Protein AF-A0A6A5HCN0-F1 (afdb_monomer)

Nearest PDB structures (foldseek):
  5i6j-assembly1_A-2  TM=1.916E-01  e=8.327E-01  Homo sapiens

pLDDT: mean 70.93, std 14.86, range [25.86, 92.62]

Radius of gyration: 56.44 Å; Cα contacts (8 Å, |Δi|>4): 484; chains: 1; bounding box: 157×66×129 Å

Secondary structure (DSSP, 8-state):
-HHHHHHHHHHS----HHHHHHHHHHHHHHHHHHHHHHHHHHHHHHHHHTTSS-HHHHHHHHH-TT---GGGGGGTT---S--HHHHHHHHHHHHHHHT-S-SSHHHHHHHHHHHHHHHHHTHHHHS---HHHHHHHHHHHHHHHHHS---HHHHHHHHHHHHHHHHHHHHHHHHHGGG-S---HHHHHHHHHHHHHHHHHHHHHHHHHHHHHHHHTS---S-HHHHHHHHHHHHHHTHHHHHHGGGGHHHHHHHHHHHHHHHHHHT-HHHHHHHHHHHHHHHHHHHHHTPPPP---S---HHHHHHHHHHHHHHHHHHHHHHHHHHHHHHHHHHHHHHHHHHHHTTHHHHHHHHHHHT------HHHHHHHHHHHHHHHHHHHHHHHHHHHHHHHHHHHHHHHHH----HHHHHHHHHHHHHHHHHHHHHHHHHHHHHHHHHHTT-HHHHHHHHHHHHHHHHHHHTTS-TTHHHHHHHHHHHHHGGGG--HHHHHHHHHHHHHHHHHHHHHHHHHHT--PPP-HHHHT----HHHHHHHHHHHHHHHHHHHHHHIIIII-----TTTTGGGHHHHHHHHHHHHHHHHHHHSS--TTHHHHHHHHS-HHHHHHHHHHHHHHHHT--STTHHHHHHHHHHHHHHHHH-TTHHHHHHHHHHHHHHHHHHHHHHHHHHHHHS-----TTS--S------PPPP--TT----PPP-

Solvent-accessible surface area (backbone atoms only — not comparable to full-atom values): 40438 Å² total; per-residue (Å²): 115,74,70,60,56,52,48,54,54,60,67,70,62,59,69,55,73,69,58,51,36,56,49,50,52,52,52,49,52,53,52,52,52,53,49,52,54,51,49,54,52,43,39,53,48,13,35,39,70,70,66,77,42,56,48,51,59,61,50,26,73,64,35,39,77,86,63,72,69,67,69,26,60,72,37,69,77,58,75,59,90,73,48,68,63,59,50,47,52,51,50,50,49,50,51,52,60,70,62,45,80,73,59,72,73,55,36,57,55,44,53,53,50,52,48,46,50,48,62,58,40,55,44,63,80,74,50,79,82,78,44,65,67,61,48,52,53,55,52,49,49,46,50,54,57,62,71,47,69,87,39,79,69,56,50,58,52,52,56,52,39,56,53,40,55,49,44,51,52,47,49,53,50,56,56,60,58,70,74,59,90,87,67,54,70,71,54,51,52,53,48,52,54,47,53,50,53,52,51,51,52,41,61,71,46,44,72,73,32,53,65,48,42,68,67,74,62,66,67,78,82,70,55,67,57,61,51,49,49,51,51,47,52,54,51,58,73,40,38,67,55,49,63,50,52,69,68,46,44,64,58,30,54,51,49,48,56,43,47,53,54,50,48,52,58,70,68,32,62,70,59,56,51,52,55,49,52,50,53,54,50,59,60,54,44,60,58,60,69,69,55,44,83,56,72,79,88,77,66,97,42,77,65,53,51,51,54,33,49,48,40,53,48,52,54,49,46,54,55,50,46,54,56,36,48,71,63,30,50,65,49,53,55,52,51,54,51,49,51,57,45,41,78,75,43,72,60,45,42,59,50,53,41,48,46,55,66,76,56,52,75,76,81,78,58,76,76,56,48,65,56,46,52,59,53,40,57,42,49,50,52,22,51,51,31,41,53,53,31,54,49,48,50,52,50,52,46,51,50,54,52,49,58,52,73,75,39,94,67,51,75,68,55,47,55,49,48,53,65,53,44,54,67,61,57,41,56,58,55,48,51,28,49,50,47,23,53,50,32,50,47,56,45,48,74,66,45,54,65,67,70,46,49,60,55,50,54,53,50,50,55,50,48,54,48,41,66,66,60,59,89,63,56,63,58,56,50,51,52,46,54,59,52,57,66,52,55,80,75,55,60,59,68,57,37,53,52,39,50,49,54,43,51,49,50,40,29,51,50,31,53,50,45,52,57,45,51,71,47,71,77,78,94,46,78,64,46,52,59,50,87,62,54,73,68,50,51,49,38,36,51,52,20,51,51,52,52,50,50,48,50,50,55,40,44,40,71,71,62,70,56,67,82,79,56,69,71,76,45,49,95,46,38,76,45,48,59,53,47,52,56,43,50,52,54,47,42,56,56,68,51,46,88,68,50,78,64,42,37,62,51,53,53,70,55,63,38,76,71,47,45,54,36,51,52,53,50,55,47,39,46,74,74,73,49,86,60,92,55,45,65,61,55,49,51,48,53,52,49,55,49,41,50,58,73,78,36,69,57,46,37,60,34,45,50,50,18,50,53,47,50,48,55,48,53,54,50,51,51,54,52,54,51,60,58,54,77,71,50,77,77,86,75,64,76,89,80,48,100,64,86,79,86,68,84,82,78,75,80,83,80,66,98,82,73,83,81,79,81,81,83,134

Sequence (712 aa):
MRLFFVLIIVLNLKPTLADHETFQLKKSHVEITGIYQRAIEYLLKSQMLRGEVLTIDAAKSVWNPDFDHQIFEKYKNVELVNRKEELTDFFNLLDETRKVRIRNETMEEFKKTMNRLKEVVELNSQIDFSFKGKMDEFFGKCKTLEEENLTKKSWQKLNIYYFYEALEVLLEGLQRLENIRNITERERVRKKNMSRIVTNTFNLYKGQIQDYRDLYLSSLSFNPIEWLSNIISLLSSKTQDMKKLGEVIGPLDALNSDVIILKKWHSNKPLSQSMQNIKEMEEDFNMIEKFKKYKNNGLPSPLFDRISSFSSHLNTVKWKFTHFSNQWKPFEKSISHLLDLYNKTVNLPTSISKCLQNDGISVDFSKQKGELERLNETLEKYKSAKNQHDMAISTTIKFFQFDYLYLLISESKLNELMKRIVPEGDLCLHTHLLREAGFLKSFCKLNPRKHTDDIIEELKKFKTFLNCFKDDSFSVINELLDACEKIDKWKAKIFLVGISDSVIMFQDAYQMMEEIENWKPEPNSVIEKFPLNKEDLERISDGIKAKGLALKIANFWRNDWEERDELDFKPIWFAWENFEKVVSKLVESLLREDTKNIDEKVEAHFTNENIILIDSIKQFVKTDYEGNQWKEILNFFDDLEKLKNEFPDFSSKLEKMNEEISKFTEWEKIKNAEDNDQKKPFVDCSQSHLNCNNQVTLPAAGPDAPVKKFEL

Mean predicted aligned error: 19.87 Å

Organism: Caenorhabditis remanei (NCBI:txid31234)

Structure (mmCIF, N/CA/C/O backbone):
data_AF-A0A6A5HCN0-F1
#
_entry.id   AF-A0A6A5HCN0-F1
#
loop_
_atom_site.group_PDB
_atom_site.id
_atom_site.type_symbol
_atom_site.label_atom_id
_atom_site.label_alt_id
_atom_site.label_comp_id
_atom_site.label_asym_id
_atom_site.label_entity_id
_atom_site.label_seq_id
_atom_site.pdbx_PDB_ins_code
_atom_site.Cartn_x
_atom_site.Cartn_y
_atom_site.Cartn_z
_atom_site.occupancy
_atom_site.B_iso_or_equiv
_atom_site.auth_seq_id
_atom_site.auth_comp_id
_atom_site.auth_asym_id
_atom_site.auth_atom_id
_atom_site.pdbx_PDB_model_num
ATOM 1 N N . MET A 1 1 ? -46.030 -48.614 56.834 1.00 40.38 1 MET A N 1
ATOM 2 C CA . MET A 1 1 ? -45.034 -48.147 55.838 1.00 40.38 1 MET A CA 1
ATOM 3 C C . MET A 1 1 ? -44.947 -46.624 55.683 1.00 40.38 1 MET A C 1
ATOM 5 O O . MET A 1 1 ? -43.835 -46.140 55.545 1.00 40.38 1 MET A O 1
ATOM 9 N N . ARG A 1 2 ? -46.039 -45.840 55.764 1.00 33.06 2 ARG A N 1
ATOM 10 C CA . ARG A 1 2 ? -45.967 -44.364 55.632 1.00 33.06 2 ARG A CA 1
ATOM 11 C C . ARG A 1 2 ? -45.335 -43.615 56.824 1.00 33.06 2 ARG A C 1
ATOM 13 O O . ARG A 1 2 ? -44.721 -42.585 56.603 1.00 33.06 2 ARG A O 1
ATOM 20 N N . LEU A 1 3 ? -45.384 -44.153 58.048 1.00 32.09 3 LEU A N 1
ATOM 21 C CA . LEU A 1 3 ? -44.701 -43.544 59.208 1.00 32.09 3 LEU A CA 1
ATOM 22 C C . LEU A 1 3 ? -43.170 -43.739 59.212 1.00 32.09 3 LEU A C 1
ATOM 24 O O . LEU A 1 3 ? -42.458 -42.915 59.770 1.00 32.09 3 LEU A O 1
ATOM 28 N N . PHE A 1 4 ? -42.657 -44.786 58.556 1.00 35.66 4 PHE A N 1
ATOM 29 C CA . PHE A 1 4 ? -41.216 -45.075 58.511 1.00 35.66 4 PHE A CA 1
ATOM 30 C C . PHE A 1 4 ? -40.481 -44.180 57.497 1.00 35.66 4 PHE A C 1
ATOM 32 O O . PHE A 1 4 ? -39.377 -43.724 57.765 1.00 35.66 4 PHE A O 1
ATOM 39 N N . PHE A 1 5 ? -41.129 -43.845 56.374 1.00 38.16 5 PHE A N 1
ATOM 40 C CA . PHE A 1 5 ? -40.590 -42.894 55.393 1.00 38.16 5 PHE A CA 1
ATOM 41 C C . PHE A 1 5 ? -40.600 -41.443 55.898 1.00 38.16 5 PHE A C 1
ATOM 43 O O . PHE A 1 5 ? -39.667 -40.700 55.615 1.00 38.16 5 PHE A O 1
ATOM 50 N N . VAL A 1 6 ? -41.597 -41.047 56.700 1.00 35.56 6 VAL A N 1
ATOM 51 C CA . VAL A 1 6 ? -41.621 -39.710 57.322 1.00 35.56 6 VAL A CA 1
ATOM 52 C C . VAL A 1 6 ? -40.553 -39.590 58.414 1.00 35.56 6 VAL A C 1
ATOM 54 O O . VAL A 1 6 ? -39.900 -38.556 58.489 1.00 35.56 6 VAL A O 1
ATOM 57 N N . LEU A 1 7 ? -40.282 -40.647 59.193 1.00 33.31 7 LEU A N 1
ATOM 58 C CA . LEU A 1 7 ? -39.172 -40.632 60.155 1.00 33.31 7 LEU A CA 1
ATOM 59 C C . LEU A 1 7 ? -37.795 -40.579 59.475 1.00 33.31 7 LEU A C 1
ATOM 61 O O . LEU A 1 7 ? -36.925 -39.888 59.981 1.00 33.31 7 LEU A O 1
ATOM 65 N N . ILE A 1 8 ? -37.595 -41.240 58.328 1.00 38.53 8 ILE A N 1
ATOM 66 C CA . ILE A 1 8 ? -36.324 -41.181 57.577 1.00 38.53 8 ILE A CA 1
ATOM 67 C C . ILE A 1 8 ? -36.120 -39.804 56.924 1.00 38.53 8 ILE A C 1
ATOM 69 O O . ILE A 1 8 ? -34.994 -39.321 56.881 1.00 38.53 8 ILE A O 1
ATOM 73 N N . ILE A 1 9 ? -37.182 -39.128 56.476 1.00 39.56 9 ILE A N 1
ATOM 74 C CA . ILE A 1 9 ? -37.080 -37.760 55.936 1.00 39.56 9 ILE A CA 1
ATOM 75 C C . ILE A 1 9 ? -36.867 -36.733 57.064 1.00 39.56 9 ILE A C 1
ATOM 77 O O . ILE A 1 9 ? -36.085 -35.804 56.899 1.00 39.56 9 ILE A O 1
ATOM 81 N N . VAL A 1 10 ? -37.482 -36.923 58.237 1.00 34.75 10 VAL A N 1
ATOM 82 C CA . VAL A 1 10 ? -37.316 -36.026 59.399 1.00 34.75 10 VAL A CA 1
ATOM 83 C C . VAL A 1 10 ? -35.998 -36.278 60.156 1.00 34.75 10 VAL A C 1
ATOM 85 O O . VAL A 1 10 ? -35.438 -35.340 60.714 1.00 34.75 10 VAL A O 1
ATOM 88 N N . LEU A 1 11 ? -35.445 -37.499 60.138 1.00 31.23 11 LEU A N 1
ATOM 89 C CA . LEU A 1 11 ? -34.126 -37.807 60.720 1.00 31.23 11 LEU A CA 1
ATOM 90 C C . LEU A 1 11 ? -32.947 -37.444 59.799 1.00 31.23 11 LEU A C 1
ATOM 92 O O . LEU A 1 11 ? -31.861 -37.206 60.318 1.00 31.23 11 LEU A O 1
ATOM 96 N N . ASN A 1 12 ? -33.156 -37.336 58.479 1.00 31.36 12 ASN A N 1
ATOM 97 C CA . ASN A 1 12 ? -32.150 -36.835 57.524 1.00 31.36 12 ASN A CA 1
ATOM 98 C C . ASN A 1 12 ? -32.232 -35.314 57.273 1.00 31.36 12 ASN A C 1
ATOM 100 O O . ASN A 1 12 ? -31.440 -34.777 56.509 1.00 31.36 12 ASN A O 1
ATOM 104 N N . LEU A 1 13 ? -33.160 -34.610 57.929 1.00 34.06 13 LEU A N 1
ATOM 105 C CA . LEU A 1 13 ? -33.251 -33.143 57.958 1.00 34.06 13 LEU A CA 1
ATOM 106 C C . LEU A 1 13 ? -32.829 -32.587 59.326 1.00 34.06 13 LEU A C 1
ATOM 108 O O . LEU A 1 13 ? -33.431 -31.652 59.851 1.00 34.06 13 LEU A O 1
ATOM 112 N N . LYS A 1 14 ? -31.769 -33.142 59.916 1.00 30.95 14 LYS A N 1
ATOM 113 C CA . LYS A 1 14 ? -30.911 -32.314 60.760 1.00 30.95 14 LYS A CA 1
ATOM 114 C C . LYS A 1 14 ? -29.872 -31.699 59.828 1.00 30.95 14 LYS A C 1
ATOM 116 O O . LYS A 1 14 ? -28.944 -32.417 59.469 1.00 30.95 14 LYS A O 1
ATOM 121 N N . PRO A 1 15 ? -29.961 -30.405 59.470 1.00 35.69 15 PRO A N 1
ATOM 122 C CA . PRO A 1 15 ? -28.711 -29.699 59.287 1.00 35.69 15 PRO A CA 1
ATOM 123 C C . PRO A 1 15 ? -27.984 -29.881 60.620 1.00 35.69 15 PRO A C 1
ATOM 125 O O . PRO A 1 15 ? -28.509 -29.528 61.684 1.00 35.69 15 PRO A O 1
ATOM 128 N N . THR A 1 16 ? -26.816 -30.514 60.600 1.00 41.53 16 THR A N 1
ATOM 129 C CA . THR A 1 16 ? -25.820 -30.243 61.636 1.00 41.53 16 THR A CA 1
ATOM 130 C C . THR A 1 16 ? -25.799 -28.721 61.786 1.00 41.53 16 THR A C 1
ATOM 132 O O . THR A 1 16 ? -25.822 -28.006 60.785 1.00 41.53 16 THR A O 1
ATOM 135 N N . LEU A 1 17 ? -25.850 -28.190 63.015 1.00 41.59 17 LEU A N 1
ATOM 136 C CA . LEU A 1 17 ? -25.852 -26.731 63.229 1.00 41.59 17 LEU A CA 1
ATOM 137 C C . LEU A 1 17 ? -24.752 -26.025 62.399 1.00 41.59 17 LEU A C 1
ATOM 139 O O . LEU A 1 17 ? -24.938 -24.890 61.971 1.00 41.59 17 LEU A O 1
ATOM 143 N N . ALA A 1 18 ? -23.668 -26.750 62.102 1.00 43.97 18 ALA A N 1
ATOM 144 C CA . ALA A 1 18 ? -22.568 -26.360 61.233 1.00 43.97 18 ALA A CA 1
ATOM 145 C C . ALA A 1 18 ? -22.944 -26.029 59.765 1.00 43.97 18 ALA A C 1
ATOM 147 O O . ALA A 1 18 ? -22.424 -25.043 59.242 1.00 43.97 18 ALA A O 1
ATOM 148 N N . ASP A 1 19 ? -23.851 -26.767 59.110 1.00 55.25 19 ASP A N 1
ATOM 149 C CA . ASP A 1 19 ? -24.279 -26.492 57.719 1.00 55.25 19 ASP A CA 1
ATOM 150 C C . ASP A 1 19 ? -25.186 -25.258 57.640 1.00 55.25 19 ASP A C 1
ATOM 152 O O . ASP A 1 19 ? -25.189 -24.507 56.660 1.00 55.25 19 ASP A O 1
ATOM 156 N N . HIS A 1 20 ? -25.950 -25.022 58.709 1.00 59.59 20 HIS A N 1
ATOM 157 C CA . HIS A 1 20 ? -26.849 -23.881 58.813 1.00 59.59 20 HIS A CA 1
ATOM 158 C C . HIS A 1 20 ? -26.070 -22.561 58.924 1.00 59.59 20 HIS A C 1
ATOM 160 O O . HIS A 1 20 ? -26.419 -21.591 58.257 1.00 59.59 20 HIS A O 1
ATOM 166 N N . GLU A 1 21 ? -25.001 -22.502 59.721 1.00 63.06 21 GLU A N 1
ATOM 167 C CA . GLU A 1 21 ? -24.183 -21.289 59.900 1.00 63.06 21 GLU A CA 1
ATOM 168 C C . GLU A 1 21 ? -23.486 -20.848 58.604 1.00 63.06 21 GLU A C 1
ATOM 170 O O . GLU A 1 21 ? -23.568 -19.683 58.210 1.00 63.06 21 GLU A O 1
ATOM 175 N N . THR A 1 22 ? -22.854 -21.781 57.887 1.00 62.78 22 THR A N 1
ATOM 176 C CA . THR A 1 22 ? -22.156 -21.485 56.626 1.00 62.78 22 THR A CA 1
ATOM 177 C C . THR A 1 22 ? -23.133 -21.053 55.528 1.00 62.78 22 THR A C 1
ATOM 179 O O . THR A 1 22 ? -22.849 -20.134 54.753 1.00 62.78 22 THR A O 1
ATOM 182 N N . PHE A 1 23 ? -24.331 -21.645 55.499 1.00 62.38 23 PHE A N 1
ATOM 183 C CA . PHE A 1 23 ? -25.412 -21.219 54.612 1.00 62.38 23 PHE A CA 1
ATOM 184 C C . PHE A 1 23 ? -25.914 -19.800 54.932 1.00 62.38 23 PHE A C 1
ATOM 186 O O . PHE A 1 23 ? -26.087 -18.996 54.011 1.00 62.38 23 PHE A O 1
ATOM 193 N N . GLN A 1 24 ? -26.104 -19.454 56.211 1.00 67.62 24 GLN A N 1
ATOM 194 C CA . GLN A 1 24 ? -26.501 -18.100 56.628 1.00 67.62 24 GLN A CA 1
ATOM 195 C C . GLN A 1 24 ? -25.426 -17.061 56.281 1.00 67.62 24 GLN A C 1
ATOM 197 O O . GLN A 1 24 ? -25.749 -15.998 55.745 1.00 67.62 24 GLN A O 1
ATOM 202 N N . LEU A 1 25 ? -24.142 -17.387 56.475 1.00 68.81 25 LEU A N 1
ATOM 203 C CA . LEU A 1 25 ? -23.033 -16.509 56.097 1.00 68.81 25 LEU A CA 1
ATOM 204 C C . LEU A 1 25 ? -23.005 -16.254 54.582 1.00 68.81 25 LEU A C 1
ATOM 206 O O . LEU A 1 25 ? -22.880 -15.104 54.153 1.00 68.81 25 LEU A O 1
ATOM 210 N N . LYS A 1 26 ? -23.186 -17.305 53.769 1.00 72.38 26 LYS A N 1
ATOM 211 C CA . LYS A 1 26 ? -23.275 -17.212 52.303 1.00 72.38 26 LYS A CA 1
ATOM 212 C C . LYS A 1 26 ? -24.468 -16.367 51.858 1.00 72.38 26 LYS A C 1
ATOM 214 O O . LYS A 1 26 ? -24.307 -15.488 51.013 1.00 72.38 26 LYS A O 1
ATOM 219 N N . LYS A 1 27 ? -25.648 -16.593 52.443 1.00 73.88 27 LYS A N 1
ATOM 220 C CA . LYS A 1 27 ? -26.863 -15.811 52.170 1.00 73.88 27 LYS A CA 1
ATOM 221 C C . LYS A 1 27 ? -26.653 -14.333 52.499 1.00 73.88 27 LYS A C 1
ATOM 223 O O . LYS A 1 27 ? -26.919 -13.480 51.658 1.00 73.88 27 LYS A O 1
ATOM 228 N N . SER A 1 28 ? -26.110 -14.041 53.679 1.00 72.31 28 SER A N 1
ATOM 229 C CA . SER A 1 28 ? -25.831 -12.675 54.112 1.00 72.31 28 SER A CA 1
ATOM 230 C C . SER A 1 28 ? -24.767 -11.998 53.240 1.00 72.31 28 SER A C 1
ATOM 232 O O . SER A 1 28 ? -24.911 -10.831 52.897 1.00 72.31 28 SER A O 1
ATOM 234 N N . HIS A 1 29 ? -23.723 -12.713 52.810 1.00 76.81 29 HIS A N 1
ATOM 235 C CA . HIS A 1 29 ? -22.728 -12.171 51.881 1.00 76.81 29 HIS A CA 1
ATOM 236 C C . HIS A 1 29 ? -23.347 -11.778 50.527 1.00 76.81 29 HIS A C 1
ATOM 238 O O . HIS A 1 29 ? -23.055 -10.700 50.007 1.00 76.81 29 HIS A O 1
ATOM 244 N N . VAL A 1 30 ? -24.242 -12.608 49.978 1.00 75.94 30 VAL A N 1
ATOM 245 C CA . VAL A 1 30 ? -24.987 -12.294 48.744 1.00 75.94 30 VAL A CA 1
ATOM 246 C C . VAL A 1 30 ? -25.896 -11.078 48.938 1.00 75.94 30 VAL A C 1
ATOM 248 O O . VAL A 1 30 ? -25.907 -10.180 48.099 1.00 75.94 30 VAL A O 1
ATOM 251 N N . GLU A 1 31 ? -26.624 -11.017 50.052 1.00 78.31 31 GLU A N 1
ATOM 252 C CA . GLU A 1 31 ? -27.537 -9.915 50.368 1.00 78.31 31 GLU A CA 1
ATOM 253 C C . GLU A 1 31 ? -26.799 -8.577 50.519 1.00 78.31 31 GLU A C 1
ATOM 255 O O .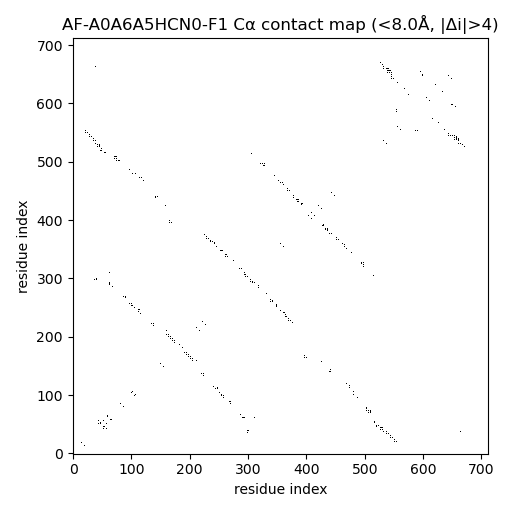 GLU A 1 31 ? -27.173 -7.590 49.883 1.00 78.31 31 GLU A O 1
ATOM 260 N N . ILE A 1 32 ? -25.695 -8.564 51.271 1.00 78.31 32 ILE A N 1
ATOM 261 C CA . ILE A 1 32 ? -24.839 -7.386 51.455 1.00 78.31 32 ILE A CA 1
ATOM 262 C C . ILE A 1 32 ? -24.226 -6.941 50.123 1.00 78.31 32 ILE A C 1
ATOM 264 O O . ILE A 1 32 ? -24.188 -5.749 49.826 1.00 78.31 32 ILE A O 1
ATOM 268 N N . THR A 1 33 ? -23.789 -7.886 49.288 1.00 77.69 33 THR A N 1
ATOM 269 C CA . THR A 1 33 ? -23.278 -7.571 47.946 1.00 77.69 33 THR A CA 1
ATOM 270 C C . THR A 1 33 ? -24.357 -6.903 47.090 1.00 77.69 33 THR A C 1
ATOM 272 O O . THR A 1 33 ? -24.081 -5.914 46.412 1.00 77.69 33 THR A O 1
ATOM 275 N N . GLY A 1 34 ? -25.603 -7.382 47.170 1.00 76.00 34 GLY A N 1
ATOM 276 C CA . GLY A 1 34 ? -26.745 -6.752 46.507 1.00 76.00 34 GLY A CA 1
ATOM 277 C C . GLY A 1 34 ? -27.052 -5.346 47.037 1.00 76.00 34 GLY A C 1
ATOM 278 O O . GLY A 1 34 ? -27.376 -4.458 46.250 1.00 76.00 34 GLY A O 1
ATOM 279 N N . ILE A 1 35 ? -26.927 -5.118 48.349 1.00 80.75 35 ILE A N 1
ATOM 280 C CA . ILE A 1 35 ? -27.069 -3.788 48.969 1.00 80.75 35 ILE A CA 1
ATOM 281 C C . ILE A 1 35 ? -25.982 -2.842 48.462 1.00 80.75 35 ILE A C 1
ATOM 283 O O . ILE A 1 35 ? -26.291 -1.745 48.009 1.00 80.75 35 ILE A O 1
ATOM 287 N N . TYR A 1 36 ? -24.723 -3.276 48.472 1.00 81.62 36 TYR A N 1
ATOM 288 C CA . TYR A 1 36 ? -23.592 -2.485 47.997 1.00 81.62 36 TYR A CA 1
ATOM 289 C C . TYR A 1 36 ? -23.752 -2.052 46.536 1.00 81.62 36 TYR A C 1
ATOM 291 O O . TYR A 1 36 ? -23.537 -0.886 46.206 1.00 81.62 36 TYR A O 1
ATOM 299 N N . GLN A 1 37 ? -24.205 -2.960 45.667 1.00 77.62 37 GLN A N 1
ATOM 300 C CA . GLN A 1 37 ? -24.500 -2.641 44.269 1.00 77.62 37 GLN A CA 1
ATOM 301 C C . GLN A 1 37 ? -25.587 -1.564 44.142 1.00 77.62 37 GLN A C 1
ATOM 303 O O . GLN A 1 37 ? -25.383 -0.574 43.440 1.00 77.62 37 GLN A O 1
ATOM 308 N N . ARG A 1 38 ? -26.711 -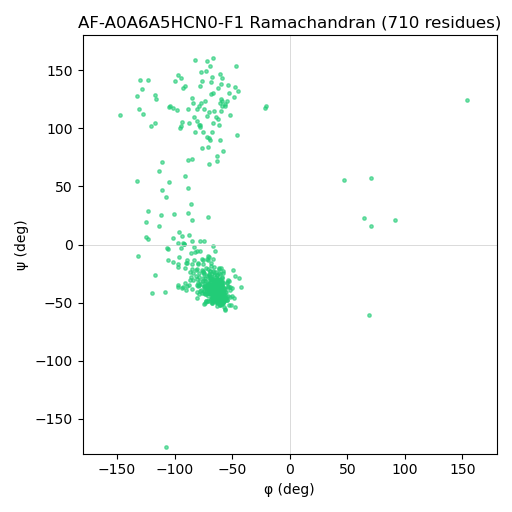1.701 44.860 1.00 82.81 38 ARG A N 1
ATOM 309 C CA . ARG A 1 38 ? -27.768 -0.672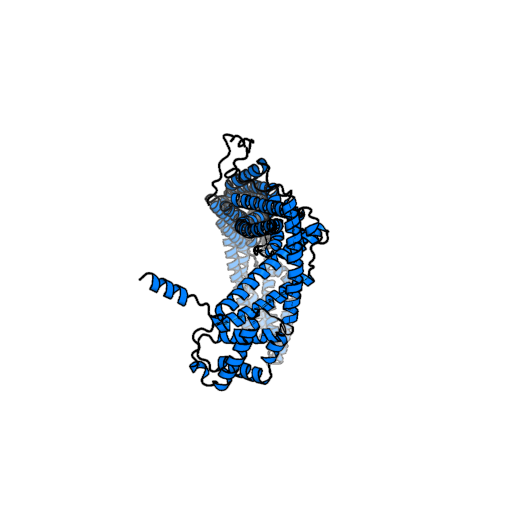 44.867 1.00 82.81 38 ARG A CA 1
ATOM 310 C C . ARG A 1 38 ? -27.270 0.655 45.442 1.00 82.81 38 ARG A C 1
ATOM 312 O O . ARG A 1 38 ? -27.610 1.711 44.920 1.00 82.81 38 ARG A O 1
ATOM 319 N N . ALA A 1 39 ? -26.449 0.619 46.487 1.00 84.12 39 ALA A N 1
ATOM 320 C CA . ALA A 1 39 ? -25.897 1.808 47.126 1.00 84.12 39 ALA A CA 1
ATOM 321 C C . ALA A 1 39 ? -24.959 2.595 46.195 1.00 84.12 39 ALA A C 1
ATOM 323 O O . ALA A 1 39 ? -25.059 3.819 46.134 1.00 84.12 39 ALA A O 1
ATOM 324 N N . ILE A 1 40 ? -24.116 1.911 45.409 1.00 82.50 40 ILE A N 1
ATOM 325 C CA . ILE A 1 40 ? -23.319 2.540 44.339 1.00 82.50 40 ILE A CA 1
ATOM 326 C C . ILE A 1 40 ? -24.231 3.241 43.330 1.00 82.50 40 ILE A C 1
ATOM 328 O O . ILE A 1 40 ? -23.974 4.379 42.939 1.00 82.50 40 ILE A O 1
ATOM 332 N N . GLU A 1 41 ? -25.301 2.569 42.906 1.00 78.88 41 GLU A N 1
ATOM 333 C CA . GLU A 1 41 ? -26.234 3.113 41.924 1.00 78.88 41 GLU A CA 1
ATOM 334 C C . GLU A 1 41 ? -26.939 4.375 42.436 1.00 78.88 41 GLU A C 1
ATOM 336 O O . GLU A 1 41 ? -27.029 5.373 41.717 1.00 78.88 41 GLU A O 1
ATOM 341 N N . TYR A 1 42 ? -27.423 4.354 43.679 1.00 85.19 42 TYR A N 1
ATOM 342 C CA . TYR A 1 42 ? -28.089 5.508 44.275 1.00 85.19 42 TYR A CA 1
ATOM 343 C C . TYR A 1 42 ? -27.128 6.652 44.571 1.00 85.19 42 TYR A C 1
ATOM 345 O O . TYR A 1 42 ? -27.508 7.795 44.325 1.00 85.19 42 TYR A O 1
ATOM 353 N N . LEU A 1 43 ? -25.891 6.378 45.003 1.00 87.00 43 LEU A N 1
ATOM 354 C CA . LEU A 1 43 ? -24.870 7.419 45.130 1.00 87.00 43 LEU A CA 1
ATOM 355 C C . LEU A 1 43 ? -24.649 8.113 43.788 1.00 87.00 43 LEU A C 1
ATOM 357 O O . LEU A 1 43 ? -24.702 9.338 43.714 1.00 87.00 43 LEU A O 1
ATOM 361 N N . LEU A 1 44 ? -24.468 7.337 42.720 1.00 81.69 44 LEU A N 1
ATOM 362 C CA . LEU A 1 44 ? -24.234 7.880 41.389 1.00 81.69 44 LEU A CA 1
ATOM 363 C C . LEU A 1 44 ? -25.417 8.733 40.907 1.00 81.69 44 LEU A C 1
ATOM 365 O O . LEU A 1 44 ? -25.223 9.859 40.454 1.00 81.69 44 LEU A O 1
ATOM 369 N N . LYS A 1 45 ? -26.653 8.236 41.064 1.00 83.75 45 LYS A N 1
ATOM 370 C CA . LYS A 1 45 ? -27.878 8.995 40.750 1.00 83.75 45 LYS A CA 1
ATOM 371 C C . LYS A 1 45 ? -27.973 10.283 41.567 1.00 83.75 45 LYS A C 1
ATOM 373 O O . LYS A 1 45 ? -28.337 11.320 41.026 1.00 83.75 45 LYS A O 1
ATOM 378 N N . SER A 1 46 ? -27.634 10.221 42.851 1.00 86.56 46 SER A N 1
ATOM 379 C CA . SER A 1 46 ? -27.644 11.358 43.769 1.00 86.56 46 SER A CA 1
ATOM 380 C C . SER A 1 46 ? -26.657 12.446 43.342 1.00 86.56 46 SER A C 1
ATOM 382 O O . SER A 1 46 ? -27.030 13.609 43.214 1.00 86.56 46 SER A O 1
ATOM 384 N N . GLN A 1 47 ? -25.420 12.056 43.027 1.00 86.31 47 GLN A N 1
ATOM 385 C CA . GLN A 1 47 ? -24.377 12.958 42.536 1.00 86.31 47 GLN A CA 1
ATOM 386 C C . GLN A 1 47 ? -24.756 13.595 41.193 1.00 86.31 47 GLN A C 1
ATOM 388 O O . GLN A 1 47 ? -24.536 14.788 40.997 1.00 86.31 47 GLN A O 1
ATOM 393 N N . MET A 1 48 ? -25.381 12.834 40.288 1.00 84.44 48 MET A N 1
ATOM 394 C CA . MET A 1 48 ? -25.902 13.361 39.021 1.00 84.44 48 MET A CA 1
ATOM 395 C C . MET A 1 48 ? -27.051 14.356 39.229 1.00 84.44 48 MET A C 1
ATOM 397 O O . MET A 1 48 ? -27.070 15.398 38.579 1.00 84.44 48 MET A O 1
ATOM 401 N N . LEU A 1 49 ? -27.990 14.072 40.142 1.00 85.25 49 LEU A N 1
ATOM 402 C CA . LEU A 1 49 ? -29.089 14.989 40.482 1.00 85.25 49 LEU A CA 1
ATOM 403 C C . LEU A 1 49 ? -28.569 16.310 41.064 1.00 85.25 49 LEU A C 1
ATOM 405 O O . LEU A 1 49 ? -29.082 17.368 40.710 1.00 85.25 49 LEU A O 1
ATOM 409 N N . ARG A 1 50 ? -27.517 16.253 41.890 1.00 85.50 50 ARG A N 1
ATOM 410 C CA . ARG A 1 50 ? -26.845 17.438 42.450 1.00 85.50 50 ARG A CA 1
ATOM 411 C C . ARG A 1 50 ? -25.907 18.147 41.464 1.00 85.50 50 ARG A C 1
ATOM 413 O O . ARG A 1 50 ? -25.375 19.204 41.788 1.00 85.50 50 ARG A O 1
ATOM 420 N N . GLY A 1 51 ? -25.692 17.586 40.271 1.00 82.19 51 GLY A N 1
ATOM 421 C CA . GLY A 1 51 ? -24.764 18.121 39.270 1.00 82.19 51 GLY A CA 1
ATOM 422 C C . GLY A 1 51 ? -23.282 17.983 39.641 1.00 82.19 51 GLY A C 1
ATOM 423 O O . GLY A 1 51 ? -22.443 18.646 39.040 1.00 82.19 51 GLY A O 1
ATOM 424 N N . GLU A 1 52 ? -22.950 17.137 40.620 1.00 86.75 52 GLU A N 1
ATOM 425 C CA . GLU A 1 52 ? -21.576 16.875 41.074 1.00 86.75 52 GLU A CA 1
ATOM 426 C C . GLU A 1 52 ? -20.800 15.990 40.090 1.00 86.75 52 GLU A C 1
ATOM 428 O O . GLU A 1 52 ? -19.577 16.075 40.009 1.00 86.75 52 GLU A O 1
ATOM 433 N N . VAL A 1 53 ? -21.509 15.129 39.354 1.00 84.25 53 VAL A N 1
ATOM 434 C CA . VAL A 1 53 ? -20.945 14.200 38.367 1.00 84.25 53 VAL A CA 1
ATOM 435 C C . VAL A 1 53 ? -21.761 14.290 37.084 1.00 84.25 53 VAL A C 1
ATOM 437 O O . VAL A 1 53 ? -22.983 14.132 37.111 1.00 84.25 53 VAL A O 1
ATOM 440 N N . LEU A 1 54 ? -21.091 14.510 35.951 1.00 85.12 54 LEU A N 1
ATOM 441 C CA . LEU A 1 54 ? -21.738 14.453 34.644 1.00 85.12 54 LEU A CA 1
ATOM 442 C C . LEU A 1 54 ? -21.961 12.998 34.226 1.00 85.12 54 LEU A C 1
ATOM 444 O O . LEU A 1 54 ? -21.156 12.109 34.516 1.00 85.12 54 LEU A O 1
ATOM 448 N N . THR A 1 55 ? -23.031 12.751 33.472 1.00 84.00 55 THR A N 1
ATOM 449 C CA . THR A 1 55 ? -23.365 11.402 32.999 1.00 84.00 55 THR A CA 1
ATOM 450 C C . THR A 1 55 ? -22.251 10.783 32.157 1.00 84.00 55 THR A C 1
ATOM 452 O O . THR A 1 55 ? -21.975 9.585 32.255 1.00 84.00 55 THR A O 1
ATOM 455 N N . ILE A 1 56 ? -21.545 11.614 31.389 1.00 84.12 56 ILE A N 1
ATOM 456 C CA . ILE A 1 56 ? -20.405 11.188 30.583 1.00 84.12 56 ILE A CA 1
ATOM 457 C C . ILE A 1 56 ? -19.196 10.761 31.429 1.00 84.12 56 ILE A C 1
ATOM 459 O O . ILE A 1 56 ? -18.527 9.786 31.088 1.00 84.12 56 ILE A O 1
ATOM 463 N N . ASP A 1 57 ? -18.945 11.418 32.562 1.00 83.88 57 ASP A N 1
ATOM 464 C CA . ASP A 1 57 ? -17.836 11.072 33.460 1.00 83.88 57 ASP A CA 1
ATOM 465 C C . ASP A 1 57 ? -18.094 9.726 34.143 1.00 83.88 57 ASP A C 1
ATOM 467 O O . ASP A 1 57 ? -17.203 8.877 34.251 1.00 83.88 57 ASP A O 1
ATOM 471 N N . ALA A 1 58 ? -19.354 9.481 34.510 1.00 78.56 58 ALA A N 1
ATOM 472 C CA . ALA A 1 58 ? -19.800 8.190 35.008 1.00 78.56 58 ALA A CA 1
ATOM 473 C C . ALA A 1 58 ? -19.605 7.078 33.967 1.00 78.56 58 ALA A C 1
ATOM 475 O O . ALA A 1 58 ? -19.087 6.011 34.298 1.00 78.56 58 ALA A O 1
ATOM 476 N N . ALA A 1 59 ? -19.950 7.326 32.702 1.00 81.69 59 ALA A N 1
ATOM 477 C CA . ALA A 1 59 ? -19.746 6.361 31.625 1.00 81.69 59 ALA A CA 1
ATOM 478 C C . ALA A 1 59 ? -18.250 6.093 31.348 1.00 81.69 59 ALA A C 1
ATOM 480 O O . ALA A 1 59 ? -17.832 4.936 31.244 1.00 81.69 59 ALA A O 1
ATOM 481 N N . LYS A 1 60 ? -17.407 7.135 31.324 1.00 80.69 60 LYS A N 1
ATOM 482 C CA . LYS A 1 60 ? -15.946 7.014 31.147 1.00 80.69 60 LYS A CA 1
ATOM 483 C C . LYS A 1 60 ? -15.275 6.188 32.240 1.00 80.69 60 LYS A C 1
ATOM 485 O O . LYS A 1 60 ? -14.374 5.405 31.936 1.00 80.69 60 LYS A O 1
ATOM 490 N N . SER A 1 61 ? -15.748 6.290 33.485 1.00 76.69 61 SER A N 1
ATOM 491 C CA . SER A 1 61 ? -15.237 5.482 34.605 1.00 76.69 61 SER A CA 1
ATOM 492 C C . SER A 1 61 ? -15.358 3.968 34.366 1.00 76.69 61 SER A C 1
ATOM 494 O O . SER A 1 61 ? -14.588 3.179 34.913 1.00 76.69 61 SER A O 1
ATOM 496 N N . VAL A 1 62 ? -16.296 3.566 33.503 1.00 76.38 62 VAL A N 1
ATOM 497 C CA . VAL A 1 62 ? -16.607 2.172 33.192 1.00 76.38 62 VAL A CA 1
ATOM 498 C C . VAL A 1 62 ? -15.835 1.664 31.968 1.00 76.38 62 VAL A C 1
ATOM 500 O O . VAL A 1 62 ? -15.406 0.506 31.941 1.00 76.38 62 VAL A O 1
ATOM 503 N N . TRP A 1 63 ? -15.650 2.506 30.953 1.00 74.75 63 TRP A N 1
ATOM 504 C CA . TRP A 1 63 ? -15.105 2.100 29.654 1.00 74.75 63 TRP A CA 1
ATOM 505 C C . TRP A 1 63 ? -13.611 2.334 29.468 1.00 74.75 63 TRP A C 1
ATOM 507 O O . TRP A 1 63 ? -12.982 1.539 28.774 1.00 74.75 63 TRP A O 1
ATOM 517 N N . ASN A 1 64 ? -13.081 3.417 30.042 1.00 77.50 64 ASN A N 1
ATOM 518 C CA . ASN A 1 64 ? -11.681 3.854 30.140 1.00 77.50 64 ASN A CA 1
ATOM 519 C C . ASN A 1 64 ? -11.717 5.395 30.284 1.00 77.50 64 ASN A C 1
ATOM 521 O O . ASN A 1 64 ? -12.292 6.047 29.407 1.00 77.50 64 ASN A O 1
ATOM 525 N N . PRO A 1 65 ? -11.113 5.992 31.330 1.00 77.62 65 PRO A N 1
ATOM 526 C CA . PRO A 1 65 ? -11.055 7.448 31.492 1.00 77.62 65 PRO A CA 1
ATOM 527 C C . PRO A 1 65 ? -10.461 8.196 30.289 1.00 77.62 65 PRO A C 1
ATOM 529 O O . PRO A 1 65 ? -10.911 9.297 29.978 1.00 77.62 65 PRO A O 1
ATOM 532 N N . ASP A 1 66 ? -9.514 7.572 29.582 1.00 81.62 66 ASP A N 1
ATOM 533 C CA . ASP A 1 66 ? -8.814 8.150 28.428 1.00 81.62 66 ASP A CA 1
ATOM 534 C C . ASP A 1 66 ? -9.576 7.967 27.102 1.00 81.62 66 ASP A C 1
ATOM 536 O O . ASP A 1 66 ? -9.067 8.312 26.034 1.00 81.62 66 ASP A O 1
ATOM 540 N N . PHE A 1 67 ? -10.779 7.382 27.132 1.00 83.88 67 PHE A N 1
ATOM 541 C CA . PHE A 1 67 ? -11.582 7.209 25.928 1.00 83.88 67 PHE A CA 1
ATOM 542 C C . PHE A 1 67 ? -12.147 8.552 25.456 1.00 83.88 67 PHE A C 1
ATOM 544 O O . PHE A 1 67 ? -13.047 9.139 26.074 1.00 83.88 67 PHE A O 1
ATOM 551 N N . ASP A 1 68 ? -11.626 9.017 24.326 1.00 86.56 68 ASP A N 1
ATOM 552 C CA . ASP A 1 68 ? -12.166 10.167 23.623 1.00 86.56 68 ASP A CA 1
ATOM 553 C C . ASP A 1 68 ? -13.405 9.753 22.820 1.00 86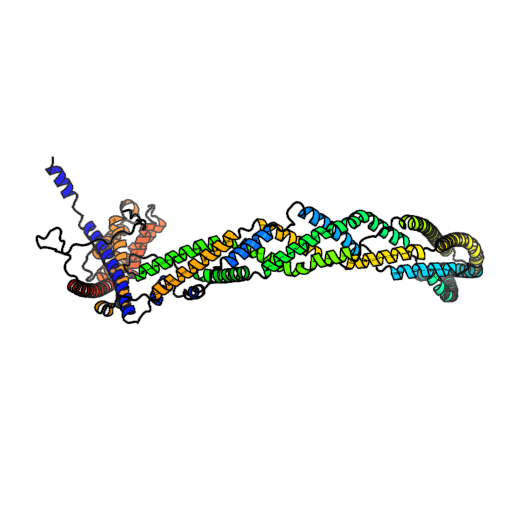.56 68 ASP A C 1
ATOM 555 O O . ASP A 1 68 ? -13.312 9.129 21.767 1.00 86.56 68 ASP A O 1
ATOM 559 N N . HIS A 1 69 ? -14.581 10.080 23.347 1.00 83.75 69 HIS A N 1
ATOM 560 C CA . HIS A 1 69 ? -15.865 9.815 22.701 1.00 83.75 69 HIS A CA 1
ATOM 561 C C . HIS A 1 69 ? -16.238 10.894 21.674 1.00 83.75 69 HIS A C 1
ATOM 563 O O . HIS A 1 69 ? -17.124 10.658 20.855 1.00 83.75 69 HIS A O 1
ATOM 569 N N . GLN A 1 70 ? -15.556 12.047 21.667 1.00 87.62 70 GLN A N 1
ATOM 570 C CA . GLN A 1 70 ? -15.827 13.121 20.706 1.00 87.62 70 GLN A CA 1
ATOM 571 C C . GLN A 1 70 ? -15.381 12.745 19.289 1.00 87.62 70 GLN A C 1
ATOM 573 O O . GLN A 1 70 ? -15.824 13.353 18.318 1.00 87.62 70 GLN A O 1
ATOM 578 N N . ILE A 1 71 ? -14.590 11.674 19.133 1.00 89.31 71 ILE A N 1
ATOM 579 C CA . ILE A 1 71 ? -14.259 11.101 17.822 1.00 89.31 71 ILE A CA 1
ATOM 580 C C . ILE A 1 71 ? -15.510 10.805 16.981 1.00 89.31 71 ILE A C 1
ATOM 582 O O . ILE A 1 71 ? -15.463 10.930 15.760 1.00 89.31 71 ILE A O 1
ATOM 586 N N . PHE A 1 72 ? -16.642 10.465 17.614 1.00 89.75 72 PHE A N 1
ATOM 587 C CA . PHE A 1 72 ? -17.882 10.152 16.903 1.00 89.75 72 PHE A CA 1
ATOM 588 C C . PHE A 1 72 ? -18.595 11.393 16.347 1.00 89.75 72 PHE A C 1
ATOM 590 O O . PHE A 1 72 ? -19.317 11.275 15.358 1.00 89.75 72 PHE A O 1
ATOM 597 N N . GLU A 1 73 ? -18.357 12.588 16.904 1.00 88.25 73 GLU A N 1
ATOM 598 C CA . GLU A 1 73 ? -18.966 13.842 16.427 1.00 88.25 73 GLU A CA 1
ATOM 599 C C . GLU A 1 73 ? -18.633 14.123 14.961 1.00 88.25 73 GLU A C 1
ATOM 601 O O . GLU A 1 73 ? -19.483 14.600 14.204 1.00 88.25 73 GLU A O 1
ATOM 606 N N . LYS A 1 74 ? -17.416 13.758 14.537 1.00 87.50 74 LYS A N 1
ATOM 607 C CA . LYS A 1 74 ? -16.942 13.904 13.154 1.00 87.50 74 LYS A CA 1
ATOM 608 C C . LYS A 1 74 ? -17.883 13.233 12.153 1.00 87.50 74 LYS A C 1
ATOM 610 O O . LYS A 1 74 ? -18.062 13.737 11.050 1.00 87.50 74 LYS A O 1
ATOM 615 N N . TYR A 1 75 ? -18.513 12.126 12.552 1.00 84.69 75 TYR A N 1
ATOM 616 C CA . TYR A 1 75 ? -19.336 11.287 11.682 1.00 84.69 75 TYR A CA 1
ATOM 617 C C . TYR A 1 75 ? -20.805 11.710 11.627 1.00 84.69 75 TYR A C 1
ATOM 619 O O . TYR A 1 75 ? -21.513 11.298 10.705 1.00 84.69 75 TYR A O 1
ATOM 627 N N . LYS A 1 76 ? -21.256 12.584 12.542 1.00 82.44 76 LYS A N 1
ATOM 628 C CA . LYS A 1 76 ? -22.651 13.052 12.646 1.00 82.44 76 LYS A CA 1
ATOM 629 C C . LYS A 1 76 ? -23.228 13.512 11.309 1.00 82.44 76 LYS A C 1
ATOM 631 O O . LYS A 1 76 ? -24.347 13.156 10.960 1.00 82.44 76 LYS A O 1
ATOM 636 N N . ASN A 1 77 ? -22.451 14.308 10.575 1.00 78.94 77 ASN A N 1
ATOM 637 C CA . ASN A 1 77 ? -22.870 14.936 9.321 1.00 78.94 77 ASN A CA 1
ATOM 638 C C . ASN A 1 77 ? -22.096 14.405 8.112 1.00 78.94 77 ASN A C 1
ATOM 640 O O . ASN A 1 77 ? -22.093 15.052 7.063 1.00 78.94 77 ASN A O 1
ATOM 644 N N . VAL A 1 78 ? -21.407 13.266 8.242 1.00 75.88 78 VAL A N 1
ATOM 645 C CA . VAL A 1 78 ? -20.771 12.644 7.081 1.00 75.88 78 VAL A CA 1
ATOM 646 C C . VAL A 1 78 ? -21.884 12.187 6.154 1.00 75.88 78 VAL A C 1
ATOM 648 O O . VAL A 1 78 ? -22.569 11.192 6.400 1.00 75.88 78 VAL A O 1
ATOM 651 N N . GLU A 1 79 ? -22.075 12.941 5.076 1.00 64.94 79 GLU A N 1
ATOM 652 C CA . GLU A 1 79 ? -22.845 12.463 3.947 1.00 64.94 79 GLU A CA 1
ATOM 653 C C . GLU A 1 79 ? -22.096 11.246 3.398 1.00 64.94 79 GLU A C 1
ATOM 655 O O . GLU A 1 79 ? -21.025 11.346 2.793 1.00 64.94 79 GLU A O 1
ATOM 660 N N . LEU A 1 80 ? -22.679 10.067 3.621 1.00 59.31 80 LEU A N 1
ATOM 661 C CA . LEU A 1 80 ? -22.464 8.930 2.739 1.00 59.31 80 LEU A CA 1
ATOM 662 C C . LEU A 1 80 ? -22.622 9.413 1.299 1.00 59.31 80 LEU A C 1
ATOM 664 O O . LEU A 1 80 ? -23.354 10.372 1.065 1.00 59.31 80 LEU A O 1
ATOM 668 N N . VAL A 1 81 ? -21.985 8.748 0.335 1.00 56.31 81 VAL A N 1
ATOM 669 C CA . VAL A 1 81 ? -22.246 8.963 -1.096 1.00 56.31 81 VAL A CA 1
ATOM 670 C C . VAL A 1 81 ? -23.742 8.685 -1.363 1.00 56.31 81 VAL A C 1
ATOM 672 O O . VAL A 1 81 ? -24.134 7.588 -1.740 1.00 56.31 81 VAL A O 1
ATOM 675 N N . ASN A 1 82 ? -24.601 9.659 -1.059 1.00 48.28 82 ASN A N 1
ATOM 676 C CA . ASN A 1 82 ? -26.053 9.534 -0.901 1.00 48.28 82 ASN A CA 1
ATOM 677 C C . ASN A 1 82 ? -26.786 10.126 -2.098 1.00 48.28 82 ASN A C 1
ATOM 679 O O . ASN A 1 82 ? -28.006 10.011 -2.220 1.00 48.28 82 ASN A O 1
ATOM 683 N N . ARG A 1 83 ? -26.056 10.728 -3.036 1.00 58.50 83 ARG A N 1
ATOM 684 C CA . ARG A 1 83 ? -26.620 11.074 -4.329 1.00 58.50 83 ARG A CA 1
ATOM 685 C C . ARG A 1 83 ? -26.545 9.817 -5.174 1.00 58.50 83 ARG A C 1
ATOM 687 O O . ARG A 1 83 ? -25.469 9.391 -5.578 1.00 58.50 83 ARG A O 1
ATOM 694 N N . LYS A 1 84 ? -27.707 9.217 -5.443 1.00 66.12 84 LYS A N 1
ATOM 695 C CA . LYS A 1 84 ? -27.872 8.110 -6.399 1.00 66.12 84 LYS A CA 1
ATOM 696 C C . LYS A 1 84 ? -27.058 8.346 -7.679 1.00 66.12 84 LYS A C 1
ATOM 698 O O . LYS A 1 84 ? -26.496 7.400 -8.216 1.00 66.12 84 LYS A O 1
ATOM 703 N N . GLU A 1 85 ? -26.966 9.600 -8.120 1.00 69.06 85 GLU A N 1
ATOM 704 C CA . GLU A 1 85 ? -26.127 10.054 -9.234 1.00 69.06 85 GLU A CA 1
ATOM 705 C C . GLU A 1 85 ? -24.630 9.777 -9.021 1.00 69.06 85 GLU A C 1
ATOM 707 O O . GLU A 1 85 ? -24.031 9.132 -9.866 1.00 69.06 85 GLU A O 1
ATOM 712 N N . GLU A 1 86 ? -24.038 10.130 -7.877 1.00 69.69 86 GLU A N 1
ATOM 713 C CA . GLU A 1 86 ? -22.607 9.917 -7.593 1.00 69.69 86 GLU A CA 1
ATOM 714 C C . GLU A 1 86 ? -22.225 8.429 -7.526 1.00 69.69 86 GLU A C 1
ATOM 716 O O . GLU A 1 86 ? -21.177 8.025 -8.034 1.00 69.69 86 GLU A O 1
ATOM 721 N N . LEU A 1 87 ? -23.092 7.591 -6.943 1.00 70.69 87 LEU A N 1
ATOM 722 C CA . LEU A 1 87 ? -22.916 6.134 -6.962 1.00 70.69 87 LEU A CA 1
ATOM 723 C C . LEU A 1 87 ? -23.059 5.573 -8.378 1.00 70.69 87 LEU A C 1
ATOM 725 O O . LEU A 1 87 ? -22.294 4.696 -8.775 1.00 70.69 87 LEU A O 1
ATOM 729 N N . THR A 1 88 ? -24.030 6.076 -9.143 1.00 76.25 88 THR A N 1
ATOM 730 C CA . THR A 1 88 ? -24.236 5.667 -10.537 1.00 76.25 88 THR A CA 1
ATOM 731 C C . THR A 1 88 ? -23.024 6.049 -11.381 1.00 76.25 88 THR A C 1
ATOM 733 O O . THR A 1 88 ? -22.526 5.208 -12.119 1.00 76.25 88 THR A O 1
ATOM 736 N N . ASP A 1 89 ? -22.484 7.254 -11.213 1.00 78.19 89 ASP A N 1
ATOM 737 C CA . ASP A 1 89 ? -21.283 7.727 -11.902 1.00 78.19 89 ASP A CA 1
ATOM 738 C C . ASP A 1 89 ? -20.051 6.901 -11.532 1.00 78.19 89 ASP A C 1
ATOM 740 O O . ASP A 1 89 ? -19.269 6.534 -12.408 1.00 78.19 89 ASP A O 1
ATOM 744 N N . PHE A 1 90 ? -19.892 6.541 -10.256 1.00 79.00 90 PHE A N 1
ATOM 745 C CA . PHE A 1 90 ? -18.825 5.647 -9.814 1.00 79.00 90 PHE A CA 1
ATOM 746 C C . PHE A 1 90 ? -18.942 4.253 -10.445 1.00 79.00 90 PHE A C 1
ATOM 748 O O . PHE A 1 90 ? -17.954 3.724 -10.955 1.00 79.00 90 PHE A O 1
ATOM 755 N N . PHE A 1 91 ? -20.132 3.641 -10.433 1.00 78.06 91 PHE A N 1
ATOM 756 C CA . PHE A 1 91 ? -20.331 2.314 -11.024 1.00 78.06 91 PHE A CA 1
ATOM 757 C C . PHE A 1 91 ? -20.231 2.340 -12.550 1.00 78.06 91 PHE A C 1
ATOM 759 O O . PHE A 1 91 ? -19.639 1.430 -13.123 1.00 78.06 91 PHE A O 1
ATOM 766 N N . ASN A 1 92 ? -20.714 3.400 -13.199 1.00 83.25 92 ASN A N 1
ATOM 767 C CA . ASN A 1 92 ? -20.523 3.627 -14.627 1.00 83.25 92 ASN A CA 1
ATOM 768 C C . ASN A 1 92 ? -19.039 3.736 -14.957 1.00 83.25 92 ASN A C 1
ATOM 770 O O . ASN A 1 92 ? -18.576 3.081 -15.885 1.00 83.25 92 ASN A O 1
ATOM 774 N N . LEU A 1 93 ? -18.275 4.502 -14.175 1.00 82.38 93 LEU A N 1
ATOM 775 C CA . LEU A 1 93 ? -16.835 4.622 -14.357 1.00 82.38 93 LEU A CA 1
ATOM 776 C C . LEU A 1 93 ? -16.133 3.279 -14.130 1.00 82.38 93 LEU A C 1
ATOM 778 O O . LEU A 1 93 ? -15.263 2.905 -14.912 1.00 82.38 93 LEU A O 1
ATOM 782 N N . LEU A 1 94 ? -16.537 2.509 -13.120 1.00 78.75 94 LEU A N 1
ATOM 783 C CA . LEU A 1 94 ? -16.031 1.157 -12.891 1.00 78.75 94 LEU A CA 1
ATOM 784 C C . LEU A 1 94 ? -16.333 0.221 -14.063 1.00 78.75 94 LEU A C 1
ATOM 786 O O . LEU A 1 94 ? -15.454 -0.532 -14.478 1.00 78.75 94 LEU A O 1
ATOM 790 N N . ASP A 1 95 ? -17.535 0.281 -14.623 1.00 79.19 95 ASP A N 1
ATOM 791 C CA . ASP A 1 95 ? -17.928 -0.535 -15.767 1.00 79.19 95 ASP A CA 1
ATOM 792 C C . ASP A 1 95 ? -17.254 -0.076 -17.068 1.00 79.19 95 ASP A C 1
ATOM 794 O O . ASP A 1 95 ? -16.852 -0.918 -17.868 1.00 79.19 95 ASP A O 1
ATOM 798 N N . GLU A 1 96 ? -17.047 1.227 -17.274 1.00 79.50 96 GLU A N 1
ATOM 799 C CA . GLU A 1 96 ? -16.183 1.763 -18.336 1.00 79.50 96 GLU A CA 1
ATOM 800 C C . GLU A 1 96 ? -14.756 1.229 -18.185 1.00 79.50 96 GLU A C 1
ATOM 802 O O . GLU A 1 96 ? -14.155 0.767 -19.151 1.00 79.50 96 GLU A O 1
ATOM 807 N N . THR A 1 97 ? -14.244 1.194 -16.956 1.00 76.06 97 THR A N 1
ATOM 808 C CA . THR A 1 97 ? -12.903 0.680 -16.647 1.00 76.06 97 THR A CA 1
ATOM 809 C C . THR A 1 97 ? -12.812 -0.825 -16.858 1.00 76.06 97 THR A C 1
ATOM 811 O O . THR A 1 97 ? -11.775 -1.329 -17.277 1.00 76.06 97 THR A O 1
ATOM 814 N N . ARG A 1 98 ? -13.905 -1.561 -16.628 1.00 71.56 98 ARG A N 1
ATOM 815 C CA . ARG A 1 98 ? -14.040 -2.981 -16.987 1.00 71.56 98 ARG A CA 1
ATOM 816 C C . ARG A 1 98 ? -14.069 -3.222 -18.496 1.00 71.56 98 ARG A C 1
ATOM 818 O O . ARG A 1 98 ? -13.694 -4.295 -18.947 1.00 71.56 98 ARG A O 1
ATOM 825 N N . LYS A 1 99 ? -14.483 -2.228 -19.278 1.00 69.69 99 LYS A N 1
ATOM 826 C CA . LYS A 1 99 ? -14.546 -2.283 -20.748 1.00 69.69 99 LYS A CA 1
ATOM 827 C C . LYS A 1 99 ? -13.277 -1.767 -21.441 1.00 69.69 99 LYS A C 1
ATOM 829 O O . LYS A 1 99 ? -13.233 -1.768 -22.670 1.00 69.69 99 LYS A O 1
ATOM 834 N N . VAL A 1 100 ? -12.269 -1.336 -20.676 1.00 64.44 100 VAL A N 1
ATOM 835 C CA . VAL A 1 100 ? -10.920 -0.969 -21.151 1.00 64.44 100 VAL A CA 1
ATOM 836 C C . VAL A 1 100 ? -10.387 -2.068 -22.073 1.00 64.44 100 VAL A C 1
ATOM 838 O O . VAL A 1 100 ? -10.404 -3.250 -21.725 1.00 64.44 100 VAL A O 1
ATOM 841 N N . ARG A 1 101 ? -9.958 -1.672 -23.277 1.00 57.22 101 ARG A N 1
ATOM 842 C CA . ARG A 1 101 ? -9.785 -2.563 -24.445 1.00 57.22 101 ARG A CA 1
ATOM 843 C C . ARG A 1 101 ? -8.552 -3.459 -24.386 1.00 57.22 101 ARG A C 1
ATOM 845 O O . ARG A 1 101 ? -8.441 -4.399 -25.173 1.00 57.22 101 ARG A O 1
ATOM 852 N N . ILE A 1 102 ? -7.627 -3.192 -23.478 1.00 59.03 102 ILE A N 1
ATOM 853 C CA . ILE A 1 102 ? -6.413 -3.986 -23.326 1.00 59.03 102 ILE A CA 1
ATOM 854 C C . ILE A 1 102 ? -6.684 -5.142 -22.355 1.00 59.03 102 ILE A C 1
ATOM 856 O O . ILE A 1 102 ? -6.240 -5.112 -21.210 1.00 59.03 102 ILE A O 1
ATOM 860 N N . ARG A 1 103 ? -7.448 -6.163 -22.770 1.00 55.66 103 ARG A N 1
ATOM 861 C CA . ARG A 1 103 ? -7.618 -7.386 -21.964 1.00 55.66 103 ARG A CA 1
ATOM 862 C C . ARG A 1 103 ? -7.389 -8.650 -22.778 1.00 55.66 103 ARG A C 1
ATOM 864 O O . ARG A 1 103 ? -8.127 -8.982 -23.698 1.00 55.66 103 ARG A O 1
ATOM 871 N N . ASN A 1 104 ? -6.346 -9.348 -22.346 1.00 54.25 104 ASN A N 1
ATOM 872 C CA . ASN A 1 104 ? -5.939 -10.716 -22.646 1.00 54.25 104 ASN A CA 1
ATOM 873 C C . ASN A 1 104 ? -5.441 -11.001 -24.073 1.00 54.25 104 ASN A C 1
ATOM 875 O O . ASN A 1 104 ? -4.274 -11.350 -24.205 1.00 54.25 104 ASN A O 1
ATOM 879 N N . GLU A 1 105 ? -6.226 -10.816 -25.136 1.00 48.38 105 GLU A N 1
ATOM 880 C CA . GLU A 1 105 ? -5.759 -11.168 -26.497 1.00 48.38 105 GLU A CA 1
ATOM 881 C C . GLU A 1 105 ? -4.935 -10.042 -27.151 1.00 48.38 105 GLU A C 1
ATOM 883 O O . GLU A 1 105 ? -3.889 -10.295 -27.740 1.00 48.38 105 GLU A O 1
ATOM 888 N N . THR A 1 106 ? -5.316 -8.780 -26.937 1.00 60.50 106 THR A N 1
ATOM 889 C CA . THR A 1 106 ? -4.574 -7.582 -27.381 1.00 60.50 106 THR A CA 1
ATOM 890 C C . THR A 1 106 ? -3.399 -7.212 -26.470 1.00 60.50 106 THR A C 1
ATOM 892 O O . THR A 1 106 ? -2.493 -6.504 -26.902 1.00 60.50 106 THR A O 1
ATOM 895 N N . MET A 1 107 ? -3.396 -7.668 -25.211 1.00 68.44 107 MET A N 1
ATOM 896 C CA . MET A 1 107 ? -2.386 -7.308 -24.203 1.00 68.44 107 MET A CA 1
ATOM 897 C C . MET A 1 107 ? -1.035 -7.973 -24.478 1.00 68.44 107 MET A C 1
ATOM 899 O O . MET A 1 107 ? -0.009 -7.300 -24.482 1.00 68.44 107 MET A O 1
ATOM 903 N N . GLU A 1 108 ? -1.027 -9.283 -24.727 1.00 73.31 108 GLU A N 1
ATOM 904 C CA . GLU A 1 108 ? 0.202 -10.025 -25.032 1.00 73.31 108 GLU A CA 1
ATOM 905 C C . GLU A 1 108 ? 0.801 -9.587 -26.368 1.00 73.31 108 GLU A C 1
ATOM 907 O O . GLU A 1 108 ? 2.012 -9.404 -26.490 1.00 73.31 108 GLU A O 1
ATOM 912 N N . GLU A 1 109 ? -0.049 -9.340 -27.365 1.00 72.62 109 GLU A N 1
ATOM 913 C CA . GLU A 1 109 ? 0.386 -8.787 -28.643 1.00 72.62 109 GLU A CA 1
ATOM 914 C C . GLU A 1 109 ? 0.953 -7.371 -28.476 1.00 72.62 109 GLU A C 1
ATOM 916 O O . GLU A 1 109 ? 2.014 -7.063 -29.026 1.00 72.62 109 GLU A O 1
ATOM 921 N N . PHE A 1 110 ? 0.337 -6.535 -27.637 1.00 77.19 110 PHE A N 1
ATOM 922 C CA . PHE A 1 110 ? 0.869 -5.216 -27.312 1.00 77.19 110 PHE A CA 1
ATOM 923 C C . PHE A 1 110 ? 2.197 -5.290 -26.547 1.00 77.19 110 PHE A C 1
ATOM 925 O O . PHE A 1 110 ? 3.158 -4.653 -26.971 1.00 77.19 110 PHE A O 1
ATOM 932 N N . LYS A 1 111 ? 2.312 -6.116 -25.497 1.00 80.56 111 LYS A N 1
ATOM 933 C CA . LYS A 1 111 ? 3.564 -6.351 -24.750 1.00 80.56 111 LYS A CA 1
ATOM 934 C C . LYS A 1 111 ? 4.675 -6.842 -25.677 1.00 80.56 111 LYS A C 1
ATOM 936 O O . LYS A 1 111 ? 5.785 -6.314 -25.657 1.00 80.56 111 LYS A O 1
ATOM 941 N N . LYS A 1 112 ? 4.371 -7.800 -26.555 1.00 80.25 112 LYS A N 1
ATOM 942 C CA . LYS A 1 112 ? 5.306 -8.310 -27.566 1.00 80.25 112 LYS A CA 1
ATOM 943 C C . LYS A 1 112 ? 5.765 -7.211 -28.518 1.00 80.25 112 LYS A C 1
ATOM 945 O O . LYS A 1 112 ? 6.946 -7.146 -28.849 1.00 80.25 112 LYS A O 1
ATOM 950 N N . THR A 1 113 ? 4.859 -6.340 -28.949 1.00 76.31 113 THR A N 1
ATOM 951 C CA . THR A 1 113 ? 5.189 -5.273 -29.901 1.00 76.31 113 THR A CA 1
ATOM 952 C C . THR A 1 113 ? 5.904 -4.093 -29.221 1.00 76.31 113 THR A C 1
ATOM 954 O O . THR A 1 113 ? 6.826 -3.529 -29.804 1.00 76.31 113 THR A O 1
ATOM 957 N N . MET A 1 114 ? 5.609 -3.802 -27.949 1.00 82.50 114 MET A N 1
ATOM 958 C CA . MET A 1 114 ? 6.378 -2.874 -27.106 1.00 82.50 114 MET A CA 1
ATOM 959 C C . MET A 1 114 ? 7.791 -3.390 -26.814 1.00 82.50 114 MET A C 1
ATOM 961 O O . MET A 1 114 ? 8.739 -2.609 -26.849 1.00 82.50 114 MET A O 1
ATOM 965 N N . ASN A 1 115 ? 7.962 -4.697 -26.599 1.00 84.94 115 ASN A N 1
ATOM 966 C CA . ASN A 1 115 ? 9.284 -5.313 -26.463 1.00 84.94 115 ASN A CA 1
ATOM 967 C C . ASN A 1 115 ? 10.095 -5.202 -27.761 1.00 84.94 115 ASN A C 1
ATOM 969 O O . ASN A 1 115 ? 11.267 -4.847 -27.703 1.00 84.94 115 ASN A O 1
ATOM 973 N N . ARG A 1 116 ? 9.474 -5.397 -28.934 1.00 84.50 116 ARG A N 1
ATOM 974 C CA . ARG A 1 116 ? 10.140 -5.135 -30.226 1.00 84.50 116 ARG A CA 1
ATOM 975 C C . ARG A 1 116 ? 10.595 -3.683 -30.350 1.00 84.50 116 ARG A C 1
ATOM 977 O O . ARG A 1 116 ? 11.714 -3.434 -30.785 1.00 84.50 116 ARG A O 1
ATOM 984 N N . LEU A 1 117 ? 9.746 -2.726 -29.963 1.00 85.31 117 LEU A N 1
ATOM 985 C CA . LEU A 1 117 ? 10.115 -1.309 -29.966 1.00 85.31 117 LEU A CA 1
ATOM 986 C C . LEU A 1 117 ? 11.297 -1.046 -29.027 1.00 85.31 117 LEU A C 1
ATOM 988 O O . LEU A 1 117 ? 12.243 -0.370 -29.421 1.00 85.31 117 LEU A O 1
ATOM 992 N N . LYS A 1 118 ? 11.274 -1.626 -27.824 1.00 87.44 118 LYS A N 1
ATOM 993 C CA . LYS A 1 118 ? 12.366 -1.532 -26.852 1.00 87.44 118 LYS A CA 1
ATOM 994 C C . LYS A 1 118 ? 13.684 -2.062 -27.422 1.00 87.44 118 LYS A C 1
ATOM 996 O O . LYS A 1 118 ? 14.681 -1.353 -27.369 1.00 87.44 118 LYS A O 1
ATOM 1001 N N . GLU A 1 119 ? 13.681 -3.250 -28.025 1.00 86.69 119 GLU A N 1
ATOM 1002 C CA . GLU A 1 119 ? 14.872 -3.837 -28.659 1.00 86.69 119 GLU A CA 1
ATOM 1003 C C . GLU A 1 119 ? 15.441 -2.951 -29.779 1.00 86.69 119 GLU A C 1
ATOM 1005 O O . GLU A 1 119 ? 16.656 -2.873 -29.954 1.00 86.69 119 GLU A O 1
ATOM 1010 N N . VAL A 1 120 ? 14.579 -2.268 -30.541 1.00 85.88 120 VAL A N 1
ATOM 1011 C CA . VAL A 1 120 ? 15.015 -1.302 -31.560 1.00 85.88 120 VAL A CA 1
ATOM 1012 C C . VAL A 1 120 ? 15.601 -0.047 -30.909 1.00 85.88 120 VAL A C 1
ATOM 1014 O O . VAL A 1 120 ? 16.637 0.429 -31.363 1.00 85.88 120 VAL A O 1
ATOM 1017 N N . VAL A 1 121 ? 14.999 0.474 -29.835 1.00 86.81 121 VAL A N 1
ATOM 1018 C CA . VAL A 1 121 ? 15.515 1.646 -29.100 1.00 86.81 121 VAL A CA 1
ATOM 1019 C C . VAL A 1 121 ? 16.872 1.361 -28.448 1.00 86.81 121 VAL A C 1
ATOM 1021 O O . VAL A 1 121 ? 17.763 2.210 -28.488 1.00 86.81 121 VAL A O 1
ATOM 1024 N N . GLU A 1 122 ? 17.085 0.149 -27.932 1.00 88.56 122 GLU A N 1
ATOM 1025 C CA . GLU A 1 122 ? 18.357 -0.287 -27.338 1.00 88.56 122 GLU A CA 1
ATOM 1026 C C . GLU A 1 122 ? 19.541 -0.223 -28.319 1.00 88.56 122 GLU A C 1
ATOM 1028 O O . GLU A 1 122 ? 20.690 -0.091 -27.884 1.00 88.56 122 GLU A O 1
ATOM 1033 N N . LEU A 1 123 ? 19.290 -0.209 -29.636 1.00 87.38 123 LEU A N 1
ATOM 1034 C CA . LEU A 1 123 ? 20.325 0.030 -30.648 1.00 87.38 123 LEU A CA 1
ATOM 1035 C C . LEU A 1 123 ? 21.038 1.377 -30.460 1.00 87.38 123 LEU A C 1
ATOM 1037 O O . LEU A 1 123 ? 22.187 1.507 -30.879 1.00 87.38 123 LEU A O 1
ATOM 1041 N N . ASN A 1 124 ? 20.425 2.356 -29.784 1.00 87.19 124 ASN A N 1
ATOM 1042 C CA . ASN A 1 124 ? 21.061 3.647 -29.500 1.00 87.19 124 ASN A CA 1
ATOM 1043 C C . ASN A 1 124 ? 22.359 3.493 -28.689 1.00 87.19 124 ASN A C 1
ATOM 1045 O O . ASN A 1 124 ? 23.304 4.255 -28.869 1.00 87.19 124 ASN A O 1
ATOM 1049 N N . SER A 1 125 ? 22.412 2.473 -27.827 1.00 85.69 125 SER A N 1
ATOM 1050 C CA . SER A 1 125 ? 23.591 2.124 -27.026 1.00 85.69 125 SER A CA 1
ATOM 1051 C C . SER A 1 125 ? 24.602 1.237 -27.764 1.00 85.69 125 SER A C 1
ATOM 1053 O O . SER A 1 125 ? 25.772 1.196 -27.392 1.00 85.69 125 SER A O 1
ATOM 1055 N N . GLN A 1 126 ? 24.164 0.530 -28.810 1.00 85.94 126 GLN A N 1
ATOM 1056 C CA . GLN A 1 126 ? 24.980 -0.437 -29.555 1.00 85.94 126 GLN A CA 1
ATOM 1057 C C . GLN A 1 126 ? 25.708 0.204 -30.745 1.00 85.94 126 GLN A C 1
ATOM 1059 O O . GLN A 1 126 ? 26.693 -0.344 -31.241 1.00 85.94 126 GLN A O 1
ATOM 1064 N N . ILE A 1 127 ? 25.233 1.361 -31.214 1.00 84.31 127 ILE A N 1
ATOM 1065 C CA . ILE A 1 127 ? 25.774 2.070 -32.374 1.00 84.31 127 ILE A CA 1
ATOM 1066 C C . ILE A 1 127 ? 26.597 3.280 -31.912 1.00 84.31 127 ILE A C 1
ATOM 1068 O O . ILE A 1 127 ? 26.074 4.227 -31.328 1.00 84.31 127 ILE A O 1
ATOM 1072 N N . ASP A 1 128 ? 27.893 3.295 -32.241 1.00 83.44 128 ASP A N 1
ATOM 1073 C CA . ASP A 1 128 ? 28.742 4.476 -32.042 1.00 83.44 128 ASP A CA 1
ATOM 1074 C C . ASP A 1 128 ? 28.388 5.579 -33.055 1.00 83.44 128 ASP A C 1
ATOM 1076 O O . ASP A 1 128 ? 28.946 5.644 -34.148 1.00 83.44 128 ASP A O 1
ATOM 1080 N N . PHE A 1 129 ? 27.484 6.490 -32.688 1.00 82.88 129 PHE A N 1
ATOM 1081 C CA . PHE A 1 129 ? 27.120 7.642 -33.522 1.00 82.88 129 PHE A CA 1
ATOM 1082 C C . PHE A 1 129 ? 28.178 8.768 -33.556 1.00 82.88 129 PHE A C 1
ATOM 1084 O O . PHE A 1 129 ? 27.933 9.809 -34.171 1.00 82.88 129 PHE A O 1
ATOM 1091 N N . SER A 1 130 ? 29.343 8.610 -32.914 1.00 78.19 130 SER A N 1
ATOM 1092 C CA . SER A 1 130 ? 30.446 9.590 -32.920 1.00 78.19 130 SER A CA 1
ATOM 1093 C C . SER A 1 130 ? 31.426 9.401 -34.094 1.00 78.19 130 SER A C 1
ATOM 1095 O O . SER A 1 130 ? 32.596 9.775 -34.039 1.00 78.19 130 SER A O 1
ATOM 1097 N N . PHE A 1 131 ? 30.943 8.847 -35.207 1.00 75.69 131 PHE A N 1
ATOM 1098 C CA . PHE A 1 131 ? 31.766 8.434 -36.346 1.00 75.69 131 PHE A CA 1
ATOM 1099 C C . PHE A 1 131 ? 32.260 9.586 -37.241 1.00 75.69 131 PHE A C 1
ATOM 1101 O O . PHE A 1 131 ? 33.258 9.410 -37.931 1.00 75.69 131 PHE A O 1
ATOM 1108 N N . LYS A 1 132 ? 31.613 10.765 -37.247 1.00 70.50 132 LYS A N 1
ATOM 1109 C CA . LYS A 1 132 ? 31.900 11.844 -38.222 1.00 70.50 132 LYS A CA 1
ATOM 1110 C C . LYS A 1 132 ? 33.378 12.254 -38.255 1.00 70.50 132 LYS A C 1
ATOM 1112 O O . LYS A 1 132 ? 33.963 12.299 -39.328 1.00 70.50 132 LYS A O 1
ATOM 1117 N N . GLY A 1 133 ? 33.990 12.483 -37.089 1.00 73.94 133 GLY A N 1
ATOM 1118 C CA . GLY A 1 133 ? 35.406 12.860 -37.011 1.00 73.94 133 GLY A CA 1
ATOM 1119 C C . GLY A 1 133 ? 36.341 11.775 -37.555 1.00 73.94 133 GLY A C 1
ATOM 1120 O O . GLY A 1 133 ? 37.256 12.077 -38.313 1.00 73.94 133 GLY A O 1
ATOM 1121 N N . LYS A 1 134 ? 36.051 10.504 -37.243 1.00 75.50 134 LYS A N 1
ATOM 1122 C CA . LYS A 1 134 ? 36.825 9.344 -37.715 1.00 75.50 134 LYS A CA 1
ATOM 1123 C C . LYS A 1 134 ? 36.674 9.134 -39.234 1.00 75.50 134 LYS A C 1
ATOM 1125 O O . LYS A 1 134 ? 37.637 8.786 -39.911 1.00 75.50 134 LYS A O 1
ATOM 1130 N N . MET A 1 135 ? 35.474 9.373 -39.774 1.00 76.44 135 MET A N 1
ATOM 1131 C CA . MET A 1 135 ? 35.174 9.302 -41.213 1.00 76.44 135 MET A CA 1
ATOM 1132 C C . MET A 1 135 ? 35.858 10.426 -41.999 1.00 76.44 135 MET A C 1
ATOM 1134 O O . MET A 1 135 ? 36.480 10.168 -43.030 1.00 76.44 135 MET A O 1
ATOM 1138 N N . ASP A 1 136 ? 35.761 11.666 -41.512 1.00 76.94 136 ASP A N 1
ATOM 1139 C CA . ASP A 1 136 ? 36.366 12.835 -42.156 1.00 76.94 136 ASP A CA 1
ATOM 1140 C C . ASP A 1 136 ? 37.900 12.717 -42.187 1.00 76.94 136 ASP A C 1
ATOM 1142 O O . ASP A 1 136 ? 38.514 13.024 -43.208 1.00 76.94 136 ASP A O 1
ATOM 1146 N N . GLU A 1 137 ? 38.517 12.197 -41.120 1.00 75.56 137 GLU A N 1
ATOM 1147 C CA . GLU A 1 137 ? 39.955 11.906 -41.081 1.00 75.56 137 GLU A CA 1
ATOM 1148 C C . GLU A 1 137 ? 40.357 10.857 -42.134 1.00 75.56 137 GLU A C 1
ATOM 1150 O O . GLU A 1 137 ? 41.285 11.078 -42.918 1.00 75.56 137 GLU A O 1
ATOM 1155 N N . PHE A 1 138 ? 39.634 9.732 -42.195 1.00 76.12 138 PHE A N 1
ATOM 1156 C CA . PHE A 1 138 ? 39.892 8.655 -43.154 1.00 76.12 138 PHE A CA 1
ATOM 1157 C C . PHE A 1 138 ? 39.786 9.140 -44.608 1.00 76.12 138 PHE A C 1
ATOM 1159 O O . PHE A 1 138 ? 40.677 8.888 -45.425 1.00 76.12 138 PHE A O 1
ATOM 1166 N N . PHE A 1 139 ? 38.716 9.866 -44.946 1.00 74.88 139 PHE A N 1
ATOM 1167 C CA . PHE A 1 139 ? 38.524 10.377 -46.303 1.00 74.88 139 PHE A CA 1
ATOM 1168 C C . PHE A 1 139 ? 39.450 11.547 -46.639 1.00 74.88 139 PHE A C 1
ATOM 1170 O O . PHE A 1 139 ? 39.832 11.692 -47.800 1.00 74.88 139 PHE A O 1
ATOM 1177 N N . GLY A 1 140 ? 39.851 12.346 -45.647 1.00 74.69 140 GLY A N 1
ATOM 1178 C CA . GLY A 1 140 ? 40.891 13.361 -45.801 1.00 74.69 140 GLY A CA 1
ATOM 1179 C C . GLY A 1 140 ? 42.207 12.743 -46.272 1.00 74.69 140 GLY A C 1
ATOM 1180 O O . GLY A 1 140 ? 42.757 13.178 -47.281 1.00 74.69 140 GLY A O 1
ATOM 1181 N N . LYS A 1 141 ? 42.648 11.657 -45.623 1.00 70.75 141 LYS A N 1
ATOM 1182 C CA . LYS A 1 141 ? 43.848 10.893 -46.017 1.00 70.75 141 LYS A CA 1
ATOM 1183 C C . LYS A 1 141 ? 43.730 10.305 -47.427 1.00 70.75 141 LYS A C 1
ATOM 1185 O O . LYS A 1 141 ? 44.657 10.424 -48.223 1.00 70.75 141 LYS A O 1
ATOM 1190 N N . CYS A 1 142 ? 42.574 9.727 -47.761 1.00 69.44 142 CYS A N 1
ATOM 1191 C CA . CYS A 1 142 ? 42.293 9.198 -49.100 1.00 69.44 142 CYS A CA 1
ATOM 1192 C C . CYS A 1 142 ? 42.455 10.266 -50.198 1.00 69.44 142 CYS A C 1
ATOM 1194 O O . CYS A 1 142 ? 43.092 10.015 -51.220 1.00 69.44 142 CYS A O 1
ATOM 1196 N N . LYS A 1 143 ? 41.922 11.472 -49.969 1.00 68.12 143 LYS A N 1
ATOM 1197 C CA . LYS A 1 143 ? 41.986 12.581 -50.929 1.00 68.12 143 LYS A CA 1
ATOM 1198 C C . LYS A 1 143 ? 43.416 13.086 -51.141 1.00 68.12 143 LYS A C 1
ATOM 1200 O O . LYS A 1 143 ? 43.828 13.259 -52.285 1.00 68.12 143 LYS A O 1
ATOM 1205 N N . THR A 1 144 ? 44.190 13.254 -50.068 1.00 68.12 144 THR A N 1
ATOM 1206 C CA . THR A 1 144 ? 45.602 13.660 -50.161 1.00 68.12 144 THR A CA 1
ATOM 1207 C C . THR A 1 144 ? 46.412 12.689 -51.031 1.00 68.12 144 THR A C 1
ATOM 1209 O O . THR A 1 144 ? 47.232 13.117 -51.835 1.00 68.12 144 THR A O 1
ATOM 1212 N N . LEU A 1 145 ? 46.128 11.385 -50.949 1.00 62.94 145 LEU A N 1
ATOM 1213 C CA . LEU A 1 145 ? 46.809 10.338 -51.725 1.00 62.94 145 LEU A CA 1
ATOM 1214 C C . LEU A 1 145 ? 46.383 10.267 -53.200 1.00 62.94 145 LEU A C 1
ATOM 1216 O O . LEU A 1 145 ? 47.125 9.756 -54.041 1.00 62.94 145 LEU A O 1
ATOM 1220 N N . GLU A 1 146 ? 45.190 10.757 -53.530 1.00 62.12 146 GLU A N 1
ATOM 1221 C CA . GLU A 1 146 ? 44.744 10.911 -54.915 1.00 62.12 146 GLU A CA 1
ATOM 1222 C C . GLU A 1 146 ? 45.398 12.130 -55.586 1.00 62.12 146 GLU A C 1
ATOM 1224 O O . GLU A 1 146 ? 45.829 12.037 -56.739 1.00 62.12 146 GLU A O 1
ATOM 1229 N N . GLU A 1 147 ? 45.497 13.246 -54.854 1.00 62.47 147 GLU A N 1
ATOM 1230 C CA . GLU A 1 147 ? 46.082 14.515 -55.308 1.00 62.47 147 GLU A CA 1
ATOM 1231 C C . GLU A 1 147 ? 47.612 14.453 -55.402 1.00 62.47 147 GLU A C 1
ATOM 1233 O O . GLU A 1 147 ? 48.213 14.996 -56.338 1.00 62.47 147 GLU A O 1
ATOM 1238 N N . GLU A 1 148 ? 48.259 13.732 -54.485 1.00 59.00 148 GLU A N 1
ATOM 1239 C CA . GLU A 1 148 ? 49.660 13.368 -54.612 1.00 59.00 148 GLU A CA 1
ATOM 1240 C C . GLU A 1 148 ? 49.816 12.346 -55.745 1.00 59.00 148 GLU A C 1
ATOM 1242 O O . GLU A 1 148 ? 49.792 11.128 -55.565 1.00 59.00 148 GLU A O 1
ATOM 1247 N N . ASN A 1 149 ? 50.044 12.839 -56.966 1.00 53.12 149 ASN A N 1
ATOM 1248 C CA . ASN A 1 149 ? 50.680 12.020 -57.988 1.00 53.12 149 ASN A CA 1
ATOM 1249 C C . ASN A 1 149 ? 51.955 11.458 -57.358 1.00 53.12 149 ASN A C 1
ATOM 1251 O O . ASN A 1 149 ? 52.891 12.207 -57.077 1.00 53.12 149 ASN A O 1
ATOM 1255 N N . LEU A 1 150 ? 51.978 10.147 -57.119 1.00 54.25 150 LEU A N 1
ATOM 1256 C CA . LEU A 1 150 ? 53.143 9.415 -56.643 1.00 54.25 150 LEU A CA 1
ATOM 1257 C C . LEU A 1 150 ? 54.252 9.505 -57.709 1.00 54.25 150 LEU A C 1
ATOM 1259 O O . LEU A 1 150 ? 54.469 8.605 -58.521 1.00 54.25 150 LEU A O 1
ATOM 1263 N N . THR A 1 151 ? 54.900 10.663 -57.785 1.00 51.66 151 THR A N 1
ATOM 1264 C CA . THR A 1 151 ? 55.972 10.981 -58.723 1.00 51.66 151 THR A CA 1
ATOM 1265 C C . THR A 1 151 ? 57.285 10.439 -58.179 1.00 51.66 151 THR A C 1
ATOM 1267 O O . THR A 1 151 ? 57.445 10.271 -56.972 1.00 51.66 151 THR A O 1
ATOM 1270 N N . LYS A 1 152 ? 58.284 10.240 -59.052 1.00 47.72 152 LYS A N 1
ATOM 1271 C CA . LYS A 1 152 ? 59.667 9.841 -58.692 1.00 47.72 152 LYS A CA 1
ATOM 1272 C C . LYS A 1 152 ? 60.249 10.613 -57.491 1.00 47.72 152 LYS A C 1
ATOM 1274 O O . LYS A 1 152 ? 61.059 10.067 -56.751 1.00 47.72 152 LYS A O 1
ATOM 1279 N N . LYS A 1 153 ? 59.811 11.859 -57.277 1.00 50.44 153 LYS A N 1
ATOM 1280 C CA . LYS A 1 153 ? 60.245 12.742 -56.186 1.00 50.44 153 LYS A CA 1
ATOM 1281 C C . LYS A 1 153 ? 59.552 12.449 -54.845 1.00 50.44 153 LYS A C 1
ATOM 1283 O O . LYS A 1 153 ? 60.202 12.558 -53.812 1.00 50.44 153 LYS A O 1
ATOM 1288 N N . SER A 1 154 ? 58.278 12.052 -54.852 1.00 51.66 154 SER A N 1
ATOM 1289 C CA . SER A 1 154 ? 57.565 11.549 -53.664 1.00 51.66 154 SER A CA 1
ATOM 1290 C C . SER A 1 154 ? 58.158 10.208 -53.204 1.00 51.66 154 SER A C 1
ATOM 1292 O O . SER A 1 154 ? 58.330 9.974 -52.013 1.00 51.66 154 SER A O 1
ATOM 1294 N N . TRP A 1 155 ? 58.602 9.381 -54.158 1.00 51.94 155 TRP A N 1
ATOM 1295 C CA . TRP A 1 155 ? 59.253 8.088 -53.907 1.00 51.94 155 TRP A CA 1
ATOM 1296 C C . TRP A 1 155 ? 60.620 8.199 -53.221 1.00 51.94 155 TRP A C 1
ATOM 1298 O O . TRP A 1 155 ? 60.889 7.485 -52.262 1.00 51.94 155 TRP A O 1
ATOM 1308 N N . GLN A 1 156 ? 61.464 9.145 -53.648 1.00 52.12 156 GLN A N 1
ATOM 1309 C CA . GLN A 1 156 ? 62.754 9.406 -52.992 1.00 52.12 156 GLN A CA 1
ATOM 1310 C C . GLN A 1 156 ? 62.594 9.836 -51.527 1.00 52.12 156 GLN A C 1
ATOM 1312 O O . GLN A 1 156 ? 63.461 9.556 -50.705 1.00 52.12 156 GLN A O 1
ATOM 1317 N N . LYS A 1 157 ? 61.480 10.494 -51.194 1.00 51.75 157 LYS A N 1
ATOM 1318 C CA . LYS A 1 157 ? 61.166 10.951 -49.836 1.00 51.75 157 LYS A CA 1
ATOM 1319 C C . LYS A 1 157 ? 60.639 9.824 -48.939 1.00 51.75 157 LYS A C 1
ATOM 1321 O O . LYS A 1 157 ? 61.000 9.781 -47.770 1.00 51.75 157 LYS A O 1
ATOM 1326 N N . LEU A 1 158 ? 59.873 8.878 -49.488 1.00 51.53 158 LEU A N 1
ATOM 1327 C CA . LEU A 1 158 ? 59.452 7.659 -48.780 1.00 51.53 158 LEU A CA 1
ATOM 1328 C C . LEU A 1 158 ? 60.640 6.740 -48.455 1.00 51.53 158 LEU A C 1
ATOM 1330 O O . LEU A 1 158 ? 60.726 6.227 -47.344 1.00 51.53 158 LEU A O 1
ATOM 1334 N N . ASN A 1 159 ? 61.614 6.602 -49.361 1.00 52.50 159 ASN A N 1
ATOM 1335 C CA . ASN A 1 159 ? 62.841 5.845 -49.067 1.00 52.50 159 ASN A CA 1
ATOM 1336 C C . ASN A 1 159 ? 63.636 6.478 -47.909 1.00 52.50 159 ASN A C 1
ATOM 1338 O O . ASN A 1 159 ? 64.187 5.770 -47.071 1.00 52.50 159 ASN A O 1
ATOM 1342 N N . ILE A 1 160 ? 63.643 7.814 -47.821 1.00 54.97 160 ILE A N 1
ATOM 1343 C CA . ILE A 1 160 ? 64.242 8.565 -46.707 1.00 54.97 160 ILE A CA 1
ATOM 1344 C C . ILE A 1 160 ? 63.483 8.313 -45.386 1.00 54.97 160 ILE A C 1
ATOM 1346 O O . ILE A 1 160 ? 64.121 8.196 -44.340 1.00 54.97 160 ILE A O 1
ATOM 1350 N N . TYR A 1 161 ? 62.153 8.154 -45.428 1.00 54.88 161 TYR A N 1
ATOM 1351 C CA . TYR A 1 161 ? 61.317 7.811 -44.270 1.00 54.88 161 TYR A CA 1
ATOM 1352 C C . TYR A 1 161 ? 61.643 6.428 -43.670 1.00 54.88 161 TYR A C 1
ATOM 1354 O O . TYR A 1 161 ? 61.887 6.312 -42.472 1.00 54.88 161 TYR A O 1
ATOM 1362 N N . TYR A 1 162 ? 61.708 5.366 -44.475 1.00 54.50 162 TYR A N 1
ATOM 1363 C CA . TYR A 1 162 ? 61.983 4.018 -43.942 1.00 54.50 162 TYR A CA 1
ATOM 1364 C C . TYR A 1 162 ? 63.439 3.830 -43.531 1.00 54.50 162 TYR A C 1
ATOM 1366 O O . TYR A 1 162 ? 63.742 3.136 -42.560 1.00 54.50 162 TYR A O 1
ATOM 1374 N N . PHE A 1 163 ? 64.345 4.516 -44.228 1.00 57.72 163 PHE A N 1
ATOM 1375 C CA . PHE A 1 163 ? 65.722 4.653 -43.786 1.00 57.72 163 PHE A CA 1
ATOM 1376 C C . PHE A 1 163 ? 65.798 5.279 -42.386 1.00 57.72 163 PHE A C 1
ATOM 1378 O O . PHE A 1 163 ? 66.593 4.839 -41.561 1.00 57.72 163 PHE A O 1
ATOM 1385 N N . TYR A 1 164 ? 64.934 6.243 -42.071 1.00 59.34 164 TYR A N 1
ATOM 1386 C CA . TYR A 1 164 ? 64.847 6.826 -40.736 1.00 59.34 164 TYR A CA 1
ATOM 1387 C C . TYR A 1 164 ? 64.266 5.887 -39.681 1.00 59.34 164 TYR A C 1
ATOM 1389 O O . TYR A 1 164 ? 64.825 5.857 -38.593 1.00 59.34 164 TYR A O 1
ATOM 1397 N N . GLU A 1 165 ? 63.230 5.090 -39.965 1.00 55.81 165 GLU A N 1
ATOM 1398 C CA . GLU A 1 165 ? 62.750 4.079 -38.999 1.00 55.81 165 GLU A CA 1
ATOM 1399 C C . GLU A 1 165 ? 63.845 3.049 -38.680 1.00 55.81 165 GLU A C 1
ATOM 1401 O O . GLU A 1 165 ? 64.067 2.699 -37.518 1.00 55.81 165 GLU A O 1
ATOM 1406 N N . ALA A 1 166 ? 64.605 2.621 -39.693 1.00 58.28 166 ALA A N 1
ATOM 1407 C CA . ALA A 1 166 ? 65.774 1.772 -39.489 1.00 58.28 166 ALA A CA 1
ATOM 1408 C C . ALA A 1 166 ? 66.854 2.477 -38.644 1.00 58.28 166 ALA A C 1
ATOM 1410 O O . ALA A 1 166 ? 67.434 1.855 -37.754 1.00 58.28 166 ALA A O 1
ATOM 1411 N N . LEU A 1 167 ? 67.101 3.776 -38.868 1.00 60.50 167 LEU A N 1
ATOM 1412 C CA . LEU A 1 167 ? 68.011 4.583 -38.046 1.00 60.50 167 LEU A CA 1
ATOM 1413 C C . LEU A 1 167 ? 67.500 4.778 -36.607 1.00 60.50 167 LEU A C 1
ATOM 1415 O O . LEU A 1 167 ? 68.321 4.750 -35.695 1.00 60.50 167 LEU A O 1
ATOM 1419 N N . GLU A 1 168 ? 66.191 4.947 -36.385 1.00 62.38 168 GLU A N 1
ATOM 1420 C CA . GLU A 1 168 ? 65.562 5.073 -35.058 1.00 62.38 168 GLU A CA 1
ATOM 1421 C C . GLU A 1 168 ? 65.818 3.813 -34.234 1.00 62.38 168 GLU A C 1
ATOM 1423 O O . GLU A 1 168 ? 66.356 3.868 -33.129 1.00 62.38 168 GLU A O 1
ATOM 1428 N N . VAL A 1 169 ? 65.537 2.651 -34.824 1.00 58.25 169 VAL A N 1
ATOM 1429 C CA . VAL A 1 169 ? 65.743 1.358 -34.169 1.00 58.25 169 VAL A CA 1
ATOM 1430 C C . VAL A 1 169 ? 67.232 1.047 -33.986 1.00 58.25 169 VAL A C 1
ATOM 1432 O O . VAL A 1 169 ? 67.622 0.472 -32.966 1.00 58.25 169 VAL A O 1
ATOM 1435 N N . LEU A 1 170 ? 68.094 1.444 -34.929 1.00 61.03 170 LEU A N 1
ATOM 1436 C CA . LEU A 1 170 ? 69.549 1.352 -34.768 1.00 61.03 170 LEU A CA 1
ATOM 1437 C C . LEU A 1 170 ? 70.050 2.250 -33.629 1.00 61.03 170 LEU A C 1
ATOM 1439 O O . LEU A 1 170 ? 70.923 1.821 -32.875 1.00 61.03 170 LEU A O 1
ATOM 1443 N N . LEU A 1 171 ? 69.500 3.458 -33.462 1.00 64.62 171 LEU A N 1
ATOM 1444 C CA . LEU A 1 171 ? 69.802 4.342 -32.330 1.00 64.62 171 LEU A CA 1
ATOM 1445 C C . LEU A 1 171 ? 69.368 3.729 -31.004 1.00 64.62 171 LEU A C 1
ATOM 1447 O O . LEU A 1 171 ? 70.165 3.702 -30.066 1.00 64.62 171 LEU A O 1
ATOM 1451 N N . GLU A 1 172 ? 68.155 3.189 -30.926 1.00 62.19 172 GLU A N 1
ATOM 1452 C CA . GLU A 1 172 ? 67.682 2.486 -29.732 1.00 62.19 172 GLU A CA 1
ATOM 1453 C C . GLU A 1 172 ? 68.554 1.262 -29.412 1.00 62.19 172 GLU A C 1
ATOM 1455 O O . GLU A 1 172 ? 68.912 1.030 -28.256 1.00 62.19 172 GLU A O 1
ATOM 1460 N N . GLY A 1 173 ? 68.959 0.489 -30.424 1.00 59.75 173 GLY A N 1
ATOM 1461 C CA . GLY A 1 173 ? 69.888 -0.634 -30.271 1.00 59.75 173 GLY A CA 1
ATOM 1462 C C . GLY A 1 173 ? 71.269 -0.194 -29.770 1.00 59.75 173 GLY A C 1
ATOM 1463 O O . GLY A 1 173 ? 71.813 -0.783 -28.834 1.00 59.75 173 GLY A O 1
ATOM 1464 N N . LEU A 1 174 ? 71.814 0.888 -30.331 1.00 60.34 174 LEU A N 1
ATOM 1465 C CA . LEU A 1 174 ? 73.069 1.525 -29.913 1.00 60.34 174 LEU A CA 1
ATOM 1466 C C . LEU A 1 174 ? 73.033 2.007 -28.453 1.00 60.34 174 LEU A C 1
ATOM 1468 O O . LEU A 1 174 ? 74.018 1.818 -27.726 1.00 60.34 174 LEU A O 1
ATOM 1472 N N . GLN A 1 175 ? 71.907 2.591 -28.031 1.00 63.25 175 GLN A N 1
ATOM 1473 C CA . GLN A 1 175 ? 71.638 3.014 -26.652 1.00 63.25 175 GLN A CA 1
ATOM 1474 C C . GLN A 1 175 ? 71.503 1.810 -25.707 1.00 63.25 175 GLN A C 1
ATOM 1476 O O . GLN A 1 175 ? 72.075 1.802 -24.622 1.00 63.25 175 GLN A O 1
ATOM 1481 N N . ARG A 1 176 ? 70.840 0.719 -26.113 1.00 59.16 176 ARG A N 1
ATOM 1482 C CA . ARG A 1 176 ? 70.760 -0.509 -25.291 1.00 59.16 176 ARG A CA 1
ATOM 1483 C C . ARG A 1 176 ? 72.128 -1.157 -25.070 1.00 59.16 176 ARG A C 1
ATOM 1485 O O . ARG A 1 176 ? 72.421 -1.625 -23.971 1.00 59.16 176 ARG A O 1
ATOM 1492 N N . LEU A 1 177 ? 73.002 -1.119 -26.076 1.00 54.53 177 LEU A N 1
ATOM 1493 C CA . LEU A 1 177 ? 74.395 -1.567 -25.969 1.00 54.53 177 LEU A CA 1
ATOM 1494 C C . LEU A 1 177 ? 75.245 -0.683 -25.036 1.00 54.53 177 LEU A C 1
ATOM 1496 O O . LEU A 1 177 ? 76.393 -1.020 -24.750 1.00 54.53 177 LEU A O 1
ATOM 1500 N N . GLU A 1 178 ? 74.770 0.498 -24.620 1.00 53.19 178 GLU A N 1
ATOM 1501 C CA . GLU A 1 178 ? 75.444 1.415 -23.673 1.00 53.19 178 GLU A CA 1
ATOM 1502 C C . GLU A 1 178 ? 75.566 0.816 -22.268 1.00 53.19 178 GLU A C 1
ATOM 1504 O O . GLU A 1 178 ? 76.491 1.154 -21.535 1.00 53.19 178 GLU A O 1
ATOM 1509 N N . ASN A 1 179 ? 74.747 -0.195 -21.972 1.00 53.25 179 ASN A N 1
ATOM 1510 C CA . ASN A 1 179 ? 74.705 -0.889 -20.688 1.00 53.25 179 ASN A CA 1
ATOM 1511 C C . ASN A 1 179 ? 75.590 -2.151 -20.602 1.00 53.25 179 ASN A C 1
ATOM 1513 O O . ASN A 1 179 ? 75.609 -2.815 -19.564 1.00 53.25 179 ASN A O 1
ATOM 1517 N N . ILE A 1 180 ? 76.340 -2.510 -21.653 1.00 57.75 180 ILE A N 1
ATOM 1518 C CA . ILE A 1 180 ? 77.206 -3.704 -21.656 1.00 57.75 180 ILE A CA 1
ATOM 1519 C C . ILE A 1 180 ? 78.602 -3.350 -21.112 1.00 57.75 180 ILE A C 1
ATOM 1521 O O . ILE A 1 180 ? 79.331 -2.558 -21.706 1.00 57.75 180 ILE A O 1
ATOM 1525 N N . ARG A 1 181 ? 78.994 -3.955 -19.979 1.00 51.12 181 ARG A N 1
ATOM 1526 C CA . ARG A 1 181 ? 80.214 -3.599 -19.216 1.00 51.12 181 ARG A CA 1
ATOM 1527 C C . ARG A 1 181 ? 81.552 -4.026 -19.849 1.00 51.12 181 ARG A C 1
ATOM 1529 O O . ARG A 1 181 ? 82.570 -3.427 -19.518 1.00 51.12 181 ARG A O 1
ATOM 1536 N N . ASN A 1 182 ? 81.567 -4.997 -20.766 1.00 58.34 182 ASN A N 1
ATOM 1537 C CA . ASN A 1 182 ? 82.798 -5.602 -21.305 1.00 58.34 182 ASN A CA 1
ATOM 1538 C C . ASN A 1 182 ? 83.036 -5.242 -22.783 1.00 58.34 182 ASN A C 1
ATOM 1540 O O . ASN A 1 182 ? 82.901 -6.093 -23.655 1.00 58.34 182 ASN A O 1
ATOM 1544 N N . ILE A 1 183 ? 83.396 -3.988 -23.065 1.00 65.06 183 ILE A N 1
ATOM 1545 C CA . ILE A 1 183 ? 83.852 -3.548 -24.397 1.00 65.06 183 ILE A CA 1
ATOM 1546 C C . ILE A 1 183 ? 85.245 -2.916 -24.298 1.00 65.06 183 ILE A C 1
ATOM 1548 O O . ILE A 1 183 ? 85.541 -2.209 -23.331 1.00 65.06 183 ILE A O 1
ATOM 1552 N N . THR A 1 184 ? 86.111 -3.160 -25.282 1.00 64.00 184 THR A N 1
ATOM 1553 C CA . THR A 1 184 ? 87.464 -2.577 -25.331 1.00 64.00 184 THR A CA 1
ATOM 1554 C C . THR A 1 184 ? 87.421 -1.077 -25.652 1.00 64.00 184 THR A C 1
ATOM 1556 O O . THR A 1 184 ? 86.468 -0.577 -26.250 1.00 64.00 184 THR A O 1
ATOM 1559 N N . GLU A 1 185 ? 88.470 -0.324 -25.301 1.00 62.97 185 GLU A N 1
ATOM 1560 C CA . GLU A 1 185 ? 88.511 1.134 -25.529 1.00 62.97 185 GLU A CA 1
ATOM 1561 C C . GLU A 1 185 ? 88.384 1.506 -27.019 1.00 62.97 185 GLU A C 1
ATOM 1563 O O . GLU A 1 185 ? 87.683 2.447 -27.390 1.00 62.97 185 GLU A O 1
ATOM 1568 N N . ARG A 1 186 ? 88.981 0.704 -27.910 1.00 62.00 186 ARG A N 1
ATOM 1569 C CA . ARG A 1 186 ? 88.859 0.880 -29.365 1.00 62.00 186 ARG A CA 1
ATOM 1570 C C . ARG A 1 186 ? 87.417 0.681 -29.848 1.00 62.00 186 ARG A C 1
ATOM 1572 O O . ARG A 1 186 ? 86.967 1.404 -30.737 1.00 62.00 186 ARG A O 1
ATOM 1579 N N . GLU A 1 187 ? 86.693 -0.276 -29.275 1.00 59.91 187 GLU A N 1
ATOM 1580 C CA . GLU A 1 187 ? 85.274 -0.515 -29.568 1.00 59.91 187 GLU A CA 1
ATOM 1581 C C . GLU A 1 187 ? 84.397 0.601 -29.001 1.00 59.91 187 GLU A C 1
ATOM 1583 O O . GLU A 1 187 ? 83.487 1.064 -29.685 1.00 59.91 187 GLU A O 1
ATOM 1588 N N . ARG A 1 188 ? 84.723 1.115 -27.811 1.00 64.50 188 ARG A N 1
ATOM 1589 C CA . ARG A 1 188 ? 84.039 2.251 -27.181 1.00 64.50 188 ARG A CA 1
ATOM 1590 C C . ARG A 1 188 ? 84.147 3.526 -28.027 1.00 64.50 188 ARG A C 1
ATOM 1592 O O . ARG A 1 188 ? 83.133 4.181 -28.271 1.00 64.50 188 ARG A O 1
ATOM 1599 N N . VAL A 1 189 ? 85.336 3.842 -28.552 1.00 65.69 189 VAL A N 1
ATOM 1600 C CA . VAL A 1 189 ? 85.554 4.992 -29.453 1.00 65.69 189 VAL A CA 1
ATOM 1601 C C . VAL A 1 189 ? 84.828 4.811 -30.789 1.00 65.69 189 VAL A C 1
ATOM 1603 O O . VAL A 1 189 ? 84.136 5.727 -31.240 1.00 65.69 189 VAL A O 1
ATOM 1606 N N . ARG A 1 190 ? 84.925 3.627 -31.413 1.00 62.84 190 ARG A N 1
ATOM 1607 C CA . ARG A 1 190 ? 84.199 3.323 -32.662 1.00 62.84 190 ARG A CA 1
ATOM 1608 C C . ARG A 1 190 ? 82.689 3.432 -32.477 1.00 62.84 190 ARG A C 1
ATOM 1610 O O . ARG A 1 190 ? 82.025 4.060 -33.295 1.00 62.84 190 ARG A O 1
ATOM 1617 N N . LYS A 1 191 ? 82.162 2.905 -31.373 1.00 64.38 191 LYS A N 1
ATOM 1618 C CA . LYS A 1 191 ? 80.748 2.997 -31.006 1.00 64.38 191 LYS A CA 1
ATOM 1619 C C . LYS A 1 191 ? 80.299 4.444 -30.810 1.00 64.38 191 LYS A C 1
ATOM 1621 O O . LYS A 1 191 ? 79.266 4.822 -31.350 1.00 64.38 191 LYS A O 1
ATOM 1626 N N . LYS A 1 192 ? 81.063 5.268 -30.082 1.00 66.75 192 LYS A N 1
ATOM 1627 C CA . LYS A 1 192 ? 80.733 6.687 -29.855 1.00 66.75 192 LYS A CA 1
ATOM 1628 C C . LYS A 1 192 ? 80.695 7.477 -31.165 1.00 66.75 192 LYS A C 1
ATOM 1630 O O . LYS A 1 192 ? 79.766 8.250 -31.388 1.00 66.75 192 LYS A O 1
ATOM 1635 N N . ASN A 1 193 ? 81.666 7.249 -32.051 1.00 63.31 193 ASN A N 1
ATOM 1636 C CA . ASN A 1 193 ? 81.672 7.862 -33.380 1.00 63.31 193 ASN A CA 1
ATOM 1637 C C . ASN A 1 193 ? 80.480 7.405 -34.222 1.00 63.31 193 ASN A C 1
ATOM 1639 O O . ASN A 1 193 ? 79.850 8.239 -34.866 1.00 63.31 193 ASN A O 1
ATOM 1643 N N . MET A 1 194 ? 80.128 6.121 -34.158 1.00 59.41 194 MET A N 1
ATOM 1644 C CA . MET A 1 194 ? 78.978 5.585 -34.878 1.00 59.41 194 MET A CA 1
ATOM 1645 C C . MET A 1 194 ? 77.655 6.145 -34.350 1.00 59.41 194 MET A C 1
ATOM 1647 O O . MET A 1 194 ? 76.856 6.642 -35.132 1.00 59.41 194 MET A O 1
ATOM 1651 N N . SER A 1 195 ? 77.458 6.156 -33.029 1.00 63.91 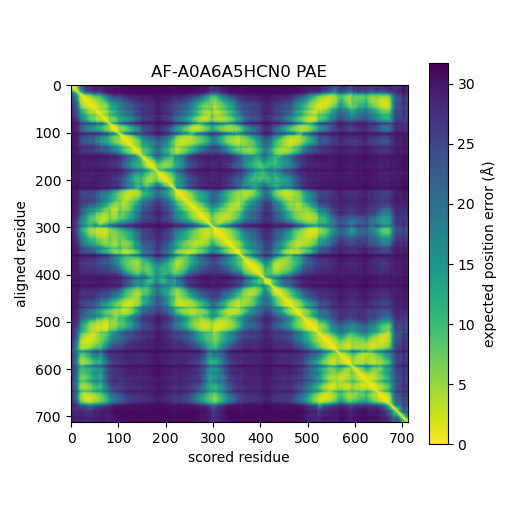195 SER A N 1
ATOM 1652 C CA . SER A 1 195 ? 76.288 6.761 -32.383 1.00 63.91 195 SER A CA 1
ATOM 1653 C C . SER A 1 195 ? 76.126 8.223 -32.790 1.00 63.91 195 SER A C 1
ATOM 1655 O O . SER A 1 195 ? 75.032 8.648 -33.150 1.00 63.91 195 SER A O 1
ATOM 1657 N N . ARG A 1 196 ? 77.229 8.977 -32.870 1.00 64.88 196 ARG A N 1
ATOM 1658 C CA . ARG A 1 196 ? 77.223 10.355 -33.373 1.00 64.88 196 ARG A CA 1
ATOM 1659 C C . ARG A 1 196 ? 76.816 10.447 -34.848 1.00 64.88 196 ARG A C 1
ATOM 1661 O O . ARG A 1 196 ? 76.011 11.307 -35.186 1.00 64.88 196 ARG A O 1
ATOM 1668 N N . ILE A 1 197 ? 77.351 9.589 -35.721 1.00 62.53 197 ILE A N 1
ATOM 1669 C CA . ILE A 1 197 ? 77.011 9.572 -37.157 1.00 62.53 197 ILE A CA 1
ATOM 1670 C C . ILE A 1 197 ? 75.529 9.235 -37.350 1.00 62.53 197 ILE A C 1
ATOM 1672 O O . ILE A 1 197 ? 74.828 9.965 -38.048 1.00 62.53 197 ILE A O 1
ATOM 1676 N N . VAL A 1 198 ? 75.037 8.186 -36.689 1.00 61.66 198 VAL A N 1
ATOM 1677 C CA . VAL A 1 198 ? 73.633 7.760 -36.762 1.00 61.66 198 VAL A CA 1
ATOM 1678 C C . VAL A 1 198 ? 72.718 8.840 -36.176 1.00 61.66 198 VAL A C 1
ATOM 1680 O O . VAL A 1 198 ? 71.749 9.207 -36.826 1.00 61.66 198 VAL A O 1
ATOM 1683 N N . THR A 1 199 ? 73.061 9.438 -35.029 1.00 62.25 199 THR A N 1
ATOM 1684 C CA . THR A 1 199 ? 72.257 10.502 -34.389 1.00 62.25 199 THR A CA 1
ATOM 1685 C C . THR A 1 199 ? 72.186 11.755 -35.258 1.00 62.25 199 THR A C 1
ATOM 1687 O O . THR A 1 199 ? 71.121 12.346 -35.416 1.00 62.25 199 THR A O 1
ATOM 1690 N N . ASN A 1 200 ? 73.302 12.165 -35.863 1.00 63.16 200 ASN A N 1
ATOM 1691 C CA . ASN A 1 200 ? 73.323 13.319 -36.761 1.00 63.16 200 ASN A CA 1
ATOM 1692 C C . ASN A 1 200 ? 72.517 13.050 -38.032 1.00 63.16 200 ASN A C 1
ATOM 1694 O O . ASN A 1 200 ? 71.759 13.911 -38.464 1.00 63.16 200 ASN A O 1
ATOM 1698 N N . THR A 1 201 ? 72.649 11.851 -38.602 1.00 58.41 201 THR A N 1
ATOM 1699 C CA . THR A 1 201 ? 71.874 11.433 -39.777 1.00 58.41 201 THR A CA 1
ATOM 1700 C C . THR A 1 201 ? 70.382 11.392 -39.445 1.00 58.41 201 THR A C 1
ATOM 1702 O O . THR A 1 201 ? 69.573 11.947 -40.178 1.00 58.41 201 THR A O 1
ATOM 1705 N N . PHE A 1 202 ? 70.018 10.839 -38.291 1.00 62.25 202 PHE A N 1
ATOM 1706 C CA . PHE A 1 202 ? 68.650 10.816 -37.784 1.00 62.25 202 PHE A CA 1
ATOM 1707 C C . PHE A 1 202 ? 68.076 12.226 -37.614 1.00 62.25 202 PHE A C 1
ATOM 1709 O O . PHE A 1 202 ? 67.018 12.528 -38.155 1.00 62.25 202 PHE A O 1
ATOM 1716 N N . ASN A 1 203 ? 68.802 13.128 -36.949 1.00 63.34 203 ASN A N 1
ATOM 1717 C CA . ASN A 1 203 ? 68.361 14.508 -36.734 1.00 63.34 203 ASN A CA 1
ATOM 1718 C C . ASN A 1 203 ? 68.242 15.315 -38.037 1.00 63.34 203 ASN A C 1
ATOM 1720 O O . ASN A 1 203 ? 67.347 16.151 -38.141 1.00 63.34 203 ASN A O 1
ATOM 1724 N N . LEU A 1 204 ? 69.105 15.061 -39.028 1.00 63.50 204 LEU A N 1
ATOM 1725 C CA . LEU A 1 204 ? 69.040 15.703 -40.348 1.00 63.50 204 LEU A CA 1
ATOM 1726 C C . LEU A 1 204 ? 67.747 15.360 -41.094 1.00 63.50 204 LEU A C 1
ATOM 1728 O O . LEU A 1 204 ? 67.189 16.214 -41.780 1.00 63.50 204 LEU A O 1
ATOM 1732 N N . TYR A 1 205 ? 67.271 14.124 -40.951 1.00 55.56 205 TYR A N 1
ATOM 1733 C CA . TYR A 1 205 ? 66.096 13.642 -41.670 1.00 55.56 205 TYR A CA 1
ATOM 1734 C C . TYR A 1 205 ? 64.795 13.720 -40.851 1.00 55.56 205 TYR A C 1
ATOM 1736 O O . TYR A 1 205 ? 63.720 13.801 -41.440 1.00 55.56 205 TYR A O 1
ATOM 1744 N N . LYS A 1 206 ? 64.875 13.815 -39.516 1.00 55.69 206 LYS A N 1
ATOM 1745 C CA . LYS A 1 206 ? 63.739 13.847 -38.574 1.00 55.69 206 LYS A CA 1
ATOM 1746 C C . LYS A 1 206 ? 62.623 14.820 -38.953 1.00 55.69 206 LYS A C 1
ATOM 1748 O O . LYS A 1 206 ? 61.473 14.413 -39.062 1.00 55.69 206 LYS A O 1
ATOM 1753 N N . GLY A 1 207 ? 62.961 16.094 -39.171 1.00 52.38 207 GLY A N 1
ATOM 1754 C CA . GLY A 1 207 ? 61.968 17.140 -39.440 1.00 52.38 207 GLY A CA 1
ATOM 1755 C C . GLY A 1 207 ? 61.245 16.961 -40.775 1.00 52.38 207 GLY A C 1
ATOM 1756 O O . GLY A 1 207 ? 60.049 17.194 -40.855 1.00 52.38 207 GLY A O 1
ATOM 1757 N N . GLN A 1 208 ? 61.945 16.474 -41.806 1.00 52.75 208 GLN A N 1
ATOM 1758 C CA . GLN A 1 208 ? 61.317 16.183 -43.097 1.00 52.75 208 GLN A CA 1
ATOM 1759 C C . GLN A 1 208 ? 60.391 14.972 -43.015 1.00 52.75 208 GLN A C 1
ATOM 1761 O O . GLN A 1 208 ? 59.472 14.885 -43.809 1.00 52.75 208 GLN A O 1
ATOM 1766 N N . ILE A 1 209 ? 60.636 14.052 -42.084 1.00 53.09 209 ILE A N 1
ATOM 1767 C CA . ILE A 1 209 ? 59.975 12.748 -41.972 1.00 53.09 209 ILE A CA 1
ATOM 1768 C C . ILE A 1 209 ? 58.746 12.804 -41.078 1.00 53.09 209 ILE A C 1
ATOM 1770 O O . ILE A 1 209 ? 57.778 12.109 -41.363 1.00 53.09 209 ILE A O 1
ATOM 1774 N N . GLN A 1 210 ? 58.751 13.647 -40.047 1.00 49.75 210 GLN A N 1
ATOM 1775 C CA . GLN A 1 210 ? 57.608 13.827 -39.153 1.00 49.75 210 GLN A CA 1
ATOM 1776 C C . GLN A 1 210 ? 56.351 14.267 -39.926 1.00 49.75 210 GLN A C 1
ATOM 1778 O O . GLN A 1 210 ? 55.298 13.658 -39.760 1.00 49.75 210 GLN A O 1
ATOM 1783 N N . ASP A 1 211 ? 56.509 15.175 -40.894 1.00 51.50 211 ASP A N 1
ATOM 1784 C CA . ASP A 1 211 ? 55.432 15.592 -41.800 1.00 51.50 211 ASP A CA 1
ATOM 1785 C C . ASP A 1 211 ? 54.893 14.436 -42.674 1.00 51.50 211 ASP A C 1
ATOM 1787 O O . ASP A 1 211 ? 53.698 14.385 -42.950 1.00 51.50 211 ASP A O 1
ATOM 1791 N N . TYR A 1 212 ? 55.733 13.473 -43.093 1.00 54.34 212 TYR A N 1
ATOM 1792 C CA . TYR A 1 212 ? 55.289 12.299 -43.875 1.00 54.34 212 TYR A CA 1
ATOM 1793 C C . TYR A 1 212 ? 54.748 11.161 -43.002 1.00 54.34 212 TYR A C 1
ATOM 1795 O O . TYR A 1 212 ? 53.850 10.438 -43.439 1.00 54.34 212 TYR A O 1
ATOM 1803 N N . ARG A 1 213 ? 55.260 11.007 -41.772 1.00 49.09 213 ARG A N 1
ATOM 1804 C CA . ARG A 1 213 ? 54.765 10.056 -40.764 1.00 49.09 213 ARG A CA 1
ATOM 1805 C C . ARG A 1 213 ? 53.286 10.293 -40.496 1.00 49.09 213 ARG A C 1
ATOM 1807 O O . ARG A 1 213 ? 52.494 9.351 -40.497 1.00 49.09 213 ARG A O 1
ATOM 1814 N N . ASP A 1 214 ? 52.927 11.560 -40.328 1.00 49.75 214 ASP A N 1
ATOM 1815 C CA . ASP A 1 214 ? 51.560 11.986 -40.052 1.00 49.75 214 ASP A CA 1
ATOM 1816 C C . ASP A 1 214 ? 50.646 11.790 -41.276 1.00 49.75 214 ASP A C 1
ATOM 1818 O O . ASP A 1 214 ? 49.470 11.448 -41.121 1.00 49.75 214 ASP A O 1
ATOM 1822 N N . LEU A 1 215 ? 51.211 11.903 -42.485 1.00 52.81 215 LEU A N 1
ATOM 1823 C CA . LEU A 1 215 ? 50.512 11.800 -43.771 1.00 52.81 215 LEU A CA 1
ATOM 1824 C C . LEU A 1 215 ? 50.237 10.347 -44.216 1.00 52.81 215 LEU A C 1
ATOM 1826 O O . LEU A 1 215 ? 49.177 10.083 -44.783 1.00 52.81 215 LEU A O 1
ATOM 1830 N N . TYR A 1 216 ? 51.151 9.403 -43.941 1.00 53.62 216 TYR A N 1
ATOM 1831 C CA . TYR A 1 216 ? 51.083 8.014 -44.437 1.00 53.62 216 TYR A CA 1
ATOM 1832 C C . TYR A 1 216 ? 50.941 6.931 -43.345 1.00 53.62 216 TYR A C 1
ATOM 1834 O O . TYR A 1 216 ? 50.407 5.860 -43.636 1.00 53.62 216 TYR A O 1
ATOM 1842 N N . LEU A 1 217 ? 51.394 7.157 -42.100 1.00 49.72 217 LEU A N 1
ATOM 1843 C CA . LEU A 1 217 ? 51.616 6.074 -41.118 1.00 49.72 217 LEU A CA 1
ATOM 1844 C C . LEU A 1 217 ? 50.871 6.194 -39.788 1.00 49.72 217 LEU A C 1
ATOM 1846 O O . LEU A 1 217 ? 50.992 5.306 -38.940 1.00 49.72 217 LEU A O 1
ATOM 1850 N N . SER A 1 218 ? 49.998 7.187 -39.622 1.00 48.06 218 SER A N 1
ATOM 1851 C CA . SER A 1 218 ? 48.942 7.066 -38.616 1.00 48.06 218 SER A CA 1
ATOM 1852 C C . SER A 1 218 ? 47.944 6.004 -39.092 1.00 48.06 218 SER A C 1
ATOM 1854 O O . SER A 1 218 ? 47.024 6.267 -39.868 1.00 48.06 218 SER A O 1
ATOM 1856 N N . SER A 1 219 ? 48.216 4.766 -38.666 1.00 51.03 219 SER A N 1
ATOM 1857 C CA . SER A 1 219 ? 47.374 3.578 -38.753 1.00 51.03 219 SER A CA 1
ATOM 1858 C C . SER A 1 219 ? 45.904 3.937 -38.938 1.00 51.03 219 SER A C 1
ATOM 1860 O O . SER A 1 219 ? 45.309 4.560 -38.059 1.00 51.03 219 SER A O 1
ATOM 1862 N N . LEU A 1 220 ? 45.307 3.499 -40.045 1.00 53.50 220 LEU A N 1
ATOM 1863 C CA . LEU A 1 220 ? 43.860 3.344 -40.146 1.00 53.50 220 LEU A CA 1
ATOM 1864 C C . LEU A 1 220 ? 43.425 2.279 -39.122 1.00 53.50 220 LEU A C 1
ATOM 1866 O O . LEU A 1 220 ? 43.149 1.138 -39.472 1.00 53.50 220 LEU A O 1
ATOM 1870 N N . SER A 1 221 ? 43.467 2.616 -37.833 1.00 55.47 221 SER A N 1
ATOM 1871 C CA . SER A 1 221 ? 42.982 1.780 -36.734 1.00 55.47 221 SER A CA 1
ATOM 1872 C C . SER A 1 221 ? 41.459 1.687 -36.773 1.00 55.47 221 SER A C 1
ATOM 1874 O O . SER A 1 221 ? 40.878 0.729 -36.274 1.00 55.47 221 SER A O 1
ATOM 1876 N N . PHE A 1 222 ? 40.817 2.666 -37.415 1.00 67.50 222 PHE A N 1
ATOM 1877 C CA . PHE A 1 222 ? 39.398 2.692 -37.704 1.00 67.50 222 PHE A CA 1
ATOM 1878 C C . PHE A 1 222 ? 39.141 2.301 -39.163 1.00 67.50 222 PHE A C 1
ATOM 1880 O O . PHE A 1 222 ? 39.568 2.998 -40.085 1.00 67.50 222 PHE A O 1
ATOM 1887 N N . ASN A 1 223 ? 38.427 1.191 -39.364 1.00 73.81 223 ASN A N 1
ATOM 1888 C CA . ASN A 1 223 ? 37.910 0.793 -40.667 1.00 73.81 223 ASN A CA 1
ATOM 1889 C C . ASN A 1 223 ? 36.459 1.293 -40.810 1.00 73.81 223 ASN A C 1
ATOM 1891 O O . ASN A 1 223 ? 35.547 0.664 -40.265 1.00 73.81 223 ASN A O 1
ATOM 1895 N N . PRO A 1 224 ? 36.220 2.389 -41.550 1.00 75.25 224 PRO A N 1
ATOM 1896 C CA . PRO A 1 224 ? 34.886 2.964 -41.684 1.00 75.25 224 PRO A CA 1
ATOM 1897 C C . PRO A 1 224 ? 33.900 2.055 -42.421 1.00 75.25 224 PRO A C 1
ATOM 1899 O O . PRO A 1 224 ? 32.709 2.085 -42.130 1.00 75.25 224 PRO A O 1
ATOM 1902 N N . ILE A 1 225 ? 34.377 1.231 -43.356 1.00 75.62 225 ILE A N 1
ATOM 1903 C CA . ILE A 1 225 ? 33.522 0.348 -44.158 1.00 75.62 225 ILE A CA 1
ATOM 1904 C C . ILE A 1 225 ? 33.128 -0.889 -43.378 1.00 75.62 225 ILE A C 1
ATOM 1906 O O . ILE A 1 225 ? 31.972 -1.283 -43.422 1.00 75.62 225 ILE A O 1
ATOM 1910 N N . GLU A 1 226 ? 34.060 -1.490 -42.647 1.00 77.81 226 GLU A N 1
ATOM 1911 C CA . GLU A 1 226 ? 33.759 -2.608 -41.752 1.00 77.81 226 GLU A CA 1
ATOM 1912 C C . GLU A 1 226 ? 32.836 -2.159 -40.625 1.00 77.81 226 GLU A C 1
ATOM 1914 O O . GLU A 1 226 ? 31.858 -2.841 -40.332 1.00 77.81 226 GLU A O 1
ATOM 1919 N N . TRP A 1 227 ? 33.072 -0.968 -40.065 1.00 81.44 227 TRP A N 1
ATOM 1920 C CA . TRP A 1 227 ? 32.144 -0.354 -39.124 1.00 81.44 227 TRP A CA 1
ATOM 1921 C C . TRP A 1 227 ? 30.747 -0.184 -39.749 1.00 81.44 227 TRP A C 1
ATOM 1923 O O . TRP A 1 227 ? 29.785 -0.729 -39.212 1.00 81.44 227 TRP A O 1
ATOM 1933 N N . LEU A 1 228 ? 30.621 0.456 -40.921 1.00 79.06 228 LEU A N 1
ATOM 1934 C CA . LEU A 1 228 ? 29.337 0.613 -41.625 1.00 79.06 228 LEU A CA 1
ATOM 1935 C C . LEU A 1 228 ? 28.680 -0.726 -41.985 1.00 79.06 228 LEU A C 1
ATOM 1937 O O . LEU A 1 228 ? 27.471 -0.871 -41.840 1.00 79.06 228 LEU A O 1
ATOM 1941 N N . SER A 1 229 ? 29.459 -1.711 -42.426 1.00 77.88 229 SER A N 1
ATOM 1942 C CA . SER A 1 229 ? 28.993 -3.056 -42.770 1.00 77.88 229 SER A CA 1
ATOM 1943 C C . SER A 1 229 ? 28.429 -3.774 -41.546 1.00 77.88 229 SER A C 1
ATOM 1945 O O . SER A 1 229 ? 27.362 -4.384 -41.623 1.00 77.88 229 SER A O 1
ATOM 1947 N N . ASN A 1 230 ? 29.096 -3.657 -40.396 1.00 84.06 230 ASN A N 1
ATOM 1948 C CA . ASN A 1 230 ? 28.618 -4.212 -39.133 1.00 84.06 230 ASN A CA 1
ATOM 1949 C C . ASN A 1 230 ? 27.311 -3.541 -38.695 1.00 84.06 230 ASN A C 1
ATOM 1951 O O . ASN A 1 230 ? 26.360 -4.238 -38.340 1.00 84.06 230 ASN A O 1
ATOM 1955 N N . ILE A 1 231 ? 27.224 -2.210 -38.799 1.00 83.38 231 ILE A N 1
ATOM 1956 C CA . ILE A 1 231 ? 25.994 -1.460 -38.512 1.00 83.38 231 ILE A CA 1
ATOM 1957 C C . ILE A 1 231 ? 24.860 -1.869 -39.459 1.00 83.38 231 ILE A C 1
ATOM 1959 O O . ILE A 1 231 ? 23.751 -2.141 -39.010 1.00 83.38 231 ILE A O 1
ATOM 1963 N N . ILE A 1 232 ? 25.119 -1.982 -40.760 1.00 80.56 232 ILE A N 1
ATOM 1964 C CA . ILE A 1 232 ? 24.107 -2.397 -41.738 1.00 80.56 232 ILE A CA 1
ATOM 1965 C C . ILE A 1 232 ? 23.660 -3.830 -41.500 1.00 80.56 232 ILE A C 1
ATOM 1967 O O . ILE A 1 232 ? 22.469 -4.104 -41.607 1.00 80.56 232 ILE A O 1
ATOM 1971 N N . SER A 1 233 ? 24.571 -4.741 -41.160 1.00 81.44 233 SER A N 1
ATOM 1972 C CA . SER A 1 233 ? 24.228 -6.118 -40.798 1.00 81.44 233 SER A CA 1
ATOM 1973 C C . SER A 1 233 ? 23.313 -6.152 -39.570 1.00 81.44 233 SER A C 1
ATOM 1975 O O . SER A 1 233 ? 22.254 -6.785 -39.605 1.00 81.44 233 SER A O 1
ATOM 1977 N N . LEU A 1 234 ? 23.660 -5.385 -38.530 1.00 85.44 234 LEU A N 1
ATOM 1978 C CA . LEU A 1 234 ? 22.856 -5.231 -37.317 1.00 85.44 234 LEU A CA 1
ATOM 1979 C C . LEU A 1 234 ? 21.454 -4.689 -37.639 1.00 85.44 234 LEU A C 1
ATOM 1981 O O . LEU A 1 234 ? 20.455 -5.310 -37.279 1.00 85.44 234 LEU A O 1
ATOM 1985 N N . LEU A 1 235 ? 21.357 -3.592 -38.391 1.00 81.75 235 LEU A N 1
ATOM 1986 C CA . LEU A 1 235 ? 20.078 -2.975 -38.765 1.00 81.75 235 LEU A CA 1
ATOM 1987 C C . LEU A 1 235 ? 19.253 -3.850 -39.719 1.00 81.75 235 LEU A C 1
ATOM 1989 O O . LEU A 1 235 ? 18.030 -3.913 -39.592 1.00 81.75 235 LEU A O 1
ATOM 1993 N N . SER A 1 236 ? 19.910 -4.587 -40.618 1.00 78.62 236 SER A N 1
ATOM 1994 C CA . SER A 1 236 ? 19.262 -5.558 -41.511 1.00 78.62 236 SER A CA 1
ATOM 1995 C C . SER A 1 236 ? 18.630 -6.707 -40.725 1.00 78.62 236 SER A C 1
ATOM 1997 O O . SER A 1 236 ? 17.524 -7.145 -41.040 1.00 78.62 236 SER A O 1
ATOM 1999 N N . SER A 1 237 ? 19.298 -7.175 -39.664 1.00 81.69 237 SER A N 1
ATOM 2000 C CA . SER A 1 237 ? 18.754 -8.217 -38.784 1.00 81.69 237 SER A CA 1
ATOM 2001 C C . SER A 1 237 ? 17.486 -7.761 -38.047 1.00 81.69 237 SER A C 1
ATOM 2003 O O . SER A 1 237 ? 16.607 -8.574 -37.772 1.00 81.69 237 SER A O 1
ATOM 2005 N N . LYS A 1 238 ? 17.349 -6.449 -37.807 1.00 82.44 238 LYS A N 1
ATOM 2006 C CA . LYS A 1 238 ? 16.205 -5.818 -37.133 1.00 82.44 238 LYS A CA 1
ATOM 2007 C C . LYS A 1 238 ? 15.157 -5.233 -38.082 1.00 82.44 238 LYS A C 1
ATOM 2009 O O . LYS A 1 238 ? 14.142 -4.708 -37.630 1.00 82.44 238 LYS A O 1
ATOM 2014 N N . THR A 1 239 ? 15.331 -5.357 -39.399 1.00 77.06 239 THR A N 1
ATOM 2015 C CA . THR A 1 239 ? 14.404 -4.786 -40.392 1.00 77.06 239 THR A CA 1
ATOM 2016 C C . THR A 1 239 ? 12.980 -5.323 -40.270 1.00 77.06 239 THR A C 1
ATOM 2018 O O . THR A 1 239 ? 12.027 -4.569 -40.458 1.00 77.06 239 THR A O 1
ATOM 2021 N N . GLN A 1 240 ? 12.799 -6.609 -39.955 1.00 75.94 240 GLN A N 1
ATOM 2022 C CA . GLN A 1 240 ? 11.454 -7.160 -39.762 1.00 75.94 240 GLN A CA 1
ATOM 2023 C C . GLN A 1 240 ? 10.769 -6.600 -38.512 1.00 75.94 240 GLN A C 1
ATOM 2025 O O . GLN A 1 240 ? 9.577 -6.307 -38.574 1.00 75.94 240 GLN A O 1
ATOM 2030 N N . ASP A 1 241 ? 11.513 -6.420 -37.418 1.00 79.44 241 ASP A N 1
ATOM 2031 C CA . ASP A 1 241 ? 10.995 -5.808 -36.192 1.00 79.44 241 ASP A CA 1
ATOM 2032 C C . ASP A 1 241 ? 10.587 -4.358 -36.470 1.00 79.44 241 ASP A C 1
ATOM 2034 O O . ASP A 1 241 ? 9.452 -3.982 -36.192 1.00 79.44 241 ASP A O 1
ATOM 2038 N N . MET A 1 242 ? 11.455 -3.594 -37.145 1.00 77.88 242 MET A N 1
ATOM 2039 C CA . MET A 1 242 ? 11.212 -2.207 -37.554 1.00 77.88 242 MET A CA 1
ATOM 2040 C C . MET A 1 242 ? 9.967 -2.037 -38.439 1.00 77.88 242 MET A C 1
ATOM 2042 O O . MET A 1 242 ? 9.163 -1.140 -38.195 1.00 77.88 242 MET A O 1
ATOM 2046 N N . LYS A 1 243 ? 9.749 -2.926 -39.419 1.00 75.88 243 LYS A N 1
ATOM 2047 C CA . LYS A 1 243 ? 8.555 -2.899 -40.290 1.00 75.88 243 LYS A CA 1
ATOM 2048 C C . LYS A 1 243 ? 7.249 -3.118 -39.526 1.00 75.88 243 LYS A C 1
ATOM 2050 O O . LYS A 1 243 ? 6.216 -2.598 -39.933 1.00 75.88 243 LYS A O 1
ATOM 2055 N N . LYS A 1 244 ? 7.296 -3.874 -38.428 1.00 77.31 244 LYS A N 1
ATOM 2056 C CA . LYS A 1 244 ? 6.131 -4.169 -37.586 1.00 77.31 244 LYS A CA 1
ATOM 2057 C C . LYS A 1 244 ? 5.862 -3.094 -36.535 1.00 77.31 244 LYS A C 1
ATOM 2059 O O . LYS A 1 244 ? 4.823 -3.136 -35.892 1.00 77.31 244 LYS A O 1
ATOM 2064 N N . LEU A 1 245 ? 6.736 -2.099 -36.365 1.00 77.12 245 LEU A N 1
ATOM 2065 C CA . LEU A 1 245 ? 6.515 -1.033 -35.378 1.00 77.12 245 LEU A CA 1
ATOM 2066 C C . LEU A 1 245 ? 5.320 -0.131 -35.719 1.00 77.12 245 LEU A C 1
ATOM 2068 O O . LEU A 1 245 ? 4.712 0.434 -34.813 1.00 77.12 245 LEU A O 1
ATOM 2072 N N . GLY A 1 246 ? 4.908 -0.059 -36.990 1.00 70.75 246 GLY A N 1
ATOM 2073 C CA . GLY A 1 246 ? 3.657 0.603 -37.379 1.00 70.75 246 GLY A CA 1
ATOM 2074 C C . GLY A 1 246 ? 2.404 -0.062 -36.789 1.00 70.75 246 GLY A C 1
ATOM 2075 O O . GLY A 1 246 ? 1.408 0.616 -36.544 1.00 70.75 246 GLY A O 1
ATOM 2076 N N . GLU A 1 247 ? 2.469 -1.362 -36.477 1.00 75.25 247 GLU A N 1
ATOM 2077 C CA . GLU A 1 247 ? 1.381 -2.119 -35.838 1.00 75.25 247 GLU A CA 1
ATOM 2078 C C . GLU A 1 247 ? 1.149 -1.667 -34.378 1.00 75.25 247 GLU A C 1
ATOM 2080 O O . GLU A 1 247 ? 0.088 -1.930 -33.822 1.00 75.25 247 GLU A O 1
ATOM 2085 N N . VAL A 1 248 ? 2.097 -0.934 -33.766 1.00 76.06 248 VAL A N 1
ATOM 2086 C CA . VAL A 1 248 ? 2.018 -0.427 -32.378 1.00 76.06 248 VAL A CA 1
ATOM 2087 C C . VAL A 1 248 ? 1.058 0.765 -32.242 1.00 76.06 248 VAL A C 1
ATOM 2089 O O . VAL A 1 248 ? 0.525 0.999 -31.159 1.00 76.06 248 VAL A O 1
ATOM 2092 N N . ILE A 1 249 ? 0.802 1.516 -33.322 1.00 75.50 249 ILE A N 1
ATOM 2093 C CA . ILE A 1 249 ? 0.034 2.776 -33.274 1.00 75.50 249 ILE A CA 1
ATOM 2094 C C . ILE A 1 249 ? -1.409 2.540 -32.804 1.00 75.50 249 ILE A C 1
ATOM 2096 O O . ILE A 1 249 ? -1.864 3.200 -31.873 1.00 75.50 249 ILE A O 1
ATOM 2100 N N . GLY A 1 250 ? -2.115 1.564 -33.384 1.00 73.44 250 GLY A N 1
ATOM 2101 C CA . GLY A 1 250 ? -3.499 1.252 -32.999 1.00 73.44 250 GLY A CA 1
ATOM 2102 C C . GLY A 1 250 ? -3.649 0.871 -31.515 1.00 73.44 250 GLY A C 1
ATOM 2103 O O . GLY A 1 250 ? -4.497 1.436 -30.821 1.00 73.44 250 GLY A O 1
ATOM 2104 N N . PRO A 1 251 ? -2.813 -0.041 -30.989 1.00 75.81 251 PRO A N 1
ATOM 2105 C CA . PRO A 1 251 ? -2.754 -0.335 -29.559 1.00 75.81 251 PRO A CA 1
ATOM 2106 C C . PRO A 1 251 ? -2.393 0.864 -28.661 1.00 75.81 251 PRO A C 1
ATOM 2108 O O . PRO A 1 251 ? -2.971 1.002 -27.583 1.00 75.81 251 PRO A O 1
ATOM 2111 N N . LEU A 1 252 ? -1.496 1.766 -29.085 1.00 77.44 252 LEU A N 1
ATOM 2112 C CA . LEU A 1 252 ? -1.192 2.997 -28.334 1.00 77.44 252 LEU A CA 1
ATOM 2113 C C . LEU A 1 252 ? -2.388 3.952 -28.271 1.00 77.44 252 LEU A C 1
ATOM 2115 O O . LEU A 1 252 ? -2.600 4.596 -27.245 1.00 77.44 252 LEU A O 1
ATOM 2119 N N . ASP A 1 253 ? -3.190 4.031 -29.331 1.00 74.44 253 ASP A N 1
ATOM 2120 C CA . ASP A 1 253 ? -4.413 4.838 -29.349 1.00 74.44 253 ASP A CA 1
ATOM 2121 C C . ASP A 1 253 ? -5.501 4.253 -28.434 1.00 74.44 253 ASP A C 1
ATOM 2123 O O . ASP A 1 253 ? -6.229 4.993 -27.760 1.00 74.44 253 ASP A O 1
ATOM 2127 N N . ALA A 1 254 ? -5.573 2.922 -28.335 1.00 75.06 254 ALA A N 1
ATOM 2128 C CA . ALA A 1 254 ? -6.394 2.257 -27.326 1.00 75.06 254 ALA A CA 1
ATOM 2129 C C . ALA A 1 254 ? -5.909 2.599 -25.906 1.00 75.06 254 ALA A C 1
ATOM 2131 O O . ALA A 1 254 ? -6.718 3.010 -25.076 1.00 75.06 254 ALA A O 1
ATOM 2132 N N . LEU A 1 255 ? -4.595 2.558 -25.657 1.00 76.50 255 LEU A N 1
ATOM 2133 C CA . LEU A 1 255 ? -4.010 2.945 -24.370 1.00 76.50 255 LEU A CA 1
ATOM 2134 C C . LEU A 1 255 ? -4.264 4.424 -24.030 1.00 76.50 255 LEU A C 1
ATOM 2136 O O . LEU A 1 255 ? -4.586 4.740 -22.889 1.00 76.50 255 LEU A O 1
ATOM 2140 N N . ASN A 1 256 ? -4.193 5.334 -25.007 1.00 75.56 256 ASN A N 1
ATOM 2141 C CA . ASN A 1 256 ? -4.577 6.741 -24.824 1.00 75.56 256 ASN A CA 1
ATOM 2142 C C . ASN A 1 256 ? -6.044 6.872 -24.380 1.00 75.56 256 ASN A C 1
ATOM 2144 O O . ASN A 1 256 ? -6.359 7.680 -23.506 1.00 75.56 256 ASN A O 1
ATOM 2148 N N . SER A 1 257 ? -6.938 6.067 -24.956 1.00 73.75 257 SER A N 1
ATOM 2149 C CA . SER A 1 257 ? -8.354 6.041 -24.569 1.00 73.75 257 SER A CA 1
ATOM 2150 C C . SER A 1 257 ? -8.541 5.530 -23.135 1.00 73.75 257 SER A C 1
ATOM 2152 O O . SER A 1 257 ? -9.340 6.083 -22.379 1.00 73.75 257 SER A O 1
ATOM 2154 N N . ASP A 1 258 ? -7.756 4.536 -22.724 1.00 75.19 258 ASP A N 1
ATOM 2155 C CA . ASP A 1 258 ? -7.784 3.990 -21.366 1.00 75.19 258 ASP A CA 1
ATOM 2156 C C . ASP A 1 258 ? -7.200 4.977 -20.332 1.00 75.19 258 ASP A C 1
ATOM 2158 O O . ASP A 1 258 ? -7.752 5.146 -19.244 1.00 75.19 258 ASP A O 1
ATOM 2162 N N . VAL A 1 259 ? -6.159 5.738 -20.689 1.00 76.94 259 VAL A N 1
ATOM 2163 C CA . VAL A 1 259 ? -5.606 6.836 -19.868 1.00 76.94 259 VAL A CA 1
ATOM 2164 C C . VAL A 1 259 ? -6.651 7.927 -19.588 1.00 76.94 259 VAL A C 1
ATOM 2166 O O . VAL A 1 259 ? -6.662 8.506 -18.500 1.00 76.94 259 VAL A O 1
ATOM 2169 N N . ILE A 1 260 ? -7.581 8.190 -20.514 1.00 79.81 260 ILE A N 1
ATOM 2170 C CA . ILE A 1 260 ? -8.702 9.119 -20.279 1.00 79.81 260 ILE A CA 1
ATOM 2171 C C . ILE A 1 260 ? -9.623 8.593 -19.170 1.00 79.81 260 ILE A C 1
ATOM 2173 O O . ILE A 1 260 ? -10.080 9.373 -18.332 1.00 79.81 260 ILE A O 1
ATOM 2177 N N . ILE A 1 261 ? -9.874 7.284 -19.122 1.00 79.44 261 ILE A N 1
ATOM 2178 C CA . ILE A 1 261 ? -10.670 6.659 -18.056 1.00 79.44 261 ILE A CA 1
ATOM 2179 C C . ILE A 1 261 ? -9.942 6.796 -16.708 1.00 79.44 261 ILE A C 1
ATOM 2181 O O . ILE A 1 261 ? -10.565 7.134 -15.702 1.00 79.44 261 ILE A O 1
ATOM 2185 N N . LEU A 1 262 ? -8.613 6.654 -16.679 1.00 77.38 262 LEU A N 1
ATOM 2186 C CA . LEU A 1 262 ? -7.810 6.892 -15.469 1.00 77.38 262 LEU A CA 1
ATOM 2187 C C . LEU A 1 262 ? -7.840 8.348 -15.006 1.00 77.38 262 LEU A C 1
ATOM 2189 O O . LEU A 1 262 ? -7.927 8.608 -13.807 1.00 77.38 262 LEU A O 1
ATOM 2193 N N . LYS A 1 263 ? -7.862 9.306 -15.935 1.00 82.25 263 LYS A N 1
ATOM 2194 C CA . LYS A 1 263 ? -8.087 10.717 -15.602 1.00 82.25 263 LYS A CA 1
ATOM 2195 C C . LYS A 1 263 ? -9.445 10.925 -14.932 1.00 82.25 263 LYS A C 1
ATOM 2197 O O . LYS A 1 263 ? -9.530 11.658 -13.950 1.00 82.25 263 LYS A O 1
ATOM 2202 N N . LYS A 1 264 ? -10.502 10.276 -15.436 1.00 85.31 264 LYS A N 1
ATOM 2203 C CA . LYS A 1 264 ? -11.832 10.334 -14.809 1.00 85.31 264 LYS A CA 1
ATOM 2204 C C . LYS A 1 264 ? -11.796 9.781 -13.381 1.00 85.31 264 LYS A C 1
ATOM 2206 O O . LYS A 1 264 ? -12.409 10.387 -12.511 1.00 85.31 264 LYS A O 1
ATOM 2211 N N . TRP A 1 265 ? -11.046 8.704 -13.120 1.00 81.06 265 TRP A N 1
ATOM 2212 C CA . TRP A 1 265 ? -10.813 8.196 -11.759 1.00 81.06 265 TRP A CA 1
ATOM 2213 C C . TRP A 1 265 ? -10.058 9.185 -10.878 1.00 81.06 265 TRP A C 1
ATOM 2215 O O . TRP A 1 265 ? -10.486 9.448 -9.759 1.00 81.06 265 TRP A O 1
ATOM 2225 N N . HIS A 1 266 ? -8.970 9.764 -11.387 1.00 80.94 266 HIS A N 1
ATOM 2226 C CA . HIS A 1 266 ? -8.167 10.750 -10.665 1.00 80.94 266 HIS A CA 1
ATOM 2227 C C . HIS A 1 266 ? -8.985 11.986 -10.269 1.00 80.94 266 HIS A C 1
ATOM 2229 O O . HIS A 1 266 ? -8.776 12.571 -9.211 1.00 80.94 266 HIS A O 1
ATOM 2235 N N . SER A 1 267 ? -9.927 12.396 -11.116 1.00 81.94 267 SER A N 1
ATOM 2236 C CA . SER A 1 267 ? -10.816 13.534 -10.868 1.00 81.94 267 SER A CA 1
ATOM 2237 C C . SER A 1 267 ? -12.155 13.145 -10.220 1.00 81.94 267 SER A C 1
ATOM 2239 O O . SER A 1 267 ? -13.031 14.001 -10.093 1.00 81.94 267 SER A O 1
ATOM 2241 N N . ASN A 1 268 ? -12.347 11.884 -9.814 1.00 81.75 268 ASN A N 1
ATOM 2242 C CA . ASN A 1 268 ? -13.604 11.414 -9.237 1.00 81.75 268 ASN A CA 1
ATOM 2243 C C . ASN A 1 268 ? -13.730 11.865 -7.771 1.00 81.75 268 ASN A C 1
ATOM 2245 O O . ASN A 1 268 ? -13.147 11.271 -6.862 1.00 81.75 268 ASN A O 1
ATOM 2249 N N . LYS A 1 269 ? -14.520 12.919 -7.545 1.00 78.56 269 LYS A N 1
ATOM 2250 C CA . LYS A 1 269 ? -14.757 13.492 -6.212 1.00 78.56 269 LYS A CA 1
ATOM 2251 C C . LYS A 1 269 ? -15.354 12.484 -5.202 1.00 78.56 269 LYS A C 1
ATOM 2253 O O . LYS A 1 269 ? -14.856 12.444 -4.074 1.00 78.56 269 LYS A O 1
ATOM 2258 N N . PRO A 1 270 ? -16.349 11.642 -5.561 1.00 76.38 270 PRO A N 1
ATOM 2259 C CA . PRO A 1 270 ? -16.853 10.600 -4.658 1.00 76.38 270 PRO A CA 1
ATOM 2260 C C . PRO A 1 270 ? -15.776 9.616 -4.180 1.00 76.38 270 PRO A C 1
ATOM 2262 O O . PRO A 1 270 ? -15.718 9.285 -2.994 1.00 76.38 270 PRO A O 1
ATOM 2265 N N . LEU A 1 271 ? -14.886 9.177 -5.075 1.00 77.50 271 LEU A N 1
ATOM 2266 C CA . LEU A 1 271 ? -13.764 8.303 -4.735 1.00 77.50 271 LEU A CA 1
ATOM 2267 C C . LEU A 1 271 ? -12.791 9.003 -3.781 1.00 77.50 271 LEU A C 1
ATOM 2269 O O . LEU A 1 271 ? -12.421 8.409 -2.771 1.00 77.50 271 LEU A O 1
ATOM 2273 N N . SER A 1 272 ? -12.386 10.245 -4.071 1.00 77.44 272 SER A N 1
ATOM 2274 C CA . SER A 1 272 ? -11.451 10.972 -3.201 1.00 77.44 272 SER A CA 1
ATOM 2275 C C . SER A 1 272 ? -12.024 11.184 -1.802 1.00 77.44 272 SER A C 1
ATOM 2277 O O . SER A 1 272 ? -11.310 10.998 -0.821 1.00 77.44 272 SER A O 1
ATOM 2279 N N . GLN A 1 273 ? -13.322 11.494 -1.705 1.00 77.50 273 GLN A N 1
ATOM 2280 C CA . GLN A 1 273 ? -14.002 11.628 -0.418 1.00 77.50 273 GLN A CA 1
ATOM 2281 C C . GLN A 1 273 ? -14.057 10.289 0.325 1.00 77.50 273 GLN A C 1
ATOM 2283 O O . GLN A 1 273 ? -13.748 10.227 1.509 1.00 77.50 273 GLN A O 1
ATOM 2288 N N . SER A 1 274 ? -14.382 9.200 -0.376 1.00 76.56 274 SER A N 1
ATOM 2289 C CA . SER A 1 274 ? -14.432 7.856 0.214 1.00 76.56 274 SER A CA 1
ATOM 2290 C C . SER A 1 274 ? -13.068 7.410 0.755 1.00 76.56 274 SER A C 1
ATOM 2292 O O . SER A 1 274 ? -12.997 6.840 1.839 1.00 76.56 274 SER A O 1
ATOM 2294 N N . MET A 1 275 ? -11.980 7.697 0.029 1.00 78.75 275 MET A N 1
ATOM 2295 C CA . MET A 1 275 ? -10.612 7.389 0.466 1.00 78.75 275 MET A CA 1
ATOM 2296 C C . MET A 1 275 ? -10.185 8.223 1.677 1.00 78.75 275 MET A C 1
ATOM 2298 O O . MET A 1 275 ? -9.504 7.709 2.560 1.00 78.75 275 MET A O 1
ATOM 2302 N N . GLN A 1 276 ? -10.601 9.489 1.742 1.00 80.75 276 GLN A N 1
ATOM 2303 C CA . GLN A 1 276 ? -10.353 10.337 2.906 1.00 80.75 276 GLN A CA 1
ATOM 2304 C C . GLN A 1 276 ? -11.102 9.817 4.142 1.00 80.75 276 GLN A C 1
ATOM 2306 O O . GLN A 1 276 ? -10.487 9.617 5.186 1.00 80.75 276 GLN A O 1
ATOM 2311 N N . ASN A 1 277 ? -12.390 9.492 3.992 1.00 78.88 277 ASN A N 1
ATOM 2312 C CA . ASN A 1 277 ? -13.206 8.945 5.076 1.00 78.88 277 ASN A CA 1
ATOM 2313 C C . ASN A 1 277 ? -12.631 7.621 5.616 1.00 78.88 277 ASN A C 1
ATOM 2315 O O . ASN A 1 277 ? -12.667 7.390 6.819 1.00 78.88 277 ASN A O 1
ATOM 2319 N N . ILE A 1 278 ? -12.091 6.745 4.754 1.00 79.69 278 ILE A N 1
ATOM 2320 C CA . ILE A 1 278 ? -11.425 5.506 5.199 1.00 79.69 278 ILE A CA 1
ATOM 2321 C C . ILE A 1 278 ? -10.234 5.811 6.099 1.00 79.69 278 ILE A C 1
ATOM 2323 O O . ILE A 1 278 ? -10.117 5.200 7.158 1.00 79.69 278 ILE A O 1
ATOM 2327 N N . LYS A 1 279 ? -9.357 6.734 5.692 1.00 83.06 279 LYS A N 1
ATOM 2328 C CA . LYS A 1 279 ? -8.163 7.075 6.474 1.00 83.06 279 LYS A CA 1
ATOM 2329 C C . LYS A 1 279 ? -8.533 7.604 7.853 1.00 83.06 279 LYS A C 1
ATOM 2331 O O . LYS A 1 279 ? -7.982 7.139 8.843 1.00 83.06 279 LYS A O 1
ATOM 2336 N N . GLU A 1 280 ? -9.511 8.502 7.910 1.00 83.94 280 GLU A N 1
ATOM 2337 C CA . GLU A 1 280 ? -10.021 9.052 9.170 1.00 83.94 280 GLU A CA 1
ATOM 2338 C C . GLU A 1 280 ? -10.622 7.955 10.061 1.00 83.94 280 GLU A C 1
ATOM 2340 O O . GLU A 1 280 ? -10.273 7.854 11.238 1.00 83.94 280 GLU A O 1
ATOM 2345 N N . MET A 1 281 ? -11.437 7.059 9.492 1.00 84.62 281 MET A N 1
ATOM 2346 C CA . MET A 1 281 ? -11.996 5.929 10.240 1.00 84.62 281 MET A CA 1
ATOM 2347 C C . MET A 1 281 ? -10.921 4.963 10.745 1.00 84.62 281 MET A C 1
ATOM 2349 O O . MET A 1 281 ? -11.051 4.446 11.851 1.00 84.62 281 MET A O 1
ATOM 2353 N N . GLU A 1 282 ? -9.862 4.697 9.974 1.00 85.94 282 GLU A N 1
ATOM 2354 C CA . GLU A 1 282 ? -8.756 3.834 10.411 1.00 85.94 282 GLU A CA 1
ATOM 2355 C C . GLU A 1 282 ? -7.953 4.453 11.562 1.00 85.94 282 GLU A C 1
ATOM 2357 O O . GLU A 1 282 ? -7.531 3.735 12.471 1.00 85.94 282 GLU A O 1
ATOM 2362 N N . GLU A 1 283 ? -7.774 5.774 11.563 1.00 86.75 283 GLU A N 1
ATOM 2363 C CA . GLU A 1 283 ? -7.140 6.497 12.667 1.00 86.75 283 GLU A CA 1
ATOM 2364 C C . GLU A 1 283 ? -7.996 6.439 13.939 1.00 86.75 283 GLU A C 1
ATOM 2366 O O . GLU A 1 283 ? -7.493 6.052 15.001 1.00 86.75 283 GLU A O 1
ATOM 2371 N N . ASP A 1 284 ? -9.292 6.739 13.824 1.00 86.94 284 ASP A N 1
ATOM 2372 C CA . ASP A 1 284 ? -10.237 6.738 14.946 1.00 86.94 284 ASP A CA 1
ATOM 2373 C C . ASP A 1 284 ? -10.487 5.318 15.491 1.00 86.94 284 ASP A C 1
ATOM 2375 O O . ASP A 1 284 ? -10.697 5.121 16.693 1.00 86.94 284 ASP A O 1
ATOM 2379 N N . PHE A 1 285 ? -10.382 4.288 14.645 1.00 86.25 285 PHE A N 1
ATOM 2380 C CA . PHE A 1 285 ? -10.502 2.891 15.061 1.00 86.25 285 PHE A CA 1
ATOM 2381 C C . PHE A 1 285 ? -9.458 2.482 16.107 1.00 86.25 285 PHE A C 1
ATOM 2383 O O . PHE A 1 285 ? -9.757 1.681 16.997 1.00 86.25 285 PHE A O 1
ATOM 2390 N N . ASN A 1 286 ? -8.258 3.068 16.069 1.00 81.62 286 ASN A N 1
ATOM 2391 C CA . ASN A 1 286 ? -7.223 2.806 17.073 1.00 81.62 286 ASN A CA 1
ATOM 2392 C C . ASN A 1 286 ? -7.651 3.251 18.484 1.00 81.62 286 ASN A C 1
ATOM 2394 O O . ASN A 1 286 ? -7.168 2.703 19.476 1.00 81.62 286 ASN A O 1
ATOM 2398 N N . MET A 1 287 ? -8.556 4.231 18.602 1.00 80.38 287 MET A N 1
ATOM 2399 C CA . MET A 1 287 ? -9.144 4.630 19.886 1.00 80.38 287 MET A CA 1
ATOM 2400 C C . MET A 1 287 ? -10.228 3.648 20.338 1.00 80.38 287 MET A C 1
ATOM 2402 O O . MET A 1 287 ? -10.267 3.276 21.511 1.00 80.38 287 MET A O 1
ATOM 2406 N N . ILE A 1 288 ? -11.053 3.155 19.408 1.00 83.62 288 ILE A N 1
ATOM 2407 C CA . ILE A 1 288 ? -12.056 2.112 19.683 1.00 83.62 288 ILE A CA 1
ATOM 2408 C C . ILE A 1 288 ? -11.380 0.816 20.137 1.00 83.62 288 ILE A C 1
ATOM 2410 O O . ILE A 1 288 ? -11.886 0.119 21.013 1.00 83.62 288 ILE A O 1
ATOM 2414 N N . GLU A 1 289 ? -10.207 0.487 19.599 1.00 77.06 289 GLU A N 1
ATOM 2415 C CA . GLU A 1 289 ? -9.474 -0.707 20.008 1.00 77.06 289 GLU A CA 1
ATOM 2416 C C . GLU A 1 289 ? -9.085 -0.699 21.499 1.00 77.06 289 GLU A C 1
ATOM 2418 O O . GLU A 1 289 ? -9.065 -1.766 22.122 1.00 77.06 289 GLU A O 1
ATOM 2423 N N . LYS A 1 290 ? -8.851 0.488 22.076 1.00 74.25 290 LYS A N 1
ATOM 2424 C CA . LYS A 1 290 ? -8.496 0.704 23.492 1.00 74.25 290 LYS A CA 1
ATOM 2425 C C . LYS A 1 290 ? -9.698 0.670 24.443 1.00 74.25 290 LYS A C 1
ATOM 2427 O O . LYS A 1 290 ? -9.517 0.751 25.660 1.00 74.25 290 LYS A O 1
ATOM 2432 N N . PHE A 1 291 ? -10.913 0.575 23.913 1.00 81.62 291 PHE A N 1
ATOM 2433 C CA . PHE A 1 291 ? -12.142 0.561 24.695 1.00 81.62 291 PHE A CA 1
ATOM 2434 C C . PHE A 1 291 ? -12.266 -0.729 25.523 1.00 81.62 291 PHE A C 1
ATOM 2436 O O . PHE A 1 291 ? -12.146 -1.844 25.003 1.00 81.62 291 PHE A O 1
ATOM 2443 N N . LYS A 1 292 ? -12.542 -0.601 26.827 1.00 76.00 292 LYS A N 1
ATOM 2444 C CA . LYS A 1 292 ? -12.721 -1.751 27.717 1.00 76.00 292 LYS A CA 1
ATOM 2445 C C . LYS A 1 292 ? -14.156 -2.253 27.636 1.00 76.00 292 LYS A C 1
ATOM 2447 O O . LYS A 1 292 ? -15.115 -1.521 27.878 1.00 76.00 292 LYS A O 1
ATOM 2452 N N . LYS A 1 293 ? -14.308 -3.548 27.352 1.00 72.88 293 LYS A N 1
ATOM 2453 C CA . LYS A 1 293 ? -15.620 -4.195 27.365 1.00 72.88 293 LYS A CA 1
ATOM 2454 C C . LYS A 1 293 ? -16.238 -4.086 28.757 1.00 72.88 293 LYS A C 1
ATOM 2456 O O . LYS A 1 293 ? -15.689 -4.612 29.726 1.00 72.88 293 LYS A O 1
ATOM 2461 N N . TYR A 1 294 ? -17.412 -3.473 28.821 1.00 72.00 294 TYR A N 1
ATOM 2462 C CA . TYR A 1 294 ? -18.250 -3.484 30.003 1.00 72.00 294 TYR A CA 1
ATOM 2463 C C . TYR A 1 294 ? -19.216 -4.665 29.926 1.00 72.00 294 TYR A C 1
ATOM 2465 O O . TYR A 1 294 ? -19.791 -4.953 28.877 1.00 72.00 294 TYR A O 1
ATOM 2473 N N . LYS A 1 295 ? -19.380 -5.369 31.043 1.00 61.44 295 LYS A N 1
ATOM 2474 C CA . LYS A 1 295 ? -20.485 -6.302 31.252 1.00 61.44 295 LYS A CA 1
ATOM 2475 C C . LYS A 1 295 ? -21.297 -5.743 32.407 1.00 61.44 295 LYS A C 1
ATOM 2477 O O . LYS A 1 295 ? -20.728 -5.483 33.465 1.00 61.44 295 LYS A O 1
ATOM 2482 N N . ASN A 1 296 ? -22.597 -5.545 32.194 1.00 61.56 296 ASN A N 1
ATOM 2483 C CA . ASN A 1 296 ? -23.489 -5.174 33.282 1.00 61.56 296 ASN A CA 1
ATOM 2484 C C . ASN A 1 296 ? -23.424 -6.287 34.349 1.00 61.56 296 ASN A C 1
ATOM 2486 O O . ASN A 1 296 ? -23.724 -7.444 34.057 1.00 61.56 296 ASN A O 1
ATOM 2490 N N . ASN A 1 297 ? -22.996 -5.941 35.564 1.00 56.94 297 ASN A N 1
ATOM 2491 C CA . ASN A 1 297 ? -22.851 -6.871 36.690 1.00 56.94 297 ASN A CA 1
ATOM 2492 C C . ASN A 1 297 ? -24.175 -7.076 37.458 1.00 56.94 297 ASN A C 1
ATOM 2494 O O . ASN A 1 297 ? -24.151 -7.472 38.620 1.00 56.94 297 ASN A O 1
ATOM 2498 N N . GLY A 1 298 ? -25.317 -6.794 36.822 1.00 49.88 298 GLY A N 1
ATOM 2499 C CA . GLY A 1 298 ? -26.646 -6.915 37.424 1.00 49.88 298 GLY A CA 1
ATOM 2500 C C . GLY A 1 298 ? -27.156 -5.636 38.093 1.00 49.88 298 GLY A C 1
ATOM 2501 O O . GLY A 1 298 ? -28.036 -5.724 38.941 1.00 49.88 298 GLY A O 1
ATOM 2502 N N . LEU A 1 299 ? -26.625 -4.464 37.726 1.00 53.53 299 LEU A N 1
ATOM 2503 C CA . LEU A 1 299 ? -27.103 -3.161 38.203 1.00 53.53 299 LEU A CA 1
ATOM 2504 C C . LEU A 1 299 ? -28.351 -2.737 37.399 1.00 53.53 299 LEU A C 1
ATOM 2506 O O . L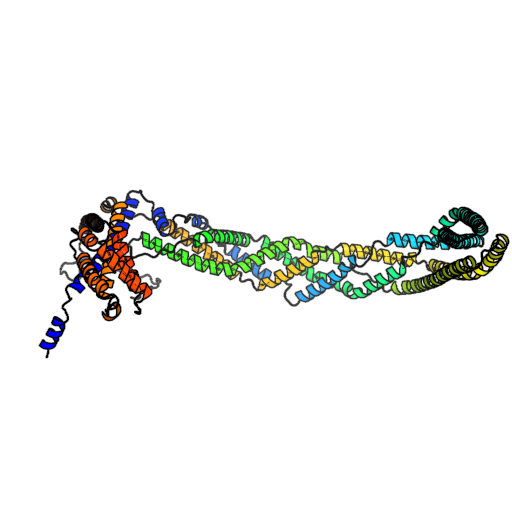EU A 1 299 ? -28.237 -2.532 36.185 1.00 53.53 299 LEU A O 1
ATOM 2510 N N . PRO A 1 300 ? -29.533 -2.596 38.030 1.00 53.06 300 PRO A N 1
ATOM 2511 C CA . PRO A 1 300 ? -30.775 -2.241 37.349 1.00 53.06 300 PRO A CA 1
ATOM 2512 C C . PRO A 1 300 ? -30.918 -0.716 37.177 1.00 53.06 300 PRO A C 1
ATOM 2514 O O . PRO A 1 300 ? -31.743 -0.081 37.830 1.00 53.06 300 PRO A O 1
ATOM 2517 N N . SER A 1 301 ? -30.147 -0.121 36.257 1.00 68.12 301 SER A N 1
ATOM 2518 C CA . SER A 1 301 ? -30.293 1.296 35.880 1.00 68.12 301 SER A CA 1
ATOM 2519 C C . SER A 1 301 ? -30.411 1.473 34.364 1.00 68.12 301 SER A C 1
ATOM 2521 O O . SER A 1 301 ? -29.537 0.985 33.641 1.00 68.12 301 SER A O 1
ATOM 2523 N N . PRO A 1 302 ? -31.375 2.280 33.871 1.00 76.00 302 PRO A N 1
ATOM 2524 C CA . PRO A 1 302 ? -31.470 2.641 32.455 1.00 76.00 302 PRO A CA 1
ATOM 2525 C C . PRO A 1 302 ? -30.174 3.230 31.879 1.00 76.00 302 PRO A C 1
ATOM 2527 O O . PRO A 1 302 ? -29.882 3.045 30.700 1.00 76.00 302 PRO A O 1
ATOM 2530 N N . LEU A 1 303 ? -29.371 3.917 32.703 1.00 79.19 303 LEU A N 1
ATOM 2531 C CA . LEU A 1 303 ? -28.060 4.421 32.294 1.00 79.19 303 LEU A CA 1
ATOM 2532 C C . LEU A 1 303 ? -27.070 3.279 32.022 1.00 79.19 303 LEU A C 1
ATOM 2534 O O . LEU A 1 303 ? -26.395 3.287 30.996 1.00 79.19 303 LEU A O 1
ATOM 2538 N N . PHE A 1 304 ? -26.990 2.283 32.910 1.00 78.25 304 PHE A N 1
ATOM 2539 C CA . PHE A 1 304 ? -26.080 1.147 32.733 1.00 78.25 304 PHE A CA 1
ATOM 2540 C C . PHE A 1 304 ? -26.495 0.258 31.555 1.00 78.25 304 PHE A C 1
ATOM 2542 O O . PHE A 1 304 ? -25.623 -0.287 30.877 1.00 78.25 304 PHE A O 1
ATOM 2549 N N . ASP A 1 305 ? -27.791 0.180 31.248 1.00 81.31 305 ASP A N 1
ATOM 2550 C CA . ASP A 1 305 ? -28.288 -0.497 30.048 1.00 81.31 305 ASP A CA 1
ATOM 2551 C C . ASP A 1 305 ? -27.870 0.233 28.767 1.00 81.31 305 ASP A C 1
ATOM 2553 O O . ASP A 1 305 ? -27.364 -0.406 27.841 1.00 81.31 305 ASP A O 1
ATOM 2557 N N . ARG A 1 306 ? -27.975 1.570 28.729 1.00 86.50 306 ARG A N 1
ATOM 2558 C CA . ARG A 1 306 ? -27.446 2.389 27.620 1.00 86.50 306 ARG A CA 1
ATOM 2559 C C . ARG A 1 306 ? -25.937 2.204 27.470 1.00 86.50 306 ARG A C 1
ATOM 2561 O O . ARG A 1 306 ? -25.454 1.955 26.367 1.00 86.50 306 ARG A O 1
ATOM 2568 N N . ILE A 1 307 ? -25.206 2.234 28.585 1.00 84.81 307 ILE A N 1
ATOM 2569 C CA . ILE A 1 307 ? -23.751 2.052 28.615 1.00 84.81 307 ILE A CA 1
ATOM 2570 C C . ILE A 1 307 ? -23.350 0.663 28.090 1.00 84.81 307 ILE A C 1
ATOM 2572 O O . ILE A 1 307 ? -22.397 0.513 27.321 1.00 84.81 307 ILE A O 1
ATOM 2576 N N . SER A 1 308 ? -24.085 -0.372 28.499 1.00 83.44 308 SER A N 1
ATOM 2577 C CA . SER A 1 308 ? -23.903 -1.752 28.047 1.00 83.44 308 SER A CA 1
ATOM 2578 C C . SER A 1 308 ? -24.227 -1.907 26.558 1.00 83.44 308 SER A C 1
ATOM 2580 O O . SER A 1 308 ? -23.454 -2.524 25.822 1.00 83.44 308 SER A O 1
ATOM 2582 N N . SER A 1 309 ? -25.317 -1.289 26.089 1.00 87.62 309 SER A N 1
ATOM 2583 C CA . SER A 1 309 ? -25.706 -1.268 24.675 1.00 87.62 309 SER A CA 1
ATOM 2584 C C . SER A 1 309 ? -24.623 -0.626 23.808 1.00 87.62 309 SER A C 1
ATOM 2586 O O . SER A 1 309 ? -24.170 -1.242 22.844 1.00 87.62 309 SER A O 1
ATOM 2588 N N . PHE A 1 310 ? -24.117 0.546 24.205 1.00 90.00 310 PHE A N 1
ATOM 2589 C CA . PHE A 1 310 ? -23.007 1.212 23.523 1.00 90.00 310 PHE A CA 1
ATOM 2590 C C . PHE A 1 310 ? -21.737 0.349 23.505 1.00 90.00 310 PHE A C 1
ATOM 2592 O O . PHE A 1 310 ? -21.111 0.167 22.463 1.00 90.00 310 PHE A O 1
ATOM 2599 N N . SER A 1 311 ? -21.390 -0.272 24.636 1.00 87.62 311 SER A N 1
ATOM 2600 C CA . SER A 1 311 ? -20.251 -1.194 24.724 1.00 87.62 311 SER A CA 1
ATOM 2601 C C . SER A 1 311 ? -20.391 -2.389 23.769 1.00 87.62 311 SER A C 1
ATOM 2603 O O . SER A 1 311 ? -19.429 -2.800 23.115 1.00 87.62 311 SER A O 1
ATOM 2605 N N . SER A 1 312 ? -21.594 -2.955 23.653 1.00 86.62 312 SER A N 1
ATOM 2606 C CA . SER A 1 312 ? -21.903 -4.035 22.710 1.00 86.62 312 SER A CA 1
ATOM 2607 C C . SER A 1 312 ? -21.818 -3.569 21.253 1.00 86.62 312 SER A C 1
ATOM 2609 O O . SER A 1 312 ? -21.245 -4.263 20.404 1.00 86.62 312 SER A O 1
ATOM 2611 N N . HIS A 1 313 ? -22.321 -2.366 20.971 1.00 90.69 313 HIS A N 1
ATOM 2612 C CA . HIS A 1 313 ? -22.235 -1.736 19.658 1.00 90.69 313 HIS A CA 1
ATOM 2613 C C . HIS A 1 313 ? -20.781 -1.546 19.231 1.00 90.69 313 HIS A C 1
ATOM 2615 O O . HIS A 1 313 ? -20.396 -2.049 18.181 1.00 90.69 313 HIS A O 1
ATOM 2621 N N . LEU A 1 314 ? -19.928 -0.960 20.076 1.00 90.00 314 LEU A N 1
ATOM 2622 C CA . LEU A 1 314 ? -18.505 -0.770 19.768 1.00 90.00 314 LEU A CA 1
ATOM 2623 C C . LEU A 1 314 ? -17.752 -2.081 19.520 1.00 90.00 314 LEU A C 1
ATOM 2625 O O . LEU A 1 314 ? -16.889 -2.138 18.647 1.00 90.00 314 LEU A O 1
ATOM 2629 N N . ASN A 1 315 ? -18.098 -3.164 20.219 1.00 85.81 315 ASN A N 1
ATOM 2630 C CA . ASN A 1 315 ? -17.542 -4.486 19.908 1.00 85.81 315 ASN A CA 1
ATOM 2631 C C . ASN A 1 315 ? -17.962 -4.971 18.508 1.00 85.81 315 ASN A C 1
ATOM 2633 O O . ASN A 1 315 ? -17.167 -5.590 17.797 1.00 85.81 315 ASN A O 1
ATOM 2637 N N . THR A 1 316 ? -19.196 -4.670 18.102 1.00 87.31 316 THR A N 1
ATOM 2638 C CA . THR A 1 316 ? -19.696 -4.962 16.754 1.00 87.31 316 THR A CA 1
ATOM 2639 C C . THR A 1 316 ? -18.978 -4.111 15.710 1.00 87.31 316 THR A C 1
ATOM 2641 O O . THR A 1 316 ? -18.544 -4.660 14.696 1.00 87.31 316 THR A O 1
ATOM 2644 N N . VAL A 1 317 ? -18.775 -2.815 15.979 1.00 88.44 317 VAL A N 1
ATOM 2645 C CA . VAL A 1 317 ? -17.964 -1.918 15.139 1.00 88.44 317 VAL A CA 1
ATOM 2646 C C . VAL A 1 317 ? -16.552 -2.477 14.989 1.00 88.44 317 VAL A C 1
ATOM 2648 O O . VAL A 1 317 ? -16.085 -2.636 13.865 1.00 88.44 317 VAL A O 1
ATOM 2651 N N . LYS A 1 318 ? -15.910 -2.890 16.093 1.00 87.06 318 LYS A N 1
ATOM 2652 C CA . LYS A 1 318 ? -14.572 -3.499 16.088 1.00 87.06 318 LYS A CA 1
ATOM 2653 C C . LYS A 1 318 ? -14.481 -4.672 15.117 1.00 87.06 318 LYS A C 1
ATOM 2655 O O . LYS A 1 318 ? -13.602 -4.713 14.256 1.00 87.06 318 LYS A O 1
ATOM 2660 N N . TRP A 1 319 ? -15.407 -5.617 15.231 1.00 85.31 319 TRP A N 1
ATOM 2661 C CA . TRP A 1 319 ? -15.417 -6.805 14.384 1.00 85.31 319 TRP A CA 1
ATOM 2662 C C . TRP A 1 319 ? -15.723 -6.477 12.912 1.00 85.31 319 TRP A C 1
ATOM 2664 O O . TRP A 1 319 ? -14.976 -6.896 12.024 1.00 85.31 319 TRP A O 1
ATOM 2674 N N . LYS A 1 320 ? -16.783 -5.700 12.645 1.00 84.19 320 LYS A N 1
ATOM 2675 C CA . LYS A 1 320 ? -17.226 -5.384 11.278 1.00 84.19 320 LYS A CA 1
ATOM 2676 C C . LYS A 1 320 ? -16.234 -4.500 10.534 1.00 84.19 320 LYS A C 1
ATOM 2678 O O . LYS A 1 320 ? -15.884 -4.824 9.403 1.00 84.19 320 LYS A O 1
ATOM 2683 N N . PHE A 1 321 ? -15.732 -3.442 11.166 1.00 86.19 321 PHE A N 1
ATOM 2684 C CA . PHE A 1 321 ? -14.747 -2.550 10.555 1.00 86.19 321 PHE A CA 1
ATOM 2685 C C . PHE A 1 321 ? -13.459 -3.300 10.203 1.00 86.19 321 PHE A C 1
ATOM 2687 O O . PHE A 1 321 ? -12.971 -3.186 9.084 1.00 86.19 321 PHE A O 1
ATOM 2694 N N . THR A 1 322 ? -12.961 -4.161 11.099 1.00 85.06 322 THR A N 1
ATOM 2695 C CA . THR A 1 322 ? -11.801 -5.022 10.804 1.00 85.06 322 THR A CA 1
ATOM 2696 C C . THR A 1 322 ? -12.066 -5.923 9.595 1.00 85.06 322 THR A C 1
ATOM 2698 O O . THR A 1 322 ? -11.218 -6.063 8.711 1.00 85.06 322 THR A O 1
ATOM 2701 N N . HIS A 1 323 ? -13.254 -6.533 9.529 1.00 84.50 323 HIS A N 1
ATOM 2702 C CA . HIS A 1 323 ? -13.642 -7.388 8.411 1.00 84.50 323 HIS A CA 1
ATOM 2703 C C . HIS A 1 323 ? -13.676 -6.619 7.084 1.00 84.50 323 HIS A C 1
ATOM 2705 O O . HIS A 1 323 ? -13.106 -7.087 6.096 1.00 84.50 323 HIS A O 1
ATOM 2711 N N . PHE A 1 324 ? -14.301 -5.442 7.059 1.00 82.62 324 PHE A N 1
ATOM 2712 C CA . PHE A 1 324 ? -14.402 -4.632 5.850 1.00 82.62 324 PHE A CA 1
ATOM 2713 C C . PHE A 1 324 ? -13.062 -3.994 5.451 1.00 82.62 324 PHE A C 1
ATOM 2715 O O . PHE A 1 324 ? -12.728 -4.014 4.266 1.00 82.62 324 PHE A O 1
ATOM 2722 N N . SER A 1 325 ? -12.242 -3.549 6.410 1.00 83.94 325 SER A N 1
ATOM 2723 C CA . SER A 1 325 ? -10.893 -3.012 6.161 1.00 83.94 325 SER A CA 1
ATOM 2724 C C . SER A 1 325 ? -10.003 -4.008 5.433 1.00 83.94 325 SER A C 1
ATOM 2726 O O . SER A 1 325 ? -9.389 -3.683 4.413 1.00 83.94 325 SER A O 1
ATOM 2728 N N . ASN A 1 326 ? -10.033 -5.275 5.847 1.00 83.00 326 ASN A N 1
ATOM 2729 C CA . ASN A 1 326 ? -9.315 -6.341 5.148 1.00 83.00 326 ASN A CA 1
ATOM 2730 C C . ASN A 1 326 ? -9.791 -6.547 3.698 1.00 83.00 326 ASN A C 1
ATOM 2732 O O . ASN A 1 326 ? -9.030 -7.042 2.865 1.00 83.00 326 ASN A O 1
ATOM 2736 N N . GLN A 1 327 ? -11.032 -6.173 3.378 1.00 77.88 327 GLN A N 1
ATOM 2737 C CA . GLN A 1 327 ? -11.600 -6.305 2.038 1.00 77.88 327 GLN A CA 1
ATOM 2738 C C . GLN A 1 327 ? -11.345 -5.078 1.155 1.00 77.88 327 GLN A C 1
ATOM 2740 O O . GLN A 1 327 ? -11.118 -5.255 -0.045 1.00 77.88 327 GLN A O 1
ATOM 2745 N N . TRP A 1 328 ? -11.348 -3.856 1.704 1.00 79.69 328 TRP A N 1
ATOM 2746 C CA . TRP A 1 328 ? -11.117 -2.638 0.917 1.00 79.69 328 TRP A CA 1
ATOM 2747 C C . TRP A 1 328 ? -9.644 -2.268 0.735 1.00 79.69 328 TRP A C 1
ATOM 2749 O O . TRP A 1 328 ? -9.305 -1.696 -0.300 1.00 79.69 328 TRP A O 1
ATOM 2759 N N . LYS A 1 329 ? -8.743 -2.627 1.659 1.00 82.31 329 LYS A N 1
ATOM 2760 C CA . LYS A 1 329 ? -7.305 -2.287 1.571 1.00 82.31 329 LYS A CA 1
ATOM 2761 C C . LYS A 1 329 ? -6.633 -2.697 0.253 1.00 82.31 329 LYS A C 1
ATOM 2763 O O . LYS A 1 329 ? -5.912 -1.886 -0.334 1.00 82.31 329 LYS A O 1
ATOM 2768 N N . PRO A 1 330 ? -6.858 -3.914 -0.283 1.00 81.56 330 PRO A N 1
ATOM 2769 C CA . PRO A 1 330 ? -6.304 -4.289 -1.583 1.00 81.56 330 PRO A CA 1
ATOM 2770 C C . PRO A 1 330 ? -6.806 -3.399 -2.729 1.00 81.56 330 PRO A C 1
ATOM 2772 O O . PRO A 1 330 ? -6.054 -3.111 -3.663 1.00 81.56 330 PRO A O 1
ATOM 2775 N N . PHE A 1 331 ? -8.064 -2.959 -2.657 1.00 80.00 331 PHE A N 1
ATOM 2776 C CA . PHE A 1 331 ? -8.678 -2.074 -3.643 1.00 80.00 331 PHE A CA 1
ATOM 2777 C C . PHE A 1 331 ? -8.100 -0.658 -3.557 1.00 80.00 331 PHE A C 1
ATOM 2779 O O . PHE A 1 331 ? -7.638 -0.141 -4.571 1.00 80.00 331 PHE A O 1
ATOM 2786 N N . GLU A 1 332 ? -8.026 -0.077 -2.356 1.00 79.94 332 GLU A N 1
ATOM 2787 C CA . GLU A 1 332 ? -7.393 1.227 -2.110 1.00 79.94 332 GLU A CA 1
ATOM 2788 C C . GLU A 1 332 ? -5.952 1.262 -2.627 1.00 79.94 332 GLU A C 1
ATOM 2790 O O . GLU A 1 332 ? -5.573 2.179 -3.361 1.00 79.94 332 GLU A O 1
ATOM 2795 N N . LYS A 1 333 ? -5.153 0.238 -2.303 1.00 83.19 333 LYS A N 1
ATOM 2796 C CA . LYS A 1 333 ? -3.764 0.135 -2.763 1.00 83.19 333 LYS A CA 1
ATOM 2797 C C . LYS A 1 333 ? -3.675 0.072 -4.287 1.00 83.19 333 LYS A C 1
ATOM 2799 O O . LYS A 1 333 ? -2.806 0.707 -4.879 1.00 83.19 333 LYS A O 1
ATOM 2804 N N . SER A 1 334 ? -4.570 -0.688 -4.918 1.00 79.31 334 SER A N 1
ATOM 2805 C CA . SER A 1 334 ? -4.600 -0.836 -6.375 1.00 79.31 334 SER A CA 1
ATOM 2806 C C . SER A 1 334 ? -4.986 0.471 -7.069 1.00 79.31 334 SER A C 1
ATOM 2808 O O . SER A 1 334 ? -4.331 0.851 -8.035 1.00 79.31 334 SER A O 1
ATOM 2810 N N . ILE A 1 335 ? -5.996 1.183 -6.555 1.00 79.19 335 ILE A N 1
ATOM 2811 C CA . ILE A 1 335 ? -6.396 2.500 -7.066 1.00 79.19 335 ILE A CA 1
ATOM 2812 C C . ILE A 1 335 ? -5.277 3.518 -6.879 1.00 79.19 335 ILE A C 1
ATOM 2814 O O . ILE A 1 335 ? -4.910 4.186 -7.837 1.00 79.19 335 ILE A O 1
ATOM 2818 N N . SER A 1 336 ? -4.701 3.614 -5.681 1.00 81.56 336 SER A N 1
ATOM 2819 C CA . SER A 1 336 ? -3.635 4.581 -5.393 1.00 81.56 336 SER A CA 1
ATOM 2820 C C . SER A 1 336 ? -2.434 4.387 -6.319 1.00 81.56 336 SER A C 1
ATOM 2822 O O . SER A 1 336 ? -1.889 5.354 -6.844 1.00 81.56 336 SER A O 1
ATOM 2824 N N . HIS A 1 337 ? -2.064 3.131 -6.582 1.00 83.19 337 HIS A N 1
ATOM 2825 C CA . HIS A 1 337 ? -1.007 2.803 -7.533 1.00 83.19 337 HIS A CA 1
ATOM 2826 C C . HIS A 1 337 ? -1.370 3.190 -8.976 1.00 83.19 337 HIS A C 1
ATOM 2828 O O . HIS A 1 337 ? -0.553 3.792 -9.665 1.00 83.19 337 HIS A O 1
ATOM 2834 N N . LEU A 1 338 ? -2.602 2.915 -9.422 1.00 78.88 338 LEU A N 1
ATOM 2835 C CA . LEU A 1 338 ? -3.091 3.328 -10.745 1.00 78.88 338 LEU A CA 1
ATOM 2836 C C . LEU A 1 338 ? -3.094 4.849 -10.930 1.00 78.88 338 LEU A C 1
ATOM 2838 O O . LEU A 1 338 ? -2.735 5.340 -11.999 1.00 78.88 338 LEU A O 1
ATOM 2842 N N . LEU A 1 339 ? -3.470 5.596 -9.892 1.00 79.31 339 LEU A N 1
ATOM 2843 C CA . LEU A 1 339 ? -3.472 7.057 -9.911 1.00 79.31 339 LEU A CA 1
ATOM 2844 C C . LEU A 1 339 ? -2.053 7.645 -9.942 1.00 79.31 339 LEU A C 1
ATOM 2846 O O . LEU A 1 339 ? -1.819 8.617 -10.659 1.00 79.31 339 LEU A O 1
ATOM 2850 N N . ASP A 1 340 ? -1.097 7.050 -9.225 1.00 83.31 340 ASP A N 1
ATOM 2851 C CA . ASP A 1 340 ? 0.317 7.446 -9.309 1.00 83.31 340 ASP A CA 1
ATOM 2852 C C . ASP A 1 340 ? 0.896 7.177 -10.708 1.00 83.31 340 ASP A C 1
ATOM 2854 O O . ASP A 1 340 ? 1.566 8.031 -11.296 1.00 83.31 340 ASP A O 1
ATOM 2858 N N . LEU A 1 341 ? 0.574 6.013 -11.282 1.00 78.94 341 LEU A N 1
ATOM 2859 C CA . LEU A 1 341 ? 0.993 5.650 -12.633 1.00 78.94 341 LEU A CA 1
ATOM 2860 C C . LEU A 1 341 ? 0.427 6.604 -13.682 1.00 78.94 341 LEU A C 1
ATOM 2862 O O . LEU A 1 341 ? 1.172 6.995 -14.581 1.00 78.94 341 LEU A O 1
ATOM 2866 N N . TYR A 1 342 ? -0.831 7.038 -13.549 1.00 78.25 342 TYR A N 1
ATOM 2867 C CA . TYR A 1 342 ? -1.459 7.991 -14.470 1.00 78.25 342 TYR A CA 1
ATOM 2868 C C . TYR A 1 342 ? -0.609 9.256 -14.668 1.00 78.25 342 TYR A C 1
ATOM 2870 O O . TYR A 1 342 ? -0.364 9.655 -15.807 1.00 78.25 342 TYR A O 1
ATOM 2878 N N . ASN A 1 343 ? -0.079 9.845 -13.592 1.00 75.06 343 ASN A N 1
ATOM 2879 C CA . ASN A 1 343 ? 0.759 11.047 -13.689 1.00 75.06 343 ASN A CA 1
ATOM 2880 C C . ASN A 1 343 ? 2.039 10.809 -14.508 1.00 75.06 343 ASN A C 1
ATOM 2882 O O . ASN A 1 343 ? 2.517 11.715 -15.191 1.00 75.06 343 ASN A O 1
ATOM 2886 N N . LYS A 1 344 ? 2.562 9.580 -14.488 1.00 79.44 344 LYS A N 1
ATOM 2887 C CA . LYS A 1 344 ? 3.745 9.159 -15.250 1.00 79.44 344 LYS A CA 1
ATOM 2888 C C . LYS A 1 344 ? 3.411 8.762 -16.695 1.00 79.44 344 LYS A C 1
ATOM 2890 O O . LYS A 1 344 ? 4.274 8.859 -17.562 1.00 79.44 344 LYS A O 1
ATOM 2895 N N . THR A 1 345 ? 2.170 8.353 -16.982 1.00 75.38 345 THR A N 1
ATOM 2896 C CA . THR A 1 345 ? 1.749 7.842 -18.304 1.00 75.38 345 THR A CA 1
ATOM 2897 C C . THR A 1 345 ? 0.893 8.788 -19.135 1.00 75.38 345 THR A C 1
ATOM 2899 O O . THR A 1 345 ? 0.773 8.551 -20.332 1.00 75.38 345 THR A O 1
ATOM 2902 N N . VAL A 1 346 ? 0.335 9.870 -18.581 1.00 75.75 346 VAL A N 1
ATOM 2903 C CA . VAL A 1 346 ? -0.712 10.678 -19.246 1.00 75.75 346 VAL A CA 1
ATOM 2904 C C . VAL A 1 346 ? -0.372 11.134 -20.674 1.00 75.75 346 VAL A C 1
ATOM 2906 O O . VAL A 1 346 ? -1.238 11.140 -21.542 1.00 75.75 346 VAL A O 1
ATOM 2909 N N . ASN A 1 347 ? 0.891 11.469 -20.943 1.00 79.19 347 ASN A N 1
ATOM 2910 C CA . ASN A 1 347 ? 1.350 11.918 -22.265 1.00 79.19 347 ASN A CA 1
ATOM 2911 C C . ASN A 1 347 ? 2.177 10.868 -23.008 1.00 79.19 347 ASN A C 1
ATOM 2913 O O . ASN A 1 347 ? 2.617 11.106 -24.135 1.00 79.19 347 ASN A O 1
ATOM 2917 N N . LEU A 1 348 ? 2.444 9.731 -22.376 1.00 83.25 348 LEU A N 1
ATOM 2918 C CA . LEU A 1 348 ? 3.456 8.801 -22.834 1.00 83.25 348 LEU A CA 1
ATOM 2919 C C . LEU A 1 348 ? 3.029 8.033 -24.098 1.00 83.25 348 LEU A C 1
ATOM 2921 O O . LEU A 1 348 ? 3.782 8.086 -25.071 1.00 83.25 348 LEU A O 1
ATOM 2925 N N . PRO A 1 349 ? 1.825 7.426 -24.186 1.00 81.94 349 PRO A N 1
ATOM 2926 C CA . PRO A 1 349 ? 1.422 6.718 -25.400 1.00 81.94 349 PRO A CA 1
ATOM 2927 C C . PRO A 1 349 ? 1.257 7.666 -26.595 1.00 81.94 349 PRO A C 1
ATOM 2929 O O . PRO A 1 349 ? 1.659 7.340 -27.708 1.00 81.94 349 PRO A O 1
ATOM 2932 N N . THR A 1 350 ? 0.751 8.884 -26.364 1.00 80.75 350 THR A N 1
ATOM 2933 C CA . THR A 1 350 ? 0.691 9.939 -27.390 1.00 80.75 350 THR A CA 1
ATOM 2934 C C . THR A 1 350 ? 2.087 10.353 -27.867 1.00 80.75 350 THR A C 1
ATOM 2936 O O . THR A 1 350 ? 2.280 10.580 -29.060 1.00 80.75 350 THR A O 1
ATOM 2939 N N . SER A 1 351 ? 3.069 10.445 -26.966 1.00 82.81 351 SER A N 1
ATOM 2940 C CA . SER A 1 351 ? 4.448 10.797 -27.334 1.00 82.81 351 SER A CA 1
ATOM 2941 C C . SER A 1 351 ? 5.086 9.703 -28.189 1.00 82.81 351 SER A C 1
ATOM 2943 O O . SER A 1 351 ? 5.624 10.005 -29.248 1.00 82.81 351 SER A O 1
ATOM 2945 N N . ILE A 1 352 ? 4.933 8.435 -27.794 1.00 84.81 352 ILE A N 1
ATOM 2946 C CA . ILE A 1 352 ? 5.410 7.272 -28.559 1.00 84.81 352 ILE A CA 1
ATOM 2947 C C . ILE A 1 352 ? 4.725 7.204 -29.931 1.00 84.81 352 ILE A C 1
ATOM 2949 O O . ILE A 1 352 ? 5.402 7.026 -30.940 1.00 84.81 352 ILE A O 1
ATOM 2953 N N . SER A 1 353 ? 3.404 7.406 -29.995 1.00 82.44 353 SER A N 1
ATOM 2954 C CA . SER A 1 353 ? 2.650 7.414 -31.257 1.00 82.44 353 SER A CA 1
ATOM 2955 C C . SER A 1 353 ? 3.147 8.516 -32.203 1.00 82.44 353 SER A C 1
ATOM 2957 O O . SER A 1 353 ? 3.434 8.247 -33.368 1.00 82.44 353 SER A O 1
ATOM 2959 N N . LYS A 1 354 ? 3.381 9.735 -31.691 1.00 82.06 354 LYS A N 1
ATOM 2960 C CA . LYS A 1 354 ? 3.985 10.830 -32.469 1.00 82.06 354 LYS A CA 1
ATOM 2961 C C . LYS A 1 354 ? 5.390 10.496 -32.972 1.00 82.06 354 LYS A C 1
ATOM 2963 O O . LYS A 1 354 ? 5.681 10.794 -34.126 1.00 82.06 354 LYS A O 1
ATOM 2968 N N . CYS A 1 355 ? 6.236 9.873 -32.148 1.00 82.62 355 CYS A N 1
ATOM 2969 C CA . CYS A 1 355 ? 7.567 9.420 -32.569 1.00 82.62 355 CYS A CA 1
ATOM 2970 C C . CYS A 1 355 ? 7.479 8.414 -33.729 1.00 82.62 355 CYS A C 1
ATOM 2972 O O . CYS A 1 355 ? 8.209 8.521 -34.708 1.00 82.62 355 CYS A O 1
ATOM 2974 N N . LEU A 1 356 ? 6.548 7.459 -33.653 1.00 81.12 356 LEU A N 1
ATOM 2975 C CA . LEU A 1 356 ? 6.350 6.446 -34.694 1.00 81.12 356 LEU A CA 1
ATOM 2976 C C . LEU A 1 356 ? 5.763 7.025 -35.994 1.00 81.12 356 LEU A C 1
ATOM 2978 O O . LEU A 1 356 ? 6.101 6.547 -37.076 1.00 81.12 356 LEU A O 1
ATOM 2982 N N . GLN A 1 357 ? 4.891 8.036 -35.901 1.00 76.50 357 GLN A N 1
ATOM 2983 C CA . GLN A 1 357 ? 4.224 8.663 -37.050 1.00 76.50 357 GLN A CA 1
ATOM 2984 C C . GLN A 1 357 ? 5.102 9.684 -37.788 1.00 76.50 357 GLN A C 1
ATOM 2986 O O . GLN A 1 357 ? 5.075 9.727 -39.016 1.00 76.50 357 GLN A O 1
ATOM 2991 N N . ASN A 1 358 ? 5.860 10.511 -37.062 1.00 66.06 358 ASN A N 1
ATOM 2992 C CA . ASN A 1 358 ? 6.623 11.615 -37.654 1.00 66.06 358 ASN A CA 1
ATOM 2993 C C . ASN A 1 358 ? 7.939 11.161 -38.299 1.00 66.06 358 ASN A C 1
ATOM 2995 O O . ASN A 1 358 ? 8.339 11.725 -39.314 1.00 66.06 358 ASN A O 1
ATOM 2999 N N . ASP A 1 359 ? 8.580 10.128 -37.746 1.00 58.09 359 ASP A N 1
ATOM 3000 C CA . ASP A 1 359 ? 9.926 9.693 -38.141 1.00 58.09 359 ASP A CA 1
ATOM 3001 C C . ASP A 1 359 ? 9.923 8.324 -38.847 1.00 58.09 359 ASP A C 1
ATOM 3003 O O . ASP A 1 359 ? 10.917 7.602 -38.792 1.00 58.09 359 ASP A O 1
ATOM 3007 N N . GLY A 1 360 ? 8.789 7.967 -39.476 1.00 53.66 360 GLY A N 1
ATOM 3008 C CA . GLY A 1 360 ? 8.462 6.660 -40.060 1.00 53.66 360 GLY A CA 1
ATOM 3009 C C . GLY A 1 360 ? 9.670 5.785 -40.402 1.00 53.66 360 GLY A C 1
ATOM 3010 O O . GLY A 1 360 ? 10.490 6.137 -41.250 1.00 53.66 360 GLY A O 1
ATOM 3011 N N . ILE A 1 361 ? 9.771 4.628 -39.742 1.00 60.84 361 ILE A N 1
ATOM 3012 C CA . ILE A 1 361 ? 10.940 3.745 -39.816 1.00 60.84 361 ILE A CA 1
ATOM 3013 C C . ILE A 1 361 ? 11.004 3.078 -41.194 1.00 60.84 361 ILE A C 1
ATOM 3015 O O . ILE A 1 361 ? 10.550 1.954 -41.400 1.00 60.84 361 ILE A O 1
ATOM 3019 N N . SER A 1 362 ? 11.579 3.784 -42.160 1.00 58.75 362 SER A N 1
ATOM 3020 C CA . SER A 1 362 ? 11.907 3.271 -43.486 1.00 58.75 362 SER A CA 1
ATOM 3021 C C . SER A 1 362 ? 13.421 3.247 -43.651 1.00 58.75 362 SER A C 1
ATOM 3023 O O . SER A 1 362 ? 13.983 3.930 -44.504 1.00 58.75 362 SER A O 1
ATOM 3025 N N . VAL A 1 363 ? 14.085 2.447 -42.821 1.00 61.78 363 VAL A N 1
ATOM 3026 C CA . VAL A 1 363 ? 15.518 2.191 -42.955 1.00 61.78 363 VAL A CA 1
ATOM 3027 C C . VAL A 1 363 ? 15.701 0.895 -43.746 1.00 61.78 363 VAL A C 1
ATOM 3029 O O . VAL A 1 363 ? 15.547 -0.201 -43.208 1.00 61.78 363 VAL A O 1
ATOM 3032 N N . ASP A 1 364 ? 15.993 1.019 -45.042 1.00 62.78 364 ASP A N 1
ATOM 3033 C CA . ASP A 1 364 ? 16.330 -0.106 -45.922 1.00 62.78 364 ASP A CA 1
ATOM 3034 C C . ASP A 1 364 ? 17.732 0.089 -46.511 1.00 62.78 364 ASP A C 1
ATOM 3036 O O . ASP A 1 364 ? 17.933 0.860 -47.449 1.00 62.78 364 ASP A O 1
ATOM 3040 N N . PHE A 1 365 ? 18.700 -0.637 -45.945 1.00 66.38 365 PHE A N 1
ATOM 3041 C CA . PHE A 1 365 ? 20.100 -0.631 -46.379 1.00 66.38 365 PHE A CA 1
ATOM 3042 C C . PHE A 1 365 ? 20.453 -1.779 -47.339 1.00 66.38 365 PHE A C 1
ATOM 3044 O O . PHE A 1 365 ? 21.631 -2.029 -47.614 1.00 66.38 365 PHE A O 1
ATOM 3051 N N . SER A 1 366 ? 19.457 -2.513 -47.851 1.00 66.94 366 SER A N 1
ATOM 3052 C CA . SER A 1 366 ? 19.686 -3.700 -48.687 1.00 66.94 366 SER A CA 1
ATOM 3053 C C . SER A 1 366 ? 20.448 -3.389 -49.978 1.00 66.94 366 SER A C 1
ATOM 3055 O O . SER A 1 366 ? 21.273 -4.192 -50.413 1.00 66.94 366 SER A O 1
ATOM 3057 N N . LYS A 1 367 ? 20.231 -2.205 -50.564 1.00 67.12 367 LYS A N 1
ATOM 3058 C CA . LYS A 1 367 ? 20.918 -1.759 -51.786 1.00 67.12 367 LYS A CA 1
ATOM 3059 C C . LYS A 1 367 ? 22.369 -1.351 -51.522 1.00 67.12 367 LYS A C 1
ATOM 3061 O O . LYS A 1 367 ? 23.240 -1.628 -52.339 1.00 67.12 367 LYS A O 1
ATOM 3066 N N . GLN A 1 368 ? 22.633 -0.746 -50.368 1.00 72.81 368 GLN A N 1
ATOM 3067 C CA . GLN A 1 368 ? 23.938 -0.221 -49.969 1.00 72.81 368 GLN A CA 1
ATOM 3068 C C . GLN A 1 368 ? 24.884 -1.329 -49.485 1.00 72.81 368 GLN A C 1
ATOM 3070 O O . GLN A 1 368 ? 26.102 -1.198 -49.600 1.00 72.81 368 GLN A O 1
ATOM 3075 N N . LYS A 1 369 ? 24.338 -2.453 -49.002 1.00 70.75 369 LYS A N 1
ATOM 3076 C CA . LYS A 1 369 ? 25.118 -3.614 -48.550 1.00 70.75 369 LYS A CA 1
ATOM 3077 C C . LYS A 1 369 ? 26.043 -4.166 -49.642 1.00 70.75 369 LYS A C 1
ATOM 3079 O O . LYS A 1 369 ? 27.233 -4.333 -49.398 1.00 70.75 369 LYS A O 1
ATOM 3084 N N . GLY A 1 370 ? 25.525 -4.390 -50.851 1.00 73.50 370 GLY A N 1
ATOM 3085 C CA . GLY A 1 370 ? 26.322 -4.949 -51.952 1.00 73.50 370 GLY A CA 1
ATOM 3086 C C . GLY A 1 370 ? 27.433 -4.013 -52.446 1.00 73.50 370 GLY A C 1
ATOM 3087 O O . GLY A 1 370 ? 28.481 -4.470 -52.900 1.00 73.50 370 GLY A O 1
ATOM 3088 N N . GLU A 1 371 ? 27.238 -2.697 -52.344 1.00 72.44 371 GLU A N 1
ATOM 3089 C CA . GLU A 1 371 ? 28.272 -1.712 -52.685 1.00 72.44 371 GLU A CA 1
ATOM 3090 C C . GLU A 1 371 ? 29.366 -1.651 -51.613 1.00 72.44 371 GLU A C 1
ATOM 3092 O O . GLU A 1 371 ? 30.553 -1.611 -51.941 1.00 72.44 371 GLU A O 1
ATOM 3097 N N . LEU A 1 372 ? 28.988 -1.732 -50.336 1.00 74.44 372 LEU A N 1
ATOM 3098 C CA . LEU A 1 372 ? 29.941 -1.787 -49.230 1.00 74.44 372 LEU A CA 1
ATOM 3099 C C . LEU A 1 372 ? 30.754 -3.074 -49.199 1.00 74.44 372 LEU A C 1
ATOM 3101 O O . LEU A 1 372 ? 31.937 -3.010 -48.889 1.00 74.44 372 LEU A O 1
ATOM 3105 N N . GLU A 1 373 ? 30.169 -4.219 -49.552 1.00 75.50 373 GLU A N 1
ATOM 3106 C CA . GLU A 1 373 ? 30.904 -5.484 -49.668 1.00 75.50 373 GLU A CA 1
ATOM 3107 C C . GLU A 1 373 ? 32.043 -5.362 -50.695 1.00 75.50 373 GLU A C 1
ATOM 3109 O O . GLU A 1 373 ? 33.188 -5.700 -50.394 1.00 75.50 373 GLU A O 1
ATOM 3114 N N . ARG A 1 374 ? 31.778 -4.754 -51.862 1.00 73.88 374 ARG A N 1
ATOM 3115 C CA . ARG A 1 374 ? 32.808 -4.487 -52.889 1.00 73.88 374 ARG A CA 1
ATOM 3116 C C . ARG A 1 374 ? 33.891 -3.517 -52.409 1.00 73.88 374 ARG A C 1
ATOM 3118 O O . ARG A 1 374 ? 35.074 -3.693 -52.715 1.00 73.88 374 ARG A O 1
ATOM 3125 N N . LEU A 1 375 ? 33.501 -2.482 -51.666 1.00 75.44 375 LEU A N 1
ATOM 3126 C CA . LEU A 1 375 ? 34.441 -1.538 -51.058 1.00 75.44 375 LEU A CA 1
ATOM 3127 C C . LEU A 1 375 ? 35.299 -2.224 -49.980 1.00 75.44 375 LEU A C 1
ATOM 3129 O O . LEU A 1 375 ? 36.512 -2.003 -49.933 1.00 75.44 375 LEU A O 1
ATOM 3133 N N . ASN A 1 376 ? 34.698 -3.105 -49.177 1.00 76.44 376 ASN A N 1
ATOM 3134 C CA . ASN A 1 376 ? 35.367 -3.869 -48.129 1.00 76.44 376 ASN A CA 1
ATOM 3135 C C . ASN A 1 376 ? 36.415 -4.821 -48.710 1.00 76.44 376 ASN A C 1
ATOM 3137 O O . ASN A 1 376 ? 37.540 -4.853 -48.229 1.00 76.44 376 ASN A O 1
ATOM 3141 N N . GLU A 1 377 ? 36.104 -5.530 -49.799 1.00 79.06 377 GLU A N 1
ATOM 3142 C CA . GLU A 1 377 ? 37.075 -6.399 -50.479 1.00 79.06 377 GLU A CA 1
ATOM 3143 C C . GLU A 1 377 ? 38.344 -5.649 -50.906 1.00 79.06 377 GLU A C 1
ATOM 3145 O O . GLU A 1 377 ? 39.452 -6.185 -50.832 1.00 79.06 377 GLU A O 1
ATOM 3150 N N . THR A 1 378 ? 38.202 -4.403 -51.366 1.00 75.00 378 THR A N 1
ATOM 3151 C CA . THR A 1 378 ? 39.347 -3.570 -51.766 1.00 75.00 378 THR A CA 1
ATOM 3152 C C . THR A 1 378 ? 40.154 -3.121 -50.546 1.00 75.00 378 THR A C 1
ATOM 3154 O O . THR A 1 378 ? 41.386 -3.108 -50.590 1.00 75.00 378 THR A O 1
ATOM 3157 N N . LEU A 1 379 ? 39.477 -2.809 -49.441 1.00 74.19 379 LEU A N 1
ATOM 3158 C CA . LEU A 1 379 ? 40.114 -2.399 -48.194 1.00 74.19 379 LEU A CA 1
ATOM 3159 C C . LEU A 1 379 ? 40.801 -3.566 -47.464 1.00 74.19 379 LEU A C 1
ATOM 3161 O O . LEU A 1 379 ? 41.879 -3.383 -46.908 1.00 74.19 379 LEU A O 1
ATOM 3165 N N . GLU A 1 380 ? 40.253 -4.778 -47.526 1.00 75.69 380 GLU A N 1
ATOM 3166 C CA . GLU A 1 380 ? 40.902 -5.991 -47.015 1.00 75.69 380 GLU A CA 1
ATOM 3167 C C . GLU A 1 380 ? 42.154 -6.346 -47.826 1.00 75.69 380 GLU A C 1
ATOM 3169 O O . GLU A 1 380 ? 43.187 -6.711 -47.260 1.00 75.69 380 GLU A O 1
ATOM 3174 N N . LYS A 1 381 ? 42.127 -6.146 -49.152 1.00 76.94 381 LYS A N 1
ATOM 3175 C CA . LYS A 1 381 ? 43.336 -6.249 -49.991 1.00 76.94 381 LYS A CA 1
ATOM 3176 C C . LYS A 1 381 ? 44.393 -5.221 -49.582 1.00 76.94 381 LYS A C 1
ATOM 3178 O O . LYS A 1 381 ? 45.567 -5.576 -49.488 1.00 76.94 381 LYS A O 1
ATOM 3183 N N . TYR A 1 382 ? 43.983 -3.986 -49.281 1.00 73.00 382 TYR A N 1
ATOM 3184 C CA . TYR A 1 382 ? 44.867 -2.961 -48.720 1.00 73.00 382 TYR A CA 1
ATOM 3185 C C . TYR A 1 382 ? 45.450 -3.391 -47.364 1.00 73.00 382 TYR A C 1
ATOM 3187 O O . TYR A 1 382 ? 46.668 -3.386 -47.213 1.00 73.00 382 TYR A O 1
ATOM 3195 N N . LYS A 1 383 ? 44.623 -3.834 -46.405 1.00 71.44 383 LYS A N 1
ATOM 3196 C CA . LYS A 1 383 ? 45.080 -4.307 -45.085 1.00 71.44 383 LYS A CA 1
ATOM 3197 C C . LYS A 1 383 ? 46.055 -5.474 -45.203 1.00 71.44 383 LYS A C 1
ATOM 3199 O O . LYS A 1 383 ? 47.070 -5.499 -44.519 1.00 71.44 383 LYS A O 1
ATOM 3204 N N . SER A 1 384 ? 45.773 -6.434 -46.081 1.00 77.12 384 SER A N 1
ATOM 3205 C CA . SER A 1 384 ? 46.668 -7.563 -46.339 1.00 77.12 384 SER A CA 1
ATOM 3206 C C . SER A 1 384 ? 48.009 -7.094 -46.909 1.00 77.12 384 SER A C 1
ATOM 3208 O O . SER A 1 384 ? 49.060 -7.514 -46.423 1.00 77.12 384 SER A O 1
ATOM 3210 N N . ALA A 1 385 ? 47.990 -6.178 -47.884 1.00 69.31 385 ALA A N 1
ATOM 3211 C CA . ALA A 1 385 ? 49.201 -5.583 -48.446 1.00 69.31 385 ALA A CA 1
ATOM 3212 C C . ALA A 1 385 ? 49.998 -4.802 -47.392 1.00 69.31 385 ALA A C 1
ATOM 3214 O O . ALA A 1 385 ? 51.214 -4.960 -47.321 1.00 69.31 385 ALA A O 1
ATOM 3215 N N . LYS A 1 386 ? 49.310 -4.042 -46.537 1.00 68.75 386 LYS A N 1
ATOM 3216 C CA . LYS A 1 386 ? 49.896 -3.324 -45.408 1.00 68.75 386 LYS A CA 1
ATOM 3217 C C . LYS A 1 386 ? 50.519 -4.269 -44.383 1.00 68.75 386 LYS A C 1
ATOM 3219 O O . LYS A 1 386 ? 51.666 -4.089 -44.019 1.00 68.75 386 LYS A O 1
ATOM 3224 N N . ASN A 1 387 ? 49.829 -5.331 -43.977 1.00 69.81 387 ASN A N 1
ATOM 3225 C CA . ASN A 1 387 ? 50.385 -6.319 -43.047 1.00 69.81 387 ASN A CA 1
ATOM 3226 C C . ASN A 1 387 ? 51.638 -7.001 -43.620 1.00 69.81 387 ASN A C 1
ATOM 3228 O O . ASN A 1 387 ? 52.601 -7.250 -42.897 1.00 69.81 387 ASN A O 1
ATOM 3232 N N . GLN A 1 388 ? 51.643 -7.305 -44.923 1.00 68.38 388 GLN A N 1
ATOM 3233 C CA . GLN A 1 388 ? 52.831 -7.826 -45.608 1.00 68.38 388 GLN A CA 1
ATOM 3234 C C . GLN A 1 388 ? 53.964 -6.797 -45.630 1.00 68.38 388 GLN A C 1
ATOM 3236 O O . GLN A 1 388 ? 55.122 -7.153 -45.425 1.00 68.38 388 GLN A O 1
ATOM 3241 N N . HIS A 1 389 ? 53.627 -5.531 -45.859 1.00 64.06 389 HIS A N 1
ATOM 3242 C CA . HIS A 1 389 ? 54.558 -4.417 -45.831 1.00 64.06 389 HIS A CA 1
ATOM 3243 C C . HIS A 1 389 ? 55.163 -4.211 -44.427 1.00 64.06 389 HIS A C 1
ATOM 3245 O O . HIS A 1 389 ? 56.384 -4.231 -44.294 1.00 64.06 389 HIS A O 1
ATOM 3251 N N . ASP A 1 390 ? 54.346 -4.158 -43.373 1.00 62.78 390 ASP A N 1
ATOM 3252 C CA . ASP A 1 390 ? 54.766 -4.065 -41.967 1.00 62.78 390 ASP A CA 1
ATOM 3253 C C . ASP A 1 390 ? 55.657 -5.254 -41.563 1.00 62.78 390 ASP A C 1
ATOM 3255 O O . ASP A 1 390 ? 56.673 -5.100 -40.877 1.00 62.78 390 ASP A O 1
ATOM 3259 N N . MET A 1 391 ? 55.327 -6.464 -42.029 1.00 64.75 391 MET A N 1
ATOM 3260 C CA . MET A 1 391 ? 56.148 -7.658 -41.816 1.00 64.75 391 MET A CA 1
ATOM 3261 C C . MET A 1 391 ? 57.494 -7.576 -42.553 1.00 64.75 391 MET A C 1
ATOM 3263 O O . MET A 1 391 ? 58.517 -8.001 -42.005 1.00 64.75 391 MET A O 1
ATOM 3267 N N . ALA A 1 392 ? 57.524 -7.013 -43.764 1.00 61.78 392 ALA A N 1
ATOM 3268 C CA . ALA A 1 392 ? 58.754 -6.769 -44.514 1.00 61.78 392 ALA A CA 1
ATOM 3269 C C . ALA A 1 392 ? 59.636 -5.713 -43.825 1.00 61.78 392 ALA A C 1
ATOM 3271 O O . ALA A 1 392 ? 60.847 -5.920 -43.709 1.00 61.78 392 ALA A O 1
ATOM 3272 N N . ILE A 1 393 ? 59.042 -4.641 -43.287 1.00 59.44 393 ILE A N 1
ATOM 3273 C CA . ILE A 1 393 ? 59.734 -3.638 -42.460 1.00 59.44 393 ILE A CA 1
ATOM 3274 C C . ILE A 1 393 ? 60.323 -4.311 -41.218 1.00 59.44 393 ILE A C 1
ATOM 3276 O O . ILE A 1 393 ? 61.525 -4.221 -40.980 1.00 59.44 393 ILE A O 1
ATOM 3280 N N . SER A 1 394 ? 59.516 -5.067 -40.468 1.00 59.31 394 SER A N 1
ATOM 3281 C CA . SER A 1 394 ? 59.967 -5.788 -39.270 1.00 59.31 394 SER A CA 1
ATOM 3282 C C . SER A 1 394 ? 61.117 -6.757 -39.563 1.00 59.31 394 SER A C 1
ATOM 3284 O O . SER A 1 394 ? 62.091 -6.822 -38.812 1.00 59.31 394 SER A O 1
ATOM 3286 N N . THR A 1 395 ? 61.039 -7.495 -40.673 1.00 61.50 395 THR A N 1
ATOM 3287 C CA . THR A 1 395 ? 62.099 -8.415 -41.114 1.00 61.50 395 THR A CA 1
ATOM 3288 C C . THR A 1 395 ? 63.376 -7.663 -41.483 1.00 61.50 395 THR A C 1
ATOM 3290 O O . THR A 1 395 ? 64.462 -8.066 -41.069 1.00 61.50 395 THR A O 1
ATOM 3293 N N . THR A 1 396 ? 63.252 -6.538 -42.188 1.00 57.69 396 THR A N 1
ATOM 3294 C CA . THR A 1 396 ? 64.381 -5.671 -42.554 1.00 57.69 396 THR A CA 1
ATOM 3295 C C . THR A 1 396 ? 65.058 -5.096 -41.308 1.00 57.69 396 THR A C 1
ATOM 3297 O O . THR A 1 396 ? 66.279 -5.157 -41.177 1.00 57.69 396 THR A O 1
ATOM 3300 N N . ILE A 1 397 ? 64.273 -4.628 -40.335 1.00 55.38 397 ILE A N 1
ATOM 3301 C CA . ILE A 1 397 ? 64.765 -4.154 -39.036 1.00 55.38 397 ILE A CA 1
ATOM 3302 C C . ILE A 1 397 ? 65.531 -5.263 -38.299 1.00 55.38 397 ILE A C 1
ATOM 3304 O O . ILE A 1 397 ? 66.635 -5.026 -37.806 1.00 55.38 397 ILE A O 1
ATOM 3308 N N . LYS A 1 398 ? 64.986 -6.486 -38.242 1.00 57.16 398 LYS A N 1
ATOM 3309 C CA . LYS A 1 398 ? 65.655 -7.639 -37.611 1.00 57.16 398 LYS A CA 1
ATOM 3310 C C . LYS A 1 398 ? 66.963 -8.006 -38.312 1.00 57.16 398 LYS A C 1
ATOM 3312 O O . LYS A 1 398 ? 67.935 -8.324 -37.632 1.00 57.16 398 LYS A O 1
ATOM 3317 N N . PHE A 1 399 ? 67.004 -7.934 -39.642 1.00 56.47 399 PHE A N 1
ATOM 3318 C CA . PHE A 1 399 ? 68.220 -8.151 -40.427 1.00 56.47 399 PHE A CA 1
ATOM 3319 C C . PHE A 1 399 ? 69.308 -7.130 -40.063 1.00 56.47 399 PHE A C 1
ATOM 3321 O O . PHE A 1 399 ? 70.425 -7.519 -39.724 1.00 56.47 399 PHE A O 1
ATOM 3328 N N . PHE A 1 400 ? 68.961 -5.838 -40.008 1.00 53.88 400 PHE A N 1
ATOM 3329 C CA . PHE A 1 400 ? 69.885 -4.789 -39.569 1.00 53.88 400 PHE A CA 1
ATOM 3330 C C . PHE A 1 400 ? 70.381 -4.999 -38.136 1.00 53.88 400 PHE A C 1
ATOM 3332 O O . PHE A 1 400 ? 71.563 -4.804 -37.871 1.00 53.88 400 PHE A O 1
ATOM 3339 N N . GLN A 1 401 ? 69.513 -5.424 -37.214 1.00 53.75 401 GLN A N 1
ATOM 3340 C CA . GLN A 1 401 ? 69.913 -5.739 -35.840 1.00 53.75 401 GLN A CA 1
ATOM 3341 C C . GLN A 1 401 ? 70.894 -6.923 -35.774 1.00 53.75 401 GLN A C 1
ATOM 3343 O O . GLN A 1 401 ? 71.833 -6.886 -34.977 1.00 53.75 401 GLN A O 1
ATOM 3348 N N . PHE A 1 402 ? 70.705 -7.953 -36.606 1.00 51.41 402 PHE A N 1
ATOM 3349 C CA . PHE A 1 402 ? 71.519 -9.172 -36.606 1.00 51.41 402 PHE A CA 1
ATOM 3350 C C . PHE A 1 402 ? 72.916 -8.955 -37.209 1.00 51.41 402 PHE A C 1
ATOM 3352 O O . PHE A 1 402 ? 73.914 -9.256 -36.552 1.00 51.41 402 PHE A O 1
ATOM 3359 N N . ASP A 1 403 ? 73.009 -8.362 -38.404 1.00 51.38 403 ASP A N 1
ATOM 3360 C CA . ASP A 1 403 ? 74.296 -8.066 -39.056 1.00 51.38 403 ASP A CA 1
ATOM 3361 C C . ASP A 1 403 ? 75.127 -7.054 -38.251 1.00 51.38 403 ASP A C 1
ATOM 3363 O O . ASP A 1 403 ? 76.356 -7.144 -38.192 1.00 51.38 403 ASP A O 1
ATOM 3367 N N . TYR A 1 404 ? 74.455 -6.119 -37.573 1.00 50.25 404 TYR A N 1
ATOM 3368 C CA . TYR A 1 404 ? 75.088 -5.135 -36.701 1.00 50.25 404 TYR A CA 1
ATOM 3369 C C . TYR A 1 404 ? 75.661 -5.751 -35.416 1.00 50.25 404 TYR A C 1
ATOM 3371 O O . TYR A 1 404 ? 76.769 -5.405 -35.007 1.00 50.25 404 TYR A O 1
ATOM 3379 N N . LEU A 1 405 ? 74.936 -6.678 -34.777 1.00 50.16 405 LEU A N 1
ATOM 3380 C CA . LEU A 1 405 ? 75.417 -7.374 -33.577 1.00 50.16 405 LEU A CA 1
ATOM 3381 C C . LEU A 1 405 ? 76.584 -8.324 -33.881 1.00 50.16 405 LEU A C 1
ATOM 3383 O O . LEU A 1 405 ? 77.434 -8.532 -33.016 1.00 50.16 405 LEU A O 1
ATOM 3387 N N . TYR A 1 406 ? 76.646 -8.880 -35.094 1.00 44.06 406 TYR A N 1
ATOM 3388 C CA . TYR A 1 406 ? 77.668 -9.859 -35.470 1.00 44.06 406 TYR A CA 1
ATOM 3389 C C . TYR A 1 406 ? 78.972 -9.230 -35.986 1.00 44.06 406 TYR A C 1
ATOM 3391 O O . TYR A 1 406 ? 80.036 -9.848 -35.916 1.00 44.06 406 TYR A O 1
ATOM 3399 N N . LEU A 1 407 ? 78.931 -7.995 -36.495 1.00 49.34 407 LEU A N 1
ATOM 3400 C CA . LEU A 1 407 ? 80.090 -7.342 -37.090 1.00 49.34 407 LEU A CA 1
ATOM 3401 C C . LEU A 1 407 ? 80.313 -5.957 -36.460 1.00 49.34 407 LEU A C 1
ATOM 3403 O O . LEU A 1 407 ? 79.586 -5.000 -36.699 1.00 49.34 407 LEU A O 1
ATOM 3407 N N . LEU A 1 408 ? 81.407 -5.797 -35.715 1.00 53.16 408 LEU A N 1
ATOM 3408 C CA . LEU A 1 408 ? 81.977 -4.486 -35.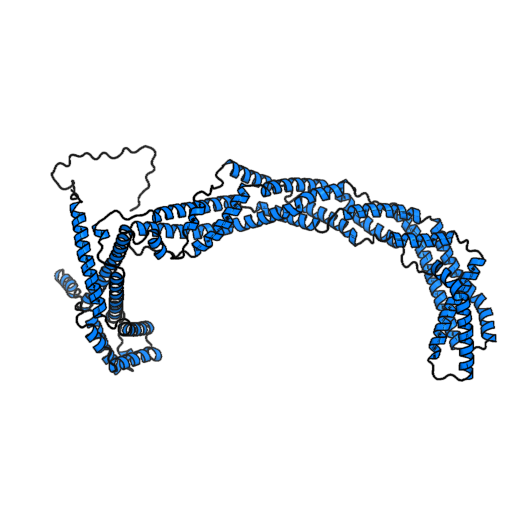374 1.00 53.16 408 LEU A CA 1
ATOM 3409 C C . LEU A 1 408 ? 82.592 -3.844 -36.638 1.00 53.16 408 LEU A C 1
ATOM 3411 O O . LEU A 1 408 ? 83.815 -3.772 -36.796 1.00 53.16 408 LEU A O 1
ATOM 3415 N N . ILE A 1 409 ? 81.739 -3.440 -37.583 1.00 53.09 409 ILE A N 1
ATOM 3416 C CA . ILE A 1 409 ? 82.113 -2.975 -38.925 1.00 53.09 409 ILE A CA 1
ATOM 3417 C C . ILE A 1 409 ? 82.851 -1.617 -38.860 1.00 53.09 409 ILE A C 1
ATOM 3419 O O . ILE A 1 409 ? 82.491 -0.725 -38.092 1.00 53.09 409 ILE A O 1
ATOM 3423 N N . SER A 1 410 ? 83.896 -1.437 -39.681 1.00 51.50 410 SER A N 1
ATOM 3424 C CA . SER A 1 410 ? 84.570 -0.142 -39.883 1.00 51.50 410 SER A CA 1
ATOM 3425 C C . SER A 1 410 ? 83.682 0.856 -40.639 1.00 51.50 410 SER A C 1
ATOM 3427 O O . SER A 1 410 ? 82.870 0.461 -41.466 1.00 51.50 410 SER A O 1
ATOM 3429 N N . GLU A 1 411 ? 83.890 2.160 -40.443 1.00 48.03 411 GLU A N 1
ATOM 3430 C CA . GLU A 1 411 ? 83.141 3.232 -41.133 1.00 48.03 411 GLU A CA 1
ATOM 3431 C C . GLU A 1 411 ? 83.084 3.053 -42.666 1.00 48.03 411 GLU A C 1
ATOM 3433 O O . GLU A 1 411 ? 82.042 3.264 -43.281 1.00 48.03 411 GLU A O 1
ATOM 3438 N N . SER A 1 412 ? 84.167 2.565 -43.286 1.00 51.34 412 SER A N 1
ATOM 3439 C CA . SER A 1 412 ? 84.212 2.274 -44.727 1.00 51.34 412 SER A CA 1
ATOM 3440 C C . SER A 1 412 ? 83.278 1.140 -45.156 1.00 51.34 412 SER A C 1
ATOM 3442 O O . SER A 1 412 ? 82.577 1.279 -46.154 1.00 51.34 412 SER A O 1
ATOM 3444 N N . LYS A 1 413 ? 83.235 0.038 -44.397 1.00 52.72 413 LYS A N 1
ATOM 3445 C CA . LYS A 1 413 ? 82.369 -1.106 -44.688 1.00 52.72 413 LYS A CA 1
ATOM 3446 C C . LYS A 1 413 ? 80.921 -0.806 -44.330 1.00 52.72 413 LYS A C 1
ATOM 3448 O O . LYS A 1 413 ? 80.053 -1.300 -45.027 1.00 52.72 413 LYS A O 1
ATOM 3453 N N . LEU A 1 414 ? 80.646 0.020 -43.313 1.00 53.34 414 LEU A N 1
ATOM 3454 C CA . LEU A 1 414 ? 79.290 0.516 -43.073 1.00 53.34 414 LEU A CA 1
ATOM 3455 C C . LEU A 1 414 ? 78.833 1.348 -44.273 1.00 53.34 414 LEU A C 1
ATOM 3457 O O . LEU A 1 414 ? 77.773 1.079 -44.811 1.00 53.34 414 LEU A O 1
ATOM 3461 N N . ASN A 1 415 ? 79.647 2.291 -44.754 1.00 52.03 415 ASN A N 1
ATOM 3462 C CA . ASN A 1 415 ? 79.318 3.077 -45.947 1.00 52.03 415 ASN A CA 1
ATOM 3463 C C . ASN A 1 415 ? 79.132 2.209 -47.207 1.00 52.03 415 ASN A C 1
ATOM 3465 O O . ASN A 1 415 ? 78.310 2.535 -48.060 1.00 52.03 415 ASN A O 1
ATOM 3469 N N . GLU A 1 416 ? 79.866 1.106 -47.340 1.00 54.00 416 GLU A N 1
ATOM 3470 C CA . GLU A 1 416 ? 79.714 0.143 -48.438 1.00 54.00 416 GLU A CA 1
ATOM 3471 C C . GLU A 1 416 ? 78.454 -0.730 -48.291 1.00 54.00 416 GLU A C 1
ATOM 3473 O O . GLU A 1 416 ? 77.719 -0.914 -49.260 1.00 54.00 416 GLU A O 1
ATOM 3478 N N . LEU A 1 417 ? 78.155 -1.196 -47.074 1.00 52.00 417 LEU A N 1
ATOM 3479 C CA . LEU A 1 417 ? 76.925 -1.909 -46.722 1.00 52.00 417 LEU A CA 1
ATOM 3480 C C . LEU A 1 417 ? 75.705 -1.012 -46.969 1.00 52.00 417 LEU A C 1
ATOM 3482 O O . LEU A 1 417 ? 74.736 -1.437 -47.578 1.00 52.00 417 LEU A O 1
ATOM 3486 N N . MET A 1 418 ? 75.802 0.264 -46.600 1.00 51.31 418 MET A N 1
ATOM 3487 C CA . MET A 1 418 ? 74.792 1.292 -46.853 1.00 51.31 418 MET A CA 1
ATOM 3488 C C . MET A 1 418 ? 74.610 1.542 -48.353 1.00 51.31 418 MET A C 1
ATOM 3490 O O . MET A 1 418 ? 73.487 1.695 -48.812 1.00 51.31 418 MET A O 1
ATOM 3494 N N . LYS A 1 419 ? 75.683 1.504 -49.153 1.00 53.12 419 LYS A N 1
ATOM 3495 C CA . LYS A 1 419 ? 75.589 1.584 -50.621 1.00 53.12 419 LYS A CA 1
ATOM 3496 C C . LYS A 1 419 ? 74.983 0.334 -51.273 1.00 53.12 419 LYS A C 1
ATOM 3498 O O . LYS A 1 419 ? 74.430 0.463 -52.360 1.00 53.12 419 LYS A O 1
ATOM 3503 N N . ARG A 1 420 ? 75.098 -0.849 -50.655 1.00 47.78 420 ARG A N 1
ATOM 3504 C CA . ARG A 1 420 ? 74.555 -2.130 -51.163 1.00 47.78 420 ARG A CA 1
ATOM 3505 C C . ARG A 1 420 ? 73.131 -2.435 -50.705 1.00 47.78 420 ARG A C 1
ATOM 3507 O O . ARG A 1 420 ? 72.344 -2.939 -51.494 1.00 47.78 420 ARG A O 1
ATOM 3514 N N . ILE A 1 421 ? 72.801 -2.130 -49.453 1.00 47.84 421 ILE A N 1
ATOM 3515 C CA . ILE A 1 421 ? 71.485 -2.417 -48.875 1.00 47.84 421 ILE A CA 1
ATOM 3516 C C . ILE A 1 421 ? 70.439 -1.425 -49.373 1.00 47.84 421 ILE A C 1
ATOM 3518 O O . ILE A 1 421 ? 69.301 -1.836 -49.587 1.00 47.84 421 ILE A O 1
ATOM 3522 N N . VAL A 1 422 ? 70.825 -0.161 -49.608 1.00 48.81 422 VAL A N 1
ATOM 3523 C CA . VAL A 1 422 ? 69.915 0.842 -50.175 1.00 48.81 422 VAL A CA 1
ATOM 3524 C C . VAL A 1 422 ? 69.250 0.289 -51.448 1.00 48.81 422 VAL A C 1
ATOM 3526 O O . VAL A 1 422 ? 68.042 0.187 -51.419 1.00 48.81 422 VAL A O 1
ATOM 3529 N N . PRO A 1 423 ? 69.951 -0.242 -52.471 1.00 45.94 423 PRO A N 1
ATOM 3530 C CA . PRO A 1 423 ? 69.303 -0.821 -53.660 1.00 45.94 423 PRO A CA 1
ATOM 3531 C C . PRO A 1 423 ? 68.490 -2.127 -53.490 1.00 45.94 423 PRO A C 1
ATOM 3533 O O . PRO A 1 423 ? 67.496 -2.305 -54.195 1.00 45.94 423 PRO A O 1
ATOM 3536 N N . GLU A 1 424 ? 68.908 -3.077 -52.640 1.00 40.28 424 GLU A N 1
ATOM 3537 C CA . GLU A 1 424 ? 68.303 -4.431 -52.583 1.00 40.28 424 GLU A CA 1
ATOM 3538 C C . GLU A 1 424 ? 67.172 -4.557 -51.548 1.00 40.28 424 GLU A C 1
ATOM 3540 O O . GLU A 1 424 ? 66.159 -5.206 -51.820 1.00 40.28 424 GLU A O 1
ATOM 3545 N N . GLY A 1 425 ? 67.294 -3.882 -50.398 1.00 47.50 425 GLY A N 1
ATOM 3546 C CA . GLY A 1 425 ? 66.181 -3.679 -49.465 1.00 47.50 425 GLY A CA 1
ATOM 3547 C C . GLY A 1 425 ? 65.118 -2.738 -50.044 1.00 47.50 425 GLY A C 1
ATOM 3548 O O . GLY A 1 425 ? 63.928 -2.937 -49.781 1.00 47.50 425 GLY A O 1
ATOM 3549 N N . ASP A 1 426 ? 65.536 -1.790 -50.905 1.00 52.03 426 ASP A N 1
ATOM 3550 C CA . ASP A 1 426 ? 64.642 -0.894 -51.650 1.00 52.03 426 ASP A CA 1
ATOM 3551 C C . ASP A 1 426 ? 63.622 -1.694 -52.461 1.00 52.03 426 ASP A C 1
ATOM 3553 O O . ASP A 1 426 ? 62.447 -1.370 -52.405 1.00 52.03 426 ASP A O 1
ATOM 3557 N N . LEU A 1 427 ? 63.998 -2.753 -53.192 1.00 49.19 427 LEU A N 1
ATOM 3558 C CA . LEU A 1 427 ? 63.081 -3.364 -54.167 1.00 49.19 427 LEU A CA 1
ATOM 3559 C C . LEU A 1 427 ? 61.883 -4.093 -53.523 1.00 49.19 427 LEU A C 1
ATOM 3561 O O . LEU A 1 427 ? 60.762 -4.019 -54.035 1.00 49.19 427 LEU A O 1
ATOM 3565 N N . CYS A 1 428 ? 62.100 -4.794 -52.405 1.00 52.38 428 CYS A N 1
ATOM 3566 C CA . CYS A 1 428 ? 61.059 -5.577 -51.727 1.00 52.38 428 CYS A CA 1
ATOM 3567 C C . CYS A 1 428 ? 60.071 -4.672 -50.972 1.00 52.38 428 CYS A C 1
ATOM 3569 O O . CYS A 1 428 ? 58.862 -4.740 -51.212 1.00 52.38 428 CYS A O 1
ATOM 3571 N N . LEU A 1 429 ? 60.582 -3.761 -50.135 1.00 52.72 429 LEU A N 1
ATOM 3572 C CA . LEU A 1 429 ? 59.774 -2.775 -49.406 1.00 52.72 429 LEU A CA 1
ATOM 3573 C C . LEU A 1 429 ? 59.020 -1.850 -50.372 1.00 52.72 429 LEU A C 1
ATOM 3575 O O . LEU A 1 429 ? 57.819 -1.633 -50.209 1.00 52.72 429 LEU A O 1
ATOM 3579 N N . HIS A 1 430 ? 59.677 -1.412 -51.452 1.00 55.75 430 HIS A N 1
ATOM 3580 C CA . HIS A 1 430 ? 59.053 -0.644 -52.530 1.00 55.75 430 HIS A CA 1
ATOM 3581 C C . HIS A 1 430 ? 57.901 -1.397 -53.197 1.00 55.75 430 HIS A C 1
ATOM 3583 O O . HIS A 1 430 ? 56.849 -0.812 -53.441 1.00 55.75 430 HIS A O 1
ATOM 3589 N N . THR A 1 431 ? 58.055 -2.699 -53.463 1.00 60.03 431 THR A N 1
ATOM 3590 C CA . THR A 1 431 ? 56.999 -3.511 -54.089 1.00 60.03 431 THR A CA 1
ATOM 3591 C C . THR A 1 431 ? 55.771 -3.644 -53.185 1.00 60.03 431 THR A C 1
ATOM 3593 O O . THR A 1 431 ? 54.641 -3.561 -53.669 1.00 60.03 431 THR A O 1
ATOM 3596 N N . HIS A 1 432 ? 55.964 -3.829 -51.877 1.00 60.72 432 HIS A N 1
ATOM 3597 C CA . HIS A 1 432 ? 54.861 -3.939 -50.919 1.00 60.72 432 HIS A CA 1
ATOM 3598 C C . HIS A 1 432 ? 54.135 -2.606 -50.708 1.00 60.72 432 HIS A C 1
ATOM 3600 O O . HIS A 1 432 ? 52.905 -2.572 -50.752 1.00 60.72 432 HIS A O 1
ATOM 3606 N N . LEU A 1 433 ? 54.875 -1.503 -50.609 1.00 57.62 433 LEU A N 1
ATOM 3607 C CA . LEU A 1 433 ? 54.301 -0.167 -50.489 1.00 57.62 433 LEU A CA 1
ATOM 3608 C C . LEU A 1 433 ? 53.590 0.285 -51.778 1.00 57.62 433 LEU A C 1
ATOM 3610 O O . LEU A 1 433 ? 52.520 0.887 -51.716 1.00 57.62 433 LEU A O 1
ATOM 3614 N N . LEU A 1 434 ? 54.119 -0.057 -52.960 1.00 60.34 434 LEU A N 1
ATOM 3615 C CA . LEU A 1 434 ? 53.438 0.168 -54.244 1.00 60.34 434 LEU A CA 1
ATOM 3616 C C . LEU A 1 434 ? 52.103 -0.572 -54.324 1.00 60.34 434 LEU A C 1
ATOM 3618 O O . LEU A 1 434 ? 51.129 -0.036 -54.856 1.00 60.34 434 LEU A O 1
ATOM 3622 N N . ARG A 1 435 ? 52.051 -1.802 -53.802 1.00 64.69 435 ARG A N 1
ATOM 3623 C CA . ARG A 1 435 ? 50.803 -2.565 -53.705 1.00 64.69 435 ARG A CA 1
ATOM 3624 C C . ARG A 1 435 ? 49.832 -1.882 -52.748 1.00 64.69 435 ARG A C 1
ATOM 3626 O O . ARG A 1 435 ? 48.688 -1.666 -53.133 1.00 64.69 435 ARG A O 1
ATOM 3633 N N . GLU A 1 436 ? 50.287 -1.492 -51.559 1.00 64.75 436 GLU A N 1
ATOM 3634 C CA . GLU A 1 436 ? 49.481 -0.784 -50.558 1.00 64.75 436 GLU A CA 1
ATOM 3635 C C . GLU A 1 436 ? 48.876 0.518 -51.127 1.00 64.75 436 GLU A C 1
ATOM 3637 O O . GLU A 1 436 ? 47.652 0.671 -51.180 1.00 64.75 436 GLU A O 1
ATOM 3642 N N . ALA A 1 437 ? 49.709 1.421 -51.650 1.00 65.56 437 ALA A N 1
ATOM 3643 C CA . ALA A 1 437 ? 49.266 2.687 -52.234 1.00 65.56 437 ALA A CA 1
ATOM 3644 C C . ALA A 1 437 ? 48.394 2.486 -53.488 1.00 65.56 437 ALA A C 1
ATOM 3646 O O . ALA A 1 437 ? 47.425 3.215 -53.708 1.00 65.56 437 ALA A O 1
ATOM 3647 N N . GLY A 1 438 ? 48.696 1.471 -54.305 1.00 67.94 438 GLY A N 1
ATOM 3648 C CA . GLY A 1 438 ? 47.896 1.096 -55.470 1.00 67.94 438 GLY A CA 1
ATOM 3649 C C . GLY A 1 438 ? 46.479 0.645 -55.103 1.00 67.94 438 GLY A C 1
ATOM 3650 O O . GLY A 1 438 ? 45.520 1.041 -55.775 1.00 67.94 438 GLY A O 1
ATOM 3651 N N . PHE A 1 439 ? 46.322 -0.127 -54.021 1.00 70.50 439 PHE A N 1
ATOM 3652 C CA . PHE A 1 439 ? 45.008 -0.524 -53.510 1.00 70.50 439 PHE A CA 1
ATOM 3653 C C . PHE A 1 439 ? 44.231 0.667 -52.960 1.00 70.50 439 PHE A C 1
ATOM 3655 O O . PHE A 1 439 ? 43.069 0.836 -53.327 1.00 70.50 439 PHE A O 1
ATOM 3662 N N . LEU A 1 440 ? 44.864 1.535 -52.166 1.00 69.00 440 LEU A N 1
ATOM 3663 C CA . LEU A 1 440 ? 44.176 2.698 -51.607 1.00 69.00 440 LEU A CA 1
ATOM 3664 C C . LEU A 1 440 ? 43.780 3.713 -52.693 1.00 69.00 440 LEU A C 1
ATOM 3666 O O . LEU A 1 440 ? 42.675 4.247 -52.674 1.00 69.00 440 LEU A O 1
ATOM 3670 N N . LYS A 1 441 ? 44.616 3.917 -53.716 1.00 70.25 441 LYS A N 1
ATOM 3671 C CA . LYS A 1 441 ? 44.265 4.743 -54.882 1.00 70.25 441 LYS A CA 1
ATOM 3672 C C . LYS A 1 441 ? 43.109 4.145 -55.686 1.00 70.25 441 LYS A C 1
ATOM 3674 O O . LYS A 1 441 ? 42.235 4.874 -56.149 1.00 70.25 441 LYS A O 1
ATOM 3679 N N . SER A 1 442 ? 43.094 2.824 -55.860 1.00 73.38 442 SER A N 1
ATOM 3680 C CA . SER A 1 442 ? 41.982 2.121 -56.517 1.00 73.38 442 SER A CA 1
ATOM 3681 C C . SER A 1 442 ? 40.693 2.252 -55.712 1.00 73.38 442 SER A C 1
ATOM 3683 O O . SER A 1 442 ? 39.635 2.471 -56.289 1.00 73.38 442 SER A O 1
ATOM 3685 N N . PHE A 1 443 ? 40.801 2.202 -54.387 1.00 72.69 443 PHE A N 1
ATOM 3686 C CA . PHE A 1 443 ? 39.712 2.444 -53.457 1.00 72.69 443 PHE A CA 1
ATOM 3687 C C . PHE A 1 443 ? 39.167 3.882 -53.548 1.00 72.69 443 PHE A C 1
ATOM 3689 O O . PHE A 1 443 ? 37.958 4.060 -53.658 1.00 72.69 443 PHE A O 1
ATOM 3696 N N . CYS A 1 444 ? 40.027 4.907 -53.612 1.00 73.19 444 CYS A N 1
ATOM 3697 C CA . CYS A 1 444 ? 39.608 6.312 -53.756 1.00 73.19 444 CYS A CA 1
ATOM 3698 C C . CYS A 1 444 ? 38.812 6.563 -55.047 1.00 73.19 444 CYS A C 1
ATOM 3700 O O . CYS A 1 444 ? 37.793 7.252 -55.026 1.00 73.19 444 CYS A O 1
ATOM 3702 N N . LYS A 1 445 ? 39.211 5.925 -56.157 1.00 74.12 445 LYS A N 1
ATOM 3703 C CA . LYS A 1 445 ? 38.507 6.013 -57.451 1.00 74.12 445 LYS A CA 1
ATOM 3704 C C . LYS A 1 445 ? 37.073 5.482 -57.417 1.00 74.12 445 LYS A C 1
ATOM 3706 O O . LYS A 1 445 ? 36.283 5.842 -58.284 1.00 74.12 445 LYS A O 1
ATOM 3711 N N . LEU A 1 446 ? 36.733 4.639 -56.440 1.00 73.19 446 LEU A N 1
ATOM 3712 C CA . LEU A 1 446 ? 35.368 4.148 -56.236 1.00 73.19 446 LEU A CA 1
ATOM 3713 C C . LEU A 1 446 ? 34.467 5.183 -55.540 1.00 73.19 446 LEU A C 1
ATOM 3715 O O . LEU A 1 446 ? 33.314 4.884 -55.262 1.00 73.19 446 LEU A O 1
ATOM 3719 N N . ASN A 1 447 ? 34.976 6.389 -55.260 1.00 73.62 447 ASN A N 1
ATOM 3720 C CA . ASN A 1 447 ? 34.276 7.469 -54.565 1.00 73.62 447 ASN A CA 1
ATOM 3721 C C . ASN A 1 447 ? 33.553 6.997 -53.283 1.00 73.62 447 ASN A C 1
ATOM 3723 O O . ASN A 1 447 ? 32.344 7.199 -53.129 1.00 73.62 447 ASN A O 1
ATOM 3727 N N . PRO A 1 448 ? 34.283 6.358 -52.350 1.00 71.69 448 PRO A N 1
ATOM 3728 C CA . PRO A 1 448 ? 33.697 5.707 -51.181 1.00 71.69 448 PRO A CA 1
ATOM 3729 C C . PRO A 1 448 ? 32.909 6.694 -50.313 1.00 71.69 448 PRO A C 1
ATOM 3731 O O . PRO A 1 448 ? 31.879 6.322 -49.766 1.00 71.69 448 PRO A O 1
ATOM 3734 N N . ARG A 1 449 ? 33.324 7.967 -50.272 1.00 75.31 449 ARG A N 1
ATOM 3735 C CA . ARG A 1 449 ? 32.641 9.032 -49.531 1.00 75.31 449 ARG A CA 1
ATOM 3736 C C . ARG A 1 449 ? 31.181 9.198 -49.953 1.00 75.31 449 ARG A C 1
ATOM 3738 O O . ARG A 1 449 ? 30.306 9.219 -49.098 1.00 75.31 449 ARG A O 1
ATOM 3745 N N . LYS A 1 450 ? 30.908 9.225 -51.262 1.00 76.19 450 LYS A N 1
ATOM 3746 C CA . LYS A 1 450 ? 29.539 9.334 -51.786 1.00 76.19 450 LYS A CA 1
ATOM 3747 C C . LYS A 1 450 ? 28.665 8.157 -51.336 1.00 76.19 450 LYS A C 1
ATOM 3749 O O . LYS A 1 450 ? 27.537 8.370 -50.916 1.00 76.19 450 LYS A O 1
ATOM 3754 N N . HIS A 1 451 ? 29.201 6.937 -51.389 1.00 73.25 451 HIS A N 1
ATOM 3755 C CA . HIS A 1 451 ? 28.477 5.730 -50.975 1.00 73.25 451 HIS A CA 1
ATOM 3756 C C . HIS A 1 451 ? 28.245 5.671 -49.457 1.00 73.25 451 HIS A C 1
ATOM 3758 O O . HIS A 1 451 ? 27.258 5.093 -49.008 1.00 73.25 451 HIS A O 1
ATOM 3764 N N . THR A 1 452 ? 29.125 6.278 -48.655 1.00 75.69 452 THR A N 1
ATOM 3765 C CA . THR A 1 452 ? 28.975 6.328 -47.195 1.00 75.69 452 THR A CA 1
ATOM 3766 C C . THR A 1 452 ? 28.119 7.489 -46.695 1.00 75.69 452 THR A C 1
ATOM 3768 O O . THR A 1 452 ? 27.461 7.333 -45.671 1.00 75.69 452 THR A O 1
ATOM 3771 N N . ASP A 1 453 ? 28.100 8.630 -47.388 1.00 77.44 453 ASP A N 1
ATOM 3772 C CA . ASP A 1 453 ? 27.363 9.830 -46.964 1.00 77.44 453 ASP A CA 1
ATOM 3773 C C . ASP A 1 453 ? 25.845 9.580 -46.927 1.00 77.44 453 ASP A C 1
ATOM 3775 O O . ASP A 1 453 ? 25.186 9.961 -45.959 1.00 77.44 453 ASP A O 1
ATOM 3779 N N . ASP A 1 454 ? 25.306 8.850 -47.909 1.00 76.06 454 ASP A N 1
ATOM 3780 C CA . ASP A 1 454 ? 23.885 8.474 -47.941 1.00 76.06 454 ASP A CA 1
ATOM 3781 C C . ASP A 1 454 ? 23.499 7.608 -46.727 1.00 76.06 454 ASP A C 1
ATOM 3783 O O . ASP A 1 454 ? 22.472 7.832 -46.086 1.00 76.06 454 ASP A O 1
ATOM 3787 N N . ILE A 1 455 ? 24.352 6.646 -46.355 1.00 77.62 455 ILE A N 1
ATOM 3788 C CA . ILE A 1 455 ? 24.134 5.797 -45.172 1.00 77.62 455 ILE A CA 1
ATOM 3789 C C . ILE A 1 455 ? 24.230 6.626 -43.891 1.00 77.62 455 ILE A C 1
ATOM 3791 O O . ILE A 1 455 ? 23.449 6.431 -42.963 1.00 77.62 455 ILE A O 1
ATOM 3795 N N . ILE A 1 456 ? 25.180 7.558 -43.830 1.00 79.69 456 ILE A N 1
ATOM 3796 C CA . ILE A 1 456 ? 25.373 8.452 -42.688 1.00 79.69 456 ILE A CA 1
ATOM 3797 C C . ILE A 1 456 ? 24.138 9.327 -42.459 1.00 79.69 456 ILE A C 1
ATOM 3799 O O . ILE A 1 456 ? 23.729 9.500 -41.310 1.00 79.69 456 ILE A O 1
ATOM 3803 N N . GLU A 1 457 ? 23.544 9.885 -43.513 1.00 80.31 457 GLU A N 1
ATOM 3804 C CA . GLU A 1 457 ? 22.319 10.681 -43.393 1.00 80.31 457 GLU A CA 1
ATOM 3805 C C . GLU A 1 457 ? 21.138 9.837 -42.898 1.00 80.31 457 GLU A C 1
ATOM 3807 O O . GLU A 1 457 ? 20.420 10.260 -41.990 1.00 80.31 457 GLU A O 1
ATOM 3812 N N . GLU A 1 458 ? 20.981 8.609 -43.394 1.00 79.38 458 GLU A N 1
ATOM 3813 C CA . GLU A 1 458 ? 19.967 7.680 -42.878 1.00 79.38 458 GLU A CA 1
ATOM 3814 C C . GLU A 1 458 ? 20.227 7.281 -41.415 1.00 79.38 458 GLU A C 1
ATOM 3816 O O . GLU A 1 458 ? 19.299 7.248 -40.607 1.00 79.38 458 GLU A O 1
ATOM 3821 N N . LEU A 1 459 ? 21.487 7.080 -41.014 1.00 82.75 459 LEU A N 1
ATOM 3822 C CA . LEU A 1 459 ? 21.851 6.829 -39.614 1.00 82.75 459 LEU A CA 1
ATOM 3823 C C . LEU A 1 459 ? 21.572 8.034 -38.708 1.00 82.75 459 LEU A C 1
ATOM 3825 O O . LEU A 1 459 ? 21.207 7.843 -37.549 1.00 82.75 459 LEU A O 1
ATOM 3829 N N . LYS A 1 460 ? 21.708 9.273 -39.199 1.00 83.94 460 LYS A N 1
ATOM 3830 C CA . LYS A 1 460 ? 21.324 10.474 -38.436 1.00 83.94 460 LYS A CA 1
ATOM 3831 C C . LYS A 1 460 ? 19.818 10.531 -38.215 1.00 83.94 460 LYS A C 1
ATOM 3833 O O . LYS A 1 460 ? 19.399 10.788 -37.089 1.00 83.94 460 LYS A O 1
ATOM 3838 N N . LYS A 1 461 ? 19.015 10.265 -39.251 1.00 81.69 461 LYS A N 1
ATOM 3839 C CA . LYS A 1 461 ? 17.550 10.175 -39.125 1.00 81.69 461 LYS A CA 1
ATOM 3840 C C . LYS A 1 461 ? 17.160 9.080 -38.138 1.00 81.69 461 LYS A C 1
ATOM 3842 O O . LYS A 1 461 ? 16.370 9.326 -37.231 1.00 81.69 461 LYS A O 1
ATOM 3847 N N . PHE A 1 462 ? 17.794 7.913 -38.248 1.00 83.50 462 PHE A N 1
ATOM 3848 C CA . PHE A 1 462 ? 17.584 6.809 -37.320 1.00 83.50 462 PHE A CA 1
ATOM 3849 C C . PHE A 1 462 ? 17.959 7.190 -35.882 1.00 83.50 462 PHE A C 1
ATOM 3851 O O . PHE A 1 462 ? 17.197 6.919 -34.962 1.00 83.50 462 PHE A O 1
ATOM 3858 N N . LYS A 1 463 ? 19.067 7.910 -35.666 1.00 86.81 463 LYS A N 1
ATOM 3859 C CA . LYS A 1 463 ? 19.436 8.436 -34.342 1.00 86.81 463 LYS A CA 1
ATOM 3860 C C . LYS A 1 463 ? 18.379 9.385 -33.776 1.00 86.81 463 LYS A C 1
ATOM 3862 O O . LYS A 1 463 ? 18.080 9.316 -32.588 1.00 86.81 463 LYS A O 1
ATOM 3867 N N . THR A 1 464 ? 17.825 10.275 -34.599 1.00 85.44 464 THR A N 1
ATOM 3868 C CA . THR A 1 464 ? 16.740 11.178 -34.182 1.00 85.44 464 THR A CA 1
ATOM 3869 C C . THR A 1 464 ? 15.516 10.387 -33.729 1.00 85.44 464 THR A C 1
ATOM 3871 O O . THR A 1 464 ? 15.003 10.659 -32.646 1.00 85.44 464 THR A O 1
ATOM 3874 N N . PHE A 1 465 ? 15.131 9.356 -34.487 1.00 85.25 465 PHE A N 1
ATOM 3875 C CA . PHE A 1 465 ? 14.067 8.429 -34.104 1.00 85.25 465 PHE A CA 1
ATOM 3876 C C . PHE A 1 465 ? 14.357 7.746 -32.756 1.00 85.25 465 PHE A C 1
ATOM 3878 O O . PHE A 1 465 ? 13.522 7.783 -31.855 1.00 85.25 465 PHE A O 1
ATOM 3885 N N . LEU A 1 466 ? 15.556 7.179 -32.570 1.00 86.69 466 LEU A N 1
ATOM 3886 C CA . LEU A 1 466 ? 15.942 6.515 -31.317 1.00 86.69 466 LEU A CA 1
ATOM 3887 C C . LEU A 1 466 ? 15.908 7.471 -30.115 1.00 86.69 466 LEU A C 1
ATOM 3889 O O . LEU A 1 466 ? 15.434 7.101 -29.044 1.00 86.69 466 LEU A O 1
ATOM 3893 N N . ASN A 1 467 ? 16.354 8.715 -30.301 1.00 86.56 467 ASN A N 1
ATOM 3894 C CA . ASN A 1 467 ? 16.348 9.751 -29.264 1.00 86.56 467 ASN A CA 1
ATOM 3895 C C . ASN A 1 467 ? 14.943 10.269 -28.913 1.00 86.56 467 ASN A C 1
ATOM 3897 O O . ASN A 1 467 ? 14.800 11.020 -27.947 1.00 86.56 467 ASN A O 1
ATOM 3901 N N . CYS A 1 468 ? 13.915 9.912 -29.685 1.00 85.06 468 CYS A N 1
ATOM 3902 C CA . CYS A 1 468 ? 12.535 10.293 -29.396 1.00 85.06 468 CYS A CA 1
ATOM 3903 C C . CYS A 1 468 ? 11.976 9.552 -28.164 1.00 85.06 468 CYS A C 1
ATOM 3905 O O . CYS A 1 468 ? 11.032 10.022 -27.526 1.00 85.06 468 CYS A O 1
ATOM 3907 N N . PHE A 1 469 ? 12.578 8.418 -27.789 1.00 83.94 469 PHE A N 1
ATOM 3908 C CA . PHE A 1 469 ? 12.155 7.588 -26.663 1.00 83.94 469 PHE A CA 1
ATOM 3909 C C . PHE A 1 469 ? 13.019 7.847 -25.422 1.00 83.94 469 PHE A C 1
ATOM 3911 O O . PHE A 1 469 ? 14.233 8.007 -25.521 1.00 83.94 469 PHE A O 1
ATOM 3918 N N . LYS A 1 470 ? 12.392 7.870 -24.237 1.00 75.25 470 LYS A N 1
ATOM 3919 C CA . LYS A 1 470 ? 13.096 7.932 -22.944 1.00 75.25 470 LYS A CA 1
ATOM 3920 C C . LYS A 1 470 ? 13.238 6.533 -22.346 1.00 75.25 470 LYS A C 1
ATOM 3922 O O . LYS A 1 470 ? 12.308 5.735 -22.463 1.00 75.25 470 LYS A O 1
ATOM 3927 N N . ASP A 1 471 ? 14.336 6.275 -21.641 1.00 67.12 471 ASP A N 1
ATOM 3928 C CA . ASP A 1 471 ? 14.660 4.951 -21.082 1.00 67.12 471 ASP A CA 1
ATOM 3929 C C . ASP A 1 471 ? 13.586 4.396 -20.123 1.00 67.12 471 ASP A C 1
ATOM 3931 O O . ASP A 1 471 ? 13.322 3.194 -20.100 1.00 67.12 471 ASP A O 1
ATOM 3935 N N . ASP A 1 472 ? 12.903 5.259 -19.367 1.00 77.44 472 ASP A N 1
ATOM 3936 C CA . ASP A 1 472 ? 11.865 4.890 -18.394 1.00 77.44 472 ASP A CA 1
ATOM 3937 C C . ASP A 1 472 ? 10.491 4.589 -19.022 1.00 77.44 472 ASP A C 1
ATOM 3939 O O . ASP A 1 472 ? 9.651 3.928 -18.407 1.00 77.44 472 ASP A O 1
ATOM 3943 N N . SER A 1 473 ? 10.273 4.998 -20.274 1.00 80.38 473 SER A N 1
ATOM 3944 C CA . SER A 1 473 ? 8.978 4.921 -20.969 1.00 80.38 473 SER A CA 1
ATOM 3945 C C . SER A 1 473 ? 8.405 3.500 -21.012 1.00 80.38 473 SER A C 1
ATOM 3947 O O . SER A 1 473 ? 7.210 3.278 -20.817 1.00 80.38 473 SER A O 1
ATOM 3949 N N . PHE A 1 474 ? 9.265 2.511 -21.244 1.00 83.44 474 PHE A N 1
ATOM 3950 C CA . PHE A 1 474 ? 8.852 1.116 -21.383 1.00 83.44 474 PHE A CA 1
ATOM 3951 C C . PHE A 1 474 ? 8.461 0.482 -20.043 1.00 83.44 474 PHE A C 1
ATOM 3953 O O . PHE A 1 474 ? 7.507 -0.293 -19.998 1.00 83.44 474 PHE A O 1
ATOM 3960 N N . SER A 1 475 ? 9.161 0.828 -18.953 1.00 84.00 475 SER A N 1
ATOM 3961 C CA . SER A 1 475 ? 8.830 0.329 -17.608 1.00 84.00 475 SER A CA 1
ATOM 3962 C C . SER A 1 475 ? 7.463 0.834 -17.174 1.00 84.00 475 SER A C 1
ATOM 3964 O O . SER A 1 475 ? 6.611 0.043 -16.783 1.00 84.00 475 SER A O 1
ATOM 3966 N N . VAL A 1 476 ? 7.218 2.138 -17.337 1.00 84.12 476 VAL A N 1
ATOM 3967 C CA . VAL A 1 476 ? 5.963 2.766 -16.909 1.00 84.12 476 VAL A CA 1
ATOM 3968 C C . VAL A 1 476 ? 4.766 2.208 -17.686 1.00 84.12 476 VAL A C 1
ATOM 3970 O O . VAL A 1 476 ? 3.716 1.971 -17.093 1.00 84.12 476 VAL A O 1
ATOM 3973 N N . ILE A 1 477 ? 4.907 1.948 -18.994 1.00 80.75 477 ILE A N 1
ATOM 3974 C CA . ILE A 1 477 ? 3.839 1.302 -19.774 1.00 80.75 477 ILE A CA 1
ATOM 3975 C C . ILE A 1 477 ? 3.578 -0.113 -19.262 1.00 80.75 477 ILE A C 1
ATOM 3977 O O . ILE A 1 477 ? 2.427 -0.443 -19.013 1.00 80.75 477 ILE A O 1
ATOM 3981 N N . ASN A 1 478 ? 4.608 -0.934 -19.051 1.00 80.50 478 ASN A N 1
ATOM 3982 C CA . ASN A 1 478 ? 4.413 -2.294 -18.540 1.00 80.50 478 ASN A CA 1
ATOM 3983 C C . ASN A 1 478 ? 3.753 -2.307 -17.151 1.00 80.50 478 ASN A C 1
ATOM 3985 O O . ASN A 1 478 ? 2.818 -3.073 -16.929 1.00 80.50 478 ASN A O 1
ATOM 3989 N N . GLU A 1 479 ? 4.177 -1.420 -16.249 1.00 83.88 479 GLU A N 1
ATOM 3990 C CA . GLU A 1 479 ? 3.557 -1.254 -14.929 1.00 83.88 479 GLU A CA 1
ATOM 3991 C C . GLU A 1 479 ? 2.081 -0.847 -15.036 1.00 83.88 479 GLU A C 1
ATOM 3993 O O . GLU A 1 479 ? 1.239 -1.389 -14.319 1.00 83.88 479 GLU A O 1
ATOM 3998 N N . LEU A 1 480 ? 1.745 0.055 -15.965 1.00 79.50 480 LEU A N 1
ATOM 3999 C CA . LEU A 1 480 ? 0.364 0.446 -16.245 1.00 79.50 480 LEU A CA 1
ATOM 4000 C C . LEU A 1 480 ? -0.477 -0.741 -16.726 1.00 79.50 480 LEU A C 1
ATOM 4002 O O . LEU A 1 480 ? -1.580 -0.955 -16.224 1.00 79.50 480 LEU A O 1
ATOM 4006 N N . LEU A 1 481 ? 0.050 -1.534 -17.659 1.00 77.12 481 LEU A N 1
ATOM 4007 C CA . LEU A 1 481 ? -0.628 -2.720 -18.183 1.00 77.12 481 LEU A CA 1
ATOM 4008 C C . LEU A 1 481 ? -0.912 -3.748 -17.077 1.00 77.12 481 LEU A C 1
ATOM 4010 O O . LEU A 1 481 ? -2.039 -4.234 -16.957 1.00 77.12 481 LEU A O 1
ATOM 4014 N N . ASP A 1 482 ? 0.076 -4.027 -16.228 1.00 78.56 482 ASP A N 1
ATOM 4015 C CA . ASP A 1 482 ? -0.057 -4.964 -15.107 1.00 78.56 482 ASP A CA 1
ATOM 4016 C C . ASP A 1 482 ? -1.016 -4.441 -14.023 1.00 78.56 482 ASP A C 1
ATOM 4018 O O . ASP A 1 482 ? -1.710 -5.214 -13.351 1.00 78.56 482 ASP A O 1
ATOM 4022 N N . ALA A 1 483 ? -1.071 -3.122 -13.822 1.00 76.56 483 ALA A N 1
ATOM 4023 C CA . ALA A 1 483 ? -2.022 -2.498 -12.912 1.00 76.56 483 ALA A CA 1
ATOM 4024 C C . ALA A 1 483 ? -3.460 -2.583 -13.455 1.00 76.56 483 ALA A C 1
ATOM 4026 O O . ALA A 1 483 ? -4.380 -2.899 -12.695 1.00 76.56 483 ALA A O 1
ATOM 4027 N N . CYS A 1 484 ? -3.650 -2.390 -14.763 1.00 72.50 484 CYS A N 1
ATOM 4028 C CA . CYS A 1 484 ? -4.938 -2.539 -15.439 1.00 72.50 484 CYS A CA 1
ATOM 4029 C C . CYS A 1 484 ? -5.485 -3.976 -15.382 1.00 72.50 484 CYS A C 1
ATOM 4031 O O . CYS A 1 484 ? -6.686 -4.157 -15.178 1.00 72.50 484 CYS A O 1
ATOM 4033 N N . GLU A 1 485 ? -4.634 -5.003 -15.472 1.00 72.00 485 GLU A N 1
ATOM 4034 C CA . GLU A 1 485 ? -5.045 -6.416 -15.362 1.00 72.00 485 GLU A CA 1
ATOM 4035 C C . GLU A 1 485 ? -5.676 -6.743 -13.992 1.00 72.00 485 GLU A C 1
ATOM 4037 O O . GLU A 1 485 ? -6.583 -7.569 -13.862 1.00 72.00 485 GLU A O 1
ATOM 4042 N N . LYS A 1 486 ? -5.243 -6.051 -12.935 1.00 73.62 486 LYS A N 1
ATOM 4043 C CA . LYS A 1 486 ? -5.733 -6.279 -11.567 1.00 73.62 486 LYS A CA 1
ATOM 4044 C C . LYS A 1 486 ? -7.126 -5.696 -11.316 1.00 73.62 486 LYS A C 1
ATOM 4046 O O . LYS A 1 486 ? -7.744 -6.062 -10.314 1.00 73.62 486 LYS A O 1
ATOM 4051 N N . ILE A 1 487 ? -7.642 -4.852 -12.214 1.00 72.06 487 ILE A N 1
ATOM 4052 C CA . ILE A 1 487 ? -8.940 -4.172 -12.070 1.00 72.06 487 ILE A CA 1
ATOM 4053 C C . ILE A 1 487 ? -10.106 -5.167 -12.059 1.00 72.06 487 ILE A C 1
ATOM 4055 O O . ILE A 1 487 ? -11.078 -4.969 -11.333 1.00 72.06 487 ILE A O 1
ATOM 4059 N N . ASP A 1 488 ? -10.015 -6.285 -12.783 1.00 63.38 488 ASP A N 1
ATOM 4060 C CA . ASP A 1 488 ? -11.084 -7.298 -12.793 1.00 63.38 488 ASP A CA 1
ATOM 4061 C C . ASP A 1 488 ? -11.315 -7.974 -11.448 1.00 63.38 488 ASP A C 1
ATOM 4063 O O . ASP A 1 488 ? -12.410 -8.452 -11.145 1.00 63.38 488 ASP A O 1
ATOM 4067 N N . LYS A 1 489 ? -10.292 -7.966 -10.598 1.00 68.12 489 LYS A N 1
ATOM 4068 C CA . LYS A 1 489 ? -10.357 -8.547 -9.258 1.00 68.12 489 LYS A CA 1
ATOM 4069 C C . LYS A 1 489 ? -10.979 -7.578 -8.249 1.00 68.12 489 LYS A C 1
ATOM 4071 O O . LYS A 1 489 ? -11.152 -7.936 -7.083 1.00 68.12 489 LYS A O 1
ATOM 4076 N N . TRP A 1 490 ? -11.327 -6.360 -8.667 1.00 75.06 490 TRP A N 1
ATOM 4077 C CA . TRP A 1 490 ? -11.875 -5.336 -7.789 1.00 75.06 490 TRP A CA 1
ATOM 4078 C C . TRP A 1 490 ? -13.322 -5.627 -7.408 1.00 75.06 490 TRP A C 1
ATOM 4080 O O . TRP A 1 490 ? -14.252 -5.561 -8.217 1.00 75.06 490 TRP A O 1
ATOM 4090 N N . LYS A 1 491 ? -13.534 -5.847 -6.112 1.00 70.06 491 LYS A N 1
ATOM 4091 C CA . LYS A 1 491 ? -14.864 -5.951 -5.512 1.00 70.06 491 LYS A CA 1
ATOM 4092 C C . LYS A 1 491 ? -15.345 -4.577 -5.037 1.00 70.06 491 LYS A C 1
ATOM 4094 O O . LYS A 1 491 ? -15.648 -4.395 -3.867 1.00 70.06 491 LYS A O 1
ATOM 4099 N N . ALA A 1 492 ? -15.440 -3.603 -5.942 1.00 66.75 492 ALA A N 1
ATOM 4100 C CA . ALA A 1 492 ? -15.778 -2.214 -5.593 1.00 66.75 492 ALA A CA 1
ATOM 4101 C C . ALA A 1 492 ? -17.144 -2.060 -4.889 1.00 66.75 492 ALA A C 1
ATOM 4103 O O . ALA A 1 492 ? -17.331 -1.171 -4.067 1.00 66.75 492 ALA A O 1
ATOM 4104 N N . LYS A 1 493 ? -18.095 -2.966 -5.156 1.00 68.75 493 LYS A N 1
ATOM 4105 C CA . LYS A 1 493 ? -19.357 -3.024 -4.404 1.00 68.75 493 LYS A CA 1
ATOM 4106 C C . LYS A 1 493 ? -19.117 -3.288 -2.913 1.00 68.75 493 LYS A C 1
ATOM 4108 O O . LYS A 1 493 ? -19.773 -2.681 -2.084 1.00 68.75 493 LYS A O 1
ATOM 4113 N N . ILE A 1 494 ? -18.174 -4.170 -2.585 1.00 69.88 494 ILE A N 1
ATOM 4114 C CA . ILE A 1 494 ? -17.800 -4.479 -1.200 1.00 69.88 494 ILE A CA 1
ATOM 4115 C C . ILE A 1 494 ? -17.113 -3.279 -0.548 1.00 69.88 494 ILE A C 1
ATOM 4117 O O . ILE A 1 494 ? -17.391 -2.988 0.605 1.00 69.88 494 ILE A O 1
ATOM 4121 N N . PHE A 1 495 ? -16.270 -2.564 -1.297 1.00 73.69 495 PHE A N 1
ATOM 4122 C CA . PHE A 1 495 ? -15.653 -1.315 -0.844 1.00 73.69 495 PHE A CA 1
ATOM 4123 C C . PHE A 1 495 ? -16.713 -0.286 -0.428 1.00 73.69 495 PHE A C 1
ATOM 4125 O O . PHE A 1 495 ? -16.717 0.156 0.715 1.00 73.69 495 PHE A O 1
ATOM 4132 N N . LEU A 1 496 ? -17.652 0.041 -1.323 1.00 71.75 496 LEU A N 1
ATOM 4133 C CA . LEU A 1 496 ? -18.672 1.055 -1.044 1.00 71.75 496 LEU A CA 1
ATOM 4134 C C . LEU A 1 496 ? -19.630 0.626 0.070 1.00 71.75 496 LEU A C 1
ATOM 4136 O O . LEU A 1 496 ? -19.893 1.416 0.965 1.00 71.75 496 LEU A O 1
ATOM 4140 N N . VAL A 1 497 ? -20.096 -0.629 0.057 1.00 72.94 497 VAL A N 1
ATOM 4141 C CA . VAL A 1 497 ? -20.950 -1.162 1.132 1.00 72.94 497 VAL A CA 1
ATOM 4142 C C . VAL A 1 497 ? -20.209 -1.144 2.467 1.00 72.94 497 VAL A C 1
ATOM 4144 O O . VAL A 1 497 ? -20.770 -0.698 3.456 1.00 72.94 497 VAL A O 1
ATOM 4147 N N . GLY A 1 498 ? -18.938 -1.554 2.496 1.00 75.88 498 GLY A N 1
ATOM 4148 C CA . GLY A 1 498 ? -18.135 -1.563 3.716 1.00 75.88 498 GLY A CA 1
ATOM 4149 C C . GLY A 1 498 ? -17.920 -0.167 4.298 1.00 75.88 498 GLY A C 1
ATOM 4150 O O . GLY A 1 498 ? -18.029 0.000 5.509 1.00 75.88 498 GLY A O 1
ATOM 4151 N N . ILE A 1 499 ? -17.663 0.844 3.462 1.00 76.88 499 ILE A N 1
ATOM 4152 C CA . ILE A 1 499 ? -17.547 2.243 3.906 1.00 76.88 499 ILE A CA 1
ATOM 4153 C C . ILE A 1 499 ? -18.885 2.754 4.413 1.00 76.88 499 ILE A C 1
ATOM 4155 O O . ILE A 1 499 ? -18.932 3.349 5.485 1.00 76.88 499 ILE A O 1
ATOM 4159 N N . SER A 1 500 ? -19.963 2.513 3.664 1.00 77.38 500 SER A N 1
ATOM 4160 C CA . SER A 1 500 ? -21.292 2.967 4.055 1.00 77.38 500 SER A CA 1
ATOM 4161 C C . SER A 1 500 ? -21.726 2.368 5.385 1.00 77.38 500 SER A C 1
ATOM 4163 O O . SER A 1 500 ? -22.118 3.103 6.285 1.00 77.38 500 SER A O 1
ATOM 4165 N N . ASP A 1 501 ? -21.573 1.055 5.539 1.00 81.62 501 ASP A N 1
ATOM 4166 C CA . ASP A 1 501 ? -21.876 0.344 6.777 1.00 81.62 501 ASP A CA 1
ATOM 4167 C C . ASP A 1 501 ? -21.010 0.854 7.935 1.00 81.62 501 ASP A C 1
ATOM 4169 O O . ASP A 1 501 ? -21.510 1.027 9.045 1.00 81.62 501 ASP A O 1
ATOM 4173 N N . SER A 1 502 ? -19.726 1.129 7.682 1.00 84.56 502 SER A N 1
ATOM 4174 C CA . SER A 1 502 ? -18.821 1.671 8.697 1.00 84.56 502 SER A CA 1
ATOM 4175 C C . SER A 1 502 ? -19.280 3.051 9.158 1.00 84.56 502 SER A C 1
ATOM 4177 O O . SER A 1 502 ? -19.515 3.234 10.343 1.00 84.56 502 SER A O 1
ATOM 4179 N N . VAL A 1 503 ? -19.509 3.999 8.249 1.00 83.62 503 VAL A N 1
ATOM 4180 C CA . VAL A 1 503 ? -19.974 5.350 8.612 1.00 83.62 503 VAL A CA 1
ATOM 4181 C C . VAL A 1 503 ? -21.298 5.301 9.382 1.00 83.62 503 VAL A C 1
ATOM 4183 O O . VAL A 1 503 ? -21.412 5.983 10.396 1.00 83.62 503 VAL A O 1
ATOM 4186 N N . ILE A 1 504 ? -22.254 4.452 8.977 1.00 85.62 504 ILE A N 1
ATOM 4187 C CA . ILE A 1 504 ? -23.516 4.259 9.718 1.00 85.62 504 ILE A CA 1
ATOM 4188 C C . ILE A 1 504 ? -23.235 3.768 11.139 1.00 85.62 504 ILE A C 1
ATOM 4190 O O . ILE A 1 504 ? -23.784 4.300 12.092 1.00 85.62 504 ILE A O 1
ATOM 4194 N N . MET A 1 505 ? -22.330 2.805 11.319 1.00 88.88 505 MET A N 1
ATOM 4195 C CA . MET A 1 505 ? -21.969 2.325 12.656 1.00 88.88 505 MET A CA 1
ATOM 4196 C C . MET A 1 505 ? -21.349 3.412 13.539 1.00 88.88 505 MET A C 1
ATOM 4198 O O . MET A 1 505 ? -21.620 3.436 14.740 1.00 88.88 505 MET A O 1
ATOM 4202 N N . PHE A 1 506 ? -20.525 4.298 12.975 1.00 89.69 506 PHE A N 1
ATOM 4203 C CA . PHE A 1 506 ? -19.973 5.442 13.705 1.00 89.69 506 PHE A CA 1
ATOM 4204 C C . PHE A 1 506 ? -21.050 6.505 14.001 1.00 89.69 506 PHE A C 1
ATOM 4206 O O . PHE A 1 506 ? -21.027 7.096 15.079 1.00 89.69 506 PHE A O 1
ATOM 4213 N N . GLN A 1 507 ? -22.029 6.702 13.112 1.00 89.19 507 GLN A N 1
ATOM 4214 C CA . GLN A 1 507 ? -23.204 7.557 13.348 1.00 89.19 507 GLN A CA 1
ATOM 4215 C C . GLN A 1 507 ? -24.121 7.000 14.443 1.00 89.19 507 GLN A C 1
ATOM 4217 O O . GLN A 1 507 ? -24.527 7.735 15.339 1.00 89.19 507 GLN A O 1
ATOM 4222 N N . ASP A 1 508 ? -24.386 5.695 14.432 1.00 91.44 508 ASP A N 1
ATOM 4223 C CA . ASP A 1 508 ? -25.130 5.011 15.490 1.00 91.44 508 ASP A CA 1
ATOM 4224 C C . ASP A 1 508 ? -24.393 5.137 16.831 1.00 91.44 508 ASP A C 1
ATOM 4226 O O . ASP A 1 508 ? -25.006 5.393 17.867 1.00 91.44 508 ASP A O 1
ATOM 4230 N N . ALA A 1 509 ? -23.060 5.005 16.820 1.00 91.94 509 ALA A N 1
ATOM 4231 C CA . ALA A 1 509 ? -22.234 5.198 18.009 1.00 91.94 509 ALA A CA 1
ATOM 4232 C C . ALA A 1 509 ? -22.334 6.639 18.534 1.00 91.94 509 ALA A C 1
ATOM 4234 O O . ALA A 1 509 ? -22.479 6.829 19.740 1.00 91.94 509 ALA A O 1
ATOM 4235 N N . TYR A 1 510 ? -22.324 7.639 17.645 1.00 92.62 510 TYR A N 1
ATOM 4236 C CA . TYR A 1 510 ? -22.571 9.037 18.000 1.00 92.62 510 TYR A CA 1
ATOM 4237 C C . TYR A 1 510 ? -23.941 9.222 18.663 1.00 92.62 510 TYR A C 1
ATOM 4239 O O . TYR A 1 510 ? -24.024 9.802 19.743 1.00 92.62 510 TYR A O 1
ATOM 4247 N N . GLN A 1 511 ? -25.008 8.682 18.067 1.00 92.06 511 GLN A N 1
ATOM 4248 C CA . GLN A 1 511 ? -26.358 8.804 18.619 1.00 92.06 511 GLN A CA 1
ATOM 4249 C C . GLN A 1 511 ? -26.467 8.147 20.003 1.00 92.06 511 GLN A C 1
ATOM 4251 O O . GLN A 1 511 ? -27.019 8.735 20.930 1.00 92.06 511 GLN A O 1
ATOM 4256 N N . MET A 1 512 ? -25.895 6.953 20.176 1.00 92.62 512 MET A N 1
ATOM 4257 C CA . MET A 1 512 ? -25.849 6.286 21.480 1.00 92.62 512 MET A CA 1
ATOM 4258 C C . MET A 1 512 ? -25.042 7.086 22.513 1.00 92.62 512 MET A C 1
ATOM 4260 O O . MET A 1 512 ? -25.395 7.081 23.692 1.00 92.62 512 MET A O 1
ATOM 4264 N N . MET A 1 513 ? -23.982 7.783 22.090 1.00 91.00 513 MET A N 1
ATOM 4265 C CA . MET A 1 513 ? -23.223 8.677 22.964 1.00 91.00 513 MET A CA 1
ATOM 4266 C C . MET A 1 513 ? -24.029 9.907 23.373 1.00 91.00 513 MET A C 1
ATOM 4268 O O . MET A 1 513 ? -24.084 10.192 24.567 1.00 91.00 513 MET A O 1
ATOM 4272 N N . GLU A 1 514 ? -24.707 10.583 22.440 1.00 90.62 514 GLU A N 1
ATOM 4273 C CA . GLU A 1 514 ? -25.612 11.697 22.766 1.00 90.62 514 GLU A CA 1
ATOM 4274 C C . GLU A 1 514 ? -26.709 11.251 23.735 1.00 90.62 514 GLU A C 1
ATOM 4276 O O . GLU A 1 514 ? -27.061 11.968 24.669 1.00 90.62 514 GLU A O 1
ATOM 4281 N N . GLU A 1 515 ? -27.252 10.054 23.535 1.00 90.31 515 GLU A N 1
ATOM 4282 C CA . GLU A 1 515 ? -28.256 9.467 24.413 1.00 90.31 515 GLU A CA 1
ATOM 4283 C C . GLU A 1 515 ? -27.743 9.222 25.838 1.00 90.31 515 GLU A C 1
ATOM 4285 O O . GLU A 1 515 ? -28.528 9.296 26.783 1.00 90.31 515 GLU A O 1
ATOM 4290 N N . ILE A 1 516 ? -26.454 8.920 26.006 1.00 89.06 516 ILE A N 1
ATOM 4291 C CA . ILE A 1 516 ? -25.814 8.738 27.315 1.00 89.06 516 ILE A CA 1
ATOM 4292 C C . ILE A 1 516 ? -25.478 10.090 27.935 1.00 89.06 516 ILE A C 1
ATOM 4294 O O . ILE A 1 516 ? -25.785 10.311 29.100 1.00 89.06 516 ILE A O 1
ATOM 4298 N N . GLU A 1 517 ? -24.898 11.011 27.172 1.00 88.19 517 GLU A N 1
ATOM 4299 C CA . GLU A 1 517 ? -24.519 12.342 27.648 1.00 88.19 517 GLU A CA 1
ATOM 4300 C C . GLU A 1 517 ? -25.735 13.159 28.105 1.00 88.19 517 GLU A C 1
ATOM 4302 O O . GLU A 1 517 ? -25.710 13.785 29.166 1.00 88.19 517 GLU A O 1
ATOM 4307 N N . ASN A 1 518 ? -26.834 13.085 27.351 1.00 86.88 518 ASN A N 1
ATOM 4308 C CA . ASN A 1 518 ? -28.079 13.778 27.672 1.00 86.88 518 ASN A CA 1
ATOM 4309 C C . ASN A 1 518 ? -28.951 13.030 28.686 1.00 86.88 518 ASN A C 1
ATOM 4311 O O . ASN A 1 518 ? -29.973 13.569 29.126 1.00 86.88 518 ASN A O 1
ATOM 4315 N N . TRP A 1 519 ? -28.590 11.801 29.067 1.00 87.31 519 TRP A N 1
ATOM 4316 C CA . TRP A 1 519 ? -29.356 11.065 30.061 1.00 87.31 519 TRP A CA 1
ATOM 4317 C C . TRP A 1 519 ? -29.238 11.747 31.421 1.00 87.31 519 TRP A C 1
ATOM 4319 O O . TRP A 1 519 ? -28.142 12.038 31.904 1.00 87.31 519 TRP A O 1
ATOM 4329 N N . LYS A 1 520 ? -30.385 11.967 32.062 1.00 81.62 520 LYS A N 1
ATOM 4330 C CA . LYS A 1 520 ? -30.474 12.461 33.433 1.00 81.62 520 LYS A CA 1
ATOM 4331 C C . LYS A 1 520 ? -31.420 11.567 34.229 1.00 81.62 520 LYS A C 1
ATOM 4333 O O . LYS A 1 520 ? -32.440 11.140 33.680 1.00 81.62 520 LYS A O 1
ATOM 4338 N N . PRO A 1 521 ? -31.108 11.283 35.503 1.00 78.38 521 PRO A N 1
ATOM 4339 C CA . PRO A 1 521 ? -32.059 10.625 36.387 1.00 78.38 521 PRO A CA 1
ATOM 4340 C C . PRO A 1 521 ? -33.315 11.489 36.550 1.00 78.38 521 PRO A C 1
ATOM 4342 O O . PRO A 1 521 ? -33.238 12.719 36.543 1.00 78.38 521 PRO A O 1
ATOM 4345 N N . GLU A 1 522 ? -34.474 10.846 36.704 1.00 79.31 522 GLU A N 1
ATOM 4346 C CA . GLU A 1 522 ? -35.714 11.561 37.013 1.00 79.31 522 GLU A CA 1
ATOM 4347 C C . GLU A 1 522 ? -35.564 12.334 38.336 1.00 79.31 522 GLU A C 1
ATOM 4349 O O . GLU A 1 522 ? -34.987 11.792 39.287 1.00 79.31 522 GLU A O 1
ATOM 4354 N N . PRO A 1 523 ? -36.064 13.583 38.424 1.00 78.44 523 PRO A N 1
ATOM 4355 C CA . PRO A 1 523 ? -35.984 14.367 39.650 1.00 78.44 523 PRO A CA 1
ATOM 4356 C C . PRO A 1 523 ? -36.619 13.621 40.826 1.00 78.44 523 PRO A C 1
ATOM 4358 O O . PRO A 1 523 ? -37.802 13.286 40.793 1.00 78.44 523 PRO A O 1
ATOM 4361 N N . ASN A 1 524 ? -35.837 13.370 41.875 1.00 80.06 524 ASN A N 1
ATOM 4362 C CA . ASN A 1 524 ? -36.309 12.703 43.083 1.00 80.06 524 ASN A CA 1
ATOM 4363 C C . ASN A 1 524 ? -35.559 13.247 44.308 1.00 80.06 524 ASN A C 1
ATOM 4365 O O . ASN A 1 524 ? -34.367 12.987 44.485 1.00 80.06 524 ASN A O 1
ATOM 4369 N N . SER A 1 525 ? -36.272 13.977 45.170 1.00 81.50 525 SER A N 1
ATOM 4370 C CA . SER A 1 525 ? -35.699 14.646 46.345 1.00 81.50 525 SER A CA 1
ATOM 4371 C C . SER A 1 525 ? -35.156 13.691 47.410 1.00 81.50 525 SER A C 1
ATOM 4373 O O . SER A 1 525 ? -34.295 14.086 48.196 1.00 81.50 525 SER A O 1
ATOM 4375 N N . VAL A 1 526 ? -35.635 12.443 47.459 1.00 83.25 526 VAL A N 1
ATOM 4376 C CA . VAL A 1 526 ? -35.126 11.417 48.386 1.00 83.25 526 VAL A CA 1
ATOM 4377 C C . VAL A 1 526 ? -33.804 10.848 47.892 1.00 83.25 526 VAL A C 1
ATOM 4379 O O . VAL A 1 526 ? -32.890 10.642 48.689 1.00 83.25 526 VAL A O 1
ATOM 4382 N N . ILE A 1 527 ? -33.674 10.636 46.580 1.00 83.19 527 ILE A N 1
ATOM 4383 C CA . ILE A 1 527 ? -32.429 10.173 45.952 1.00 83.19 527 ILE A CA 1
ATOM 4384 C C . ILE A 1 527 ? -31.373 11.282 45.955 1.00 83.19 527 ILE A C 1
ATOM 4386 O O . ILE A 1 527 ? -30.205 11.011 46.215 1.00 83.19 527 ILE A O 1
ATOM 4390 N N . GLU A 1 528 ? -31.753 12.542 45.754 1.00 85.06 528 GLU A N 1
ATOM 4391 C CA . GLU A 1 528 ? -30.833 13.685 45.855 1.00 85.06 528 GLU A CA 1
ATOM 4392 C C . GLU A 1 528 ? -30.178 13.798 47.248 1.00 85.06 528 GLU A C 1
ATOM 4394 O O . GLU A 1 528 ? -29.032 14.228 47.370 1.00 85.06 528 GLU A O 1
ATOM 4399 N N . LYS A 1 529 ? -30.873 13.333 48.294 1.00 87.81 529 LYS A N 1
ATOM 4400 C CA . LYS A 1 529 ? -30.404 13.291 49.689 1.00 87.81 529 LYS A CA 1
ATOM 4401 C C . LYS A 1 529 ? -29.903 11.906 50.119 1.00 87.81 529 LYS A C 1
ATOM 4403 O O . LYS A 1 529 ? -29.984 11.568 51.299 1.00 87.81 529 LYS A O 1
ATOM 4408 N N . PHE A 1 530 ? -29.428 11.089 49.177 1.00 90.25 530 PHE A N 1
ATOM 4409 C CA . PHE A 1 530 ? -28.861 9.775 49.484 1.00 90.25 530 PHE A CA 1
ATOM 4410 C C . PHE A 1 530 ? -27.765 9.892 50.566 1.00 90.25 530 PHE A C 1
ATOM 4412 O O . PHE A 1 530 ? -26.891 10.752 50.439 1.00 90.25 530 PHE A O 1
ATOM 4419 N N . PRO A 1 531 ? -27.808 9.072 51.636 1.00 87.81 531 PRO A N 1
ATOM 4420 C CA . PRO A 1 531 ? -27.060 9.344 52.863 1.00 87.81 531 PRO A CA 1
ATOM 4421 C C . PRO A 1 531 ? -25.611 8.856 52.844 1.00 87.81 531 PRO A C 1
ATOM 4423 O O . PRO A 1 531 ? -24.840 9.275 53.703 1.00 87.81 531 PRO A O 1
ATOM 4426 N N . LEU A 1 532 ? -25.249 7.956 51.924 1.00 91.94 532 LEU A N 1
ATOM 4427 C CA . LEU A 1 532 ? -23.896 7.404 51.856 1.00 91.94 532 LEU A CA 1
ATOM 4428 C C . LEU A 1 532 ? -23.046 8.191 50.865 1.00 91.94 532 LEU A C 1
ATOM 4430 O O . LEU A 1 532 ? -23.537 8.583 49.809 1.00 91.94 532 LEU A O 1
ATOM 4434 N N . ASN A 1 533 ? -21.765 8.364 51.174 1.00 89.69 533 ASN A N 1
ATOM 4435 C CA . ASN A 1 533 ? -20.756 8.923 50.276 1.00 89.69 533 ASN A CA 1
ATOM 4436 C C . ASN A 1 533 ? -19.779 7.836 49.772 1.00 89.69 533 ASN A C 1
ATOM 4438 O O . ASN A 1 533 ? -19.948 6.642 50.022 1.00 89.69 533 ASN A O 1
ATOM 4442 N N . LYS A 1 534 ? -18.740 8.247 49.032 1.00 85.56 534 LYS A N 1
ATOM 4443 C CA . LYS A 1 534 ? -17.739 7.323 48.478 1.00 85.56 534 LYS A CA 1
ATOM 4444 C C . LYS A 1 534 ? -16.954 6.563 49.561 1.00 85.56 534 LYS A C 1
ATOM 4446 O O . LYS A 1 534 ? -16.741 5.366 49.400 1.00 85.56 534 LYS A O 1
ATOM 4451 N N . GLU A 1 535 ? -16.556 7.226 50.645 1.00 90.69 535 GLU A N 1
ATOM 4452 C CA . GLU A 1 535 ? -15.844 6.585 51.762 1.00 90.69 535 GLU A CA 1
ATOM 4453 C C . GLU A 1 535 ? -16.734 5.559 52.474 1.00 90.69 535 GLU A C 1
ATOM 4455 O O . GLU A 1 535 ? -16.271 4.483 52.847 1.00 90.69 535 GLU A O 1
ATOM 4460 N N . ASP A 1 536 ? -18.028 5.849 52.621 1.00 90.38 536 ASP A N 1
ATOM 4461 C CA . ASP A 1 536 ? -18.988 4.921 53.223 1.00 90.38 536 ASP A CA 1
ATOM 4462 C C . ASP A 1 536 ? -19.146 3.652 52.363 1.00 90.38 536 ASP A C 1
ATOM 4464 O O . ASP A 1 536 ? -19.165 2.532 52.878 1.00 90.38 536 ASP A O 1
ATOM 4468 N N . LEU A 1 537 ? -19.173 3.794 51.032 1.00 86.62 537 LEU A N 1
ATOM 4469 C CA . LEU A 1 537 ? -19.161 2.650 50.114 1.00 86.62 537 LEU A CA 1
ATOM 4470 C C . LEU A 1 537 ? -17.846 1.857 50.178 1.00 86.62 537 LEU A C 1
ATOM 4472 O O . LEU A 1 537 ? -17.874 0.628 50.094 1.00 86.62 537 LEU A O 1
ATOM 4476 N N . GLU A 1 538 ? -16.698 2.515 50.339 1.00 87.94 538 GLU A N 1
ATOM 4477 C CA . GLU A 1 538 ? -15.411 1.832 50.538 1.00 87.94 538 GLU A CA 1
ATOM 4478 C C . GLU A 1 538 ? -15.431 0.974 51.811 1.00 87.94 538 GLU A C 1
ATOM 4480 O O . GLU A 1 538 ? -15.053 -0.200 51.756 1.00 87.94 538 GLU A O 1
ATOM 4485 N N . ARG A 1 539 ? -16.001 1.487 52.913 1.00 87.38 539 ARG A N 1
ATOM 4486 C CA . ARG A 1 539 ? -16.209 0.718 54.156 1.00 87.38 539 ARG A CA 1
ATOM 4487 C C . ARG A 1 539 ? -17.091 -0.513 53.937 1.00 87.38 539 ARG A C 1
ATOM 4489 O O . ARG A 1 539 ? -16.759 -1.589 54.435 1.00 87.38 539 ARG A O 1
ATOM 4496 N N . ILE A 1 540 ? -18.177 -0.395 53.164 1.00 83.88 540 ILE A N 1
ATOM 4497 C CA . ILE A 1 540 ? -19.032 -1.546 52.820 1.00 83.88 540 ILE A CA 1
ATOM 4498 C C . ILE A 1 540 ? -18.253 -2.576 51.987 1.00 83.88 540 ILE A C 1
ATOM 4500 O O . ILE A 1 540 ? -18.304 -3.771 52.279 1.00 83.88 540 ILE A O 1
ATOM 4504 N N . SER A 1 541 ? -17.505 -2.130 50.974 1.00 85.75 541 SER A N 1
ATOM 4505 C CA . SER A 1 541 ? -16.662 -2.998 50.138 1.00 85.75 541 SER A CA 1
ATOM 4506 C C . SER A 1 541 ? -15.632 -3.764 50.971 1.00 85.75 541 SER A C 1
ATOM 4508 O O . SER A 1 541 ? -15.444 -4.967 50.778 1.00 85.75 541 SER A O 1
ATOM 4510 N N . ASP A 1 542 ? -14.966 -3.092 51.904 1.00 84.56 542 ASP A N 1
ATOM 4511 C CA . ASP A 1 542 ? -13.946 -3.718 52.741 1.00 84.56 542 ASP A CA 1
ATOM 4512 C C . ASP A 1 542 ? -14.545 -4.750 53.702 1.00 84.56 542 ASP A C 1
ATOM 4514 O O . ASP A 1 542 ? -13.963 -5.823 53.878 1.00 84.56 542 ASP A O 1
ATOM 4518 N N . GLY A 1 543 ? -15.746 -4.495 54.231 1.00 83.06 543 GLY A N 1
ATOM 4519 C CA . GLY A 1 543 ? -16.517 -5.487 54.981 1.00 83.06 543 GLY A CA 1
ATOM 4520 C C . GLY A 1 543 ? -16.958 -6.686 54.128 1.00 83.06 543 GLY A C 1
ATOM 4521 O O . GLY A 1 543 ? -16.845 -7.829 54.575 1.00 83.06 543 GLY A O 1
ATOM 4522 N N . ILE A 1 544 ? -17.378 -6.470 52.872 1.00 83.25 544 ILE A N 1
ATOM 4523 C CA . ILE A 1 544 ? -17.696 -7.554 51.919 1.00 83.25 544 ILE A CA 1
ATOM 4524 C C . ILE A 1 544 ? -16.473 -8.436 51.676 1.00 83.25 544 ILE A C 1
ATOM 4526 O O . ILE A 1 544 ? -16.594 -9.661 51.726 1.00 83.25 544 ILE A O 1
ATOM 4530 N N . LYS A 1 545 ? -15.303 -7.836 51.426 1.00 84.88 545 LYS A N 1
ATOM 4531 C CA . LYS A 1 545 ? -14.046 -8.573 51.218 1.00 84.88 545 LYS A CA 1
ATOM 4532 C C . LYS A 1 545 ? -13.672 -9.387 52.454 1.00 84.88 545 LYS A C 1
ATOM 4534 O O . LYS A 1 545 ? -13.376 -10.571 52.318 1.00 84.88 545 LYS A O 1
ATOM 4539 N N . ALA A 1 546 ? -13.754 -8.783 53.640 1.00 80.81 546 ALA A N 1
ATOM 4540 C CA . ALA A 1 546 ? -13.489 -9.453 54.912 1.00 80.81 546 ALA A CA 1
ATOM 4541 C C . ALA A 1 546 ? -14.419 -10.664 55.108 1.00 80.81 546 ALA A C 1
ATOM 4543 O O . ALA A 1 546 ? -13.967 -11.790 55.318 1.00 80.81 546 ALA A O 1
ATOM 4544 N N . LYS A 1 547 ? -15.730 -10.467 54.930 1.00 78.75 547 LYS A N 1
ATOM 4545 C CA . LYS A 1 547 ? -16.739 -11.528 55.041 1.00 78.75 547 LYS A CA 1
ATOM 4546 C C . LYS A 1 547 ? -16.572 -12.618 53.978 1.00 78.75 547 LYS A C 1
ATOM 4548 O O . LYS A 1 547 ? -16.788 -13.792 54.264 1.00 78.75 547 LYS A O 1
ATOM 4553 N N . GLY A 1 548 ? -16.171 -12.243 52.764 1.00 83.62 548 GLY A N 1
ATOM 4554 C CA . GLY A 1 548 ? -15.865 -13.171 51.675 1.00 83.62 548 GLY A CA 1
ATOM 4555 C C . GLY A 1 548 ? -14.653 -14.052 51.979 1.00 83.62 548 GLY A C 1
ATOM 4556 O O . GLY A 1 548 ? -14.699 -15.254 51.726 1.00 83.62 548 GLY A O 1
ATOM 4557 N N . LEU A 1 549 ? -13.602 -13.486 52.580 1.00 84.06 549 LEU A N 1
ATOM 4558 C CA . LEU A 1 549 ? -12.430 -14.238 53.032 1.00 84.06 549 LEU A CA 1
ATOM 4559 C C . LEU A 1 549 ? -12.791 -15.218 54.159 1.00 84.06 549 LEU A C 1
ATOM 4561 O O . LEU A 1 549 ? -12.438 -16.392 54.076 1.00 84.06 549 LEU A O 1
ATOM 4565 N N . ALA A 1 550 ? -13.570 -14.778 55.152 1.00 80.06 550 ALA A N 1
ATOM 4566 C CA . ALA A 1 550 ? -14.069 -15.649 56.219 1.00 80.06 550 ALA A CA 1
ATOM 4567 C C . ALA A 1 550 ? -14.929 -16.803 55.674 1.00 80.06 550 ALA A C 1
ATOM 4569 O O . ALA A 1 550 ? -14.753 -17.951 56.076 1.00 80.06 550 ALA A O 1
ATOM 4570 N N . LEU A 1 551 ? -15.809 -16.522 54.705 1.00 81.50 551 LEU A N 1
ATOM 4571 C CA . LEU A 1 551 ? -16.613 -17.537 54.024 1.00 81.50 551 LEU A CA 1
ATOM 4572 C C . LEU A 1 551 ? -15.742 -18.536 53.249 1.00 81.50 551 LEU A C 1
ATOM 4574 O O . LEU A 1 551 ? -16.036 -19.728 53.259 1.00 81.50 551 LEU A O 1
ATOM 4578 N N . LYS A 1 552 ? -14.677 -18.070 52.590 1.00 85.44 552 LYS A N 1
ATOM 4579 C CA . LYS A 1 552 ? -13.735 -18.924 51.854 1.00 85.44 552 LYS A CA 1
ATOM 4580 C C . LYS A 1 552 ? -12.985 -19.875 52.793 1.00 85.44 552 LYS A C 1
ATOM 4582 O O . LYS A 1 552 ? -12.966 -21.074 52.536 1.00 85.44 552 LYS A O 1
ATOM 4587 N N . ILE A 1 553 ? -12.463 -19.358 53.907 1.00 84.94 553 ILE A N 1
ATOM 4588 C CA . ILE A 1 553 ? -11.789 -20.138 54.961 1.00 84.94 553 ILE A CA 1
ATOM 4589 C C . ILE A 1 553 ? -12.751 -21.173 55.563 1.00 84.94 553 ILE A C 1
ATOM 4591 O O . ILE A 1 553 ? -12.409 -22.347 55.681 1.00 84.94 553 ILE A O 1
ATOM 4595 N N . ALA A 1 554 ? -13.974 -20.756 55.899 1.00 80.75 554 ALA A N 1
ATOM 4596 C CA . ALA A 1 554 ? -14.995 -21.627 56.470 1.00 80.75 554 ALA A CA 1
ATOM 4597 C C . ALA A 1 554 ? -15.459 -22.734 55.511 1.00 80.75 554 ALA A C 1
ATOM 4599 O O . ALA A 1 554 ? -15.594 -23.880 55.935 1.00 80.75 554 ALA A O 1
ATOM 4600 N N . ASN A 1 555 ? -15.707 -22.405 54.238 1.00 80.75 555 ASN A N 1
ATOM 4601 C CA . ASN A 1 555 ? -16.107 -23.381 53.220 1.00 80.75 555 ASN A CA 1
ATOM 4602 C C . ASN A 1 555 ? -15.005 -24.403 52.975 1.00 80.75 555 ASN A C 1
ATOM 4604 O O . ASN A 1 555 ? -15.295 -25.595 52.967 1.00 80.75 555 ASN A O 1
ATOM 4608 N N . PHE A 1 556 ? -13.758 -23.947 52.846 1.00 82.81 556 PHE A N 1
ATOM 4609 C CA . PHE A 1 556 ? -12.648 -24.860 52.638 1.00 82.81 556 PHE A CA 1
ATOM 4610 C C . PHE A 1 556 ? -12.508 -25.829 53.816 1.00 82.81 556 PHE A C 1
ATOM 4612 O O . PHE A 1 556 ? -12.521 -27.036 53.624 1.00 82.81 556 PHE A O 1
ATOM 4619 N N . TRP A 1 557 ? -12.489 -25.312 55.049 1.00 83.12 557 TRP A N 1
ATOM 4620 C CA . TRP A 1 557 ? -12.312 -26.127 56.256 1.00 83.12 557 TRP A CA 1
ATOM 4621 C C . TRP A 1 557 ? -13.464 -27.105 56.550 1.00 83.12 557 TRP A C 1
ATOM 4623 O O . TRP A 1 557 ? -13.235 -28.161 57.145 1.00 83.12 557 TRP A O 1
ATOM 4633 N N . ARG A 1 558 ? -14.708 -26.747 56.192 1.00 75.12 558 ARG A N 1
ATOM 4634 C CA . ARG A 1 558 ? -15.907 -27.556 56.492 1.00 75.12 558 ARG A CA 1
ATOM 4635 C C . ARG A 1 558 ? -16.365 -28.452 55.338 1.00 75.12 558 ARG A C 1
ATOM 4637 O O . ARG A 1 558 ? -16.839 -29.544 55.624 1.00 75.12 558 ARG A O 1
ATOM 4644 N N . ASN A 1 559 ? -16.249 -27.998 54.089 1.00 70.06 559 ASN A N 1
ATOM 4645 C CA . ASN A 1 559 ? -16.901 -28.626 52.933 1.00 70.06 559 ASN A CA 1
ATOM 4646 C C . ASN A 1 559 ? -15.914 -29.112 51.867 1.00 70.06 559 ASN A C 1
ATOM 4648 O O . ASN A 1 559 ? -16.117 -30.181 51.310 1.00 70.06 559 ASN A O 1
ATOM 4652 N N . ASP A 1 560 ? -14.872 -28.334 51.556 1.00 69.25 560 ASP A N 1
ATOM 4653 C CA . ASP A 1 560 ? -13.954 -28.691 50.459 1.00 69.25 560 ASP A CA 1
ATOM 4654 C C . ASP A 1 560 ? -12.787 -29.574 50.937 1.00 69.25 560 ASP A C 1
ATOM 4656 O O . ASP A 1 560 ? -12.124 -30.223 50.132 1.00 69.25 560 ASP A O 1
ATOM 4660 N N . TRP A 1 561 ? -12.564 -29.635 52.253 1.00 70.75 561 TRP A N 1
ATOM 4661 C CA . TRP A 1 561 ? -11.649 -30.564 52.919 1.00 70.75 561 TRP A CA 1
ATOM 4662 C C . TRP A 1 561 ? -12.366 -31.883 53.271 1.00 70.75 561 TRP A C 1
ATOM 4664 O O . TRP A 1 561 ? -12.337 -32.346 54.417 1.00 70.75 561 TRP A O 1
ATOM 4674 N N . GLU A 1 562 ? -13.074 -32.464 52.297 1.00 51.22 562 GLU A N 1
ATOM 4675 C CA . GLU A 1 562 ? -13.644 -33.813 52.401 1.00 51.22 562 GLU A CA 1
ATOM 4676 C C . GLU A 1 562 ? -12.542 -34.872 52.213 1.00 51.22 562 GLU A C 1
ATOM 4678 O O . GLU A 1 562 ? -11.652 -34.707 51.382 1.00 51.22 562 GLU A O 1
ATOM 4683 N N . GLU A 1 563 ? -12.618 -35.949 53.010 1.00 54.09 563 GLU A N 1
ATOM 4684 C CA . GLU A 1 563 ? -11.622 -37.034 53.128 1.00 54.09 563 GLU A CA 1
ATOM 4685 C C . GLU A 1 563 ? -10.306 -36.631 53.825 1.00 54.09 563 GLU A C 1
ATOM 4687 O O . GLU A 1 563 ? -9.212 -36.815 53.299 1.00 54.09 563 GLU A O 1
ATOM 4692 N N . ARG A 1 564 ? -10.396 -36.124 55.068 1.00 63.56 564 ARG A N 1
ATOM 4693 C CA . ARG A 1 564 ? -9.242 -36.074 55.987 1.00 63.56 564 ARG A CA 1
ATOM 4694 C C . ARG A 1 564 ? -8.745 -37.498 56.241 1.00 63.56 564 ARG A C 1
ATOM 4696 O O . ARG A 1 564 ? -9.208 -38.139 57.185 1.00 63.56 564 ARG A O 1
ATOM 4703 N N . ASP A 1 565 ? -7.817 -38.008 55.440 1.00 60.88 565 ASP A N 1
ATOM 4704 C CA . ASP A 1 565 ? -7.067 -39.172 55.885 1.00 60.88 565 ASP A CA 1
ATOM 4705 C C . ASP A 1 565 ? -6.052 -38.671 56.916 1.00 60.88 565 ASP A C 1
ATOM 4707 O O . ASP A 1 565 ? -4.997 -38.130 56.593 1.00 60.88 565 ASP A O 1
ATOM 4711 N N . GLU A 1 566 ? -6.407 -38.783 58.199 1.00 64.19 566 GLU A N 1
ATOM 4712 C CA . GLU A 1 566 ? -5.529 -38.469 59.336 1.00 64.19 566 GLU A CA 1
ATOM 4713 C C . GLU A 1 566 ? -4.146 -39.147 59.199 1.00 64.19 566 GLU A C 1
ATOM 4715 O O . GLU A 1 566 ? -3.153 -38.691 59.776 1.00 64.19 566 GLU A O 1
ATOM 4720 N N . LEU A 1 567 ? -4.067 -40.216 58.395 1.00 67.00 567 LEU A N 1
ATOM 4721 C CA . LEU A 1 567 ? -2.842 -40.913 58.028 1.00 67.00 567 LEU A CA 1
ATOM 4722 C C . LEU A 1 567 ? -1.874 -40.070 57.181 1.00 67.00 567 LEU A C 1
ATOM 4724 O O . LEU A 1 567 ? -0.664 -40.235 57.355 1.00 67.00 567 LEU A O 1
ATOM 4728 N N . ASP A 1 568 ? -2.357 -39.144 56.350 1.00 72.00 568 ASP A N 1
ATOM 4729 C CA . ASP A 1 568 ? -1.518 -38.316 55.467 1.00 72.00 568 ASP A CA 1
ATOM 4730 C C . ASP A 1 568 ? -0.651 -37.324 56.253 1.00 72.00 568 ASP A C 1
ATOM 4732 O O . ASP A 1 568 ? 0.453 -36.969 55.840 1.00 72.00 568 ASP A O 1
ATOM 4736 N N . PHE A 1 569 ? -1.122 -36.908 57.430 1.00 78.06 569 PHE A N 1
ATOM 4737 C CA . PHE A 1 569 ? -0.412 -35.996 58.328 1.00 78.06 569 PHE A CA 1
ATOM 4738 C C . PHE A 1 569 ? 0.270 -36.718 59.494 1.00 78.06 569 PHE A C 1
ATOM 4740 O O . PHE A 1 569 ? 0.867 -36.075 60.360 1.00 78.06 569 PHE A O 1
ATOM 4747 N N . LYS A 1 570 ? 0.258 -38.058 59.511 1.00 78.94 570 LYS A N 1
ATOM 4748 C CA . LYS A 1 570 ? 0.889 -38.881 60.554 1.00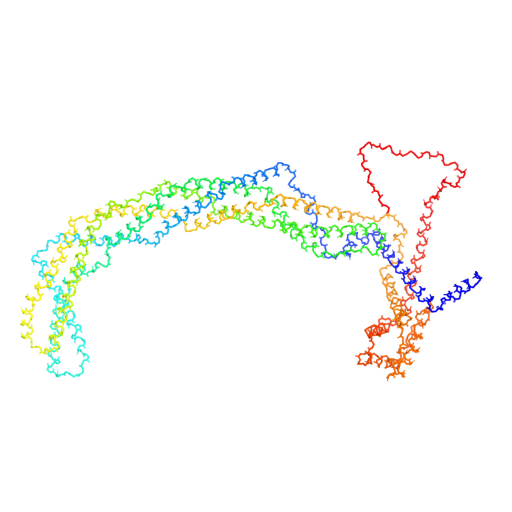 78.94 570 LYS A CA 1
ATOM 4749 C C . LYS A 1 570 ? 2.362 -38.529 60.832 1.00 78.94 570 LYS A C 1
ATOM 4751 O O . LYS A 1 570 ? 2.722 -38.514 62.013 1.00 78.94 570 LYS A O 1
ATOM 4756 N N . PRO A 1 571 ? 3.216 -38.204 59.834 1.00 81.88 571 PRO A N 1
ATOM 4757 C CA . PRO A 1 571 ? 4.601 -37.789 60.087 1.00 81.88 571 PRO A CA 1
ATOM 4758 C C . PRO A 1 571 ? 4.722 -36.517 60.937 1.00 81.88 571 PRO A C 1
ATOM 4760 O O . PRO A 1 571 ? 5.715 -36.338 61.638 1.00 81.88 571 PRO A O 1
ATOM 4763 N N . ILE A 1 572 ? 3.699 -35.659 60.910 1.00 84.31 572 ILE A N 1
ATOM 4764 C CA . ILE A 1 572 ? 3.633 -34.396 61.651 1.00 84.31 572 ILE A CA 1
ATOM 4765 C C . ILE A 1 572 ? 2.406 -34.326 62.573 1.00 84.31 572 ILE A C 1
ATOM 4767 O O . ILE A 1 572 ? 1.923 -33.237 62.888 1.00 84.31 572 ILE A O 1
ATOM 4771 N N . TRP A 1 573 ? 1.928 -35.483 63.051 1.00 79.19 573 TRP A N 1
ATOM 4772 C CA . TRP A 1 573 ? 0.663 -35.624 63.783 1.00 79.19 573 TRP A CA 1
ATOM 4773 C C . TRP A 1 573 ? 0.508 -34.631 64.938 1.00 79.19 573 TRP A C 1
ATOM 4775 O O . TRP A 1 573 ? -0.533 -34.004 65.086 1.00 79.19 573 TRP A O 1
ATOM 4785 N N . PHE A 1 574 ? 1.559 -34.434 65.738 1.00 75.75 574 PHE A N 1
ATOM 4786 C CA . PHE A 1 574 ? 1.509 -33.511 66.875 1.00 75.75 574 PHE A CA 1
ATOM 4787 C C . PHE A 1 574 ? 1.303 -32.050 66.444 1.00 75.75 574 PHE A C 1
ATOM 4789 O O . PHE A 1 574 ? 0.624 -31.291 67.133 1.00 75.75 574 PHE A O 1
ATOM 4796 N N . ALA A 1 575 ? 1.874 -31.643 65.307 1.00 79.25 575 ALA A N 1
ATOM 4797 C CA . ALA A 1 575 ? 1.646 -30.308 64.770 1.00 79.25 575 ALA A CA 1
ATOM 4798 C C . ALA A 1 575 ? 0.235 -30.192 64.178 1.00 79.25 575 ALA A C 1
ATOM 4800 O O . ALA A 1 575 ? -0.468 -29.219 64.448 1.00 79.25 575 ALA A O 1
ATOM 4801 N N . TRP A 1 576 ? -0.188 -31.225 63.445 1.00 80.75 576 TRP A N 1
ATOM 4802 C CA . TRP A 1 576 ? -1.506 -31.327 62.828 1.00 80.75 576 TRP A CA 1
ATOM 4803 C C . TRP A 1 576 ? -2.653 -31.293 63.849 1.00 80.75 576 TRP A C 1
ATOM 4805 O O . TRP A 1 576 ? -3.540 -30.457 63.729 1.00 80.75 576 TRP A O 1
ATOM 4815 N N . GLU A 1 577 ? -2.612 -32.115 64.900 1.00 79.75 577 GLU A N 1
ATOM 4816 C CA . GLU A 1 577 ? -3.675 -32.208 65.913 1.00 79.75 577 GLU A CA 1
ATOM 4817 C C . GLU A 1 577 ? -3.887 -30.872 66.651 1.00 79.75 577 GLU A C 1
ATOM 4819 O O . GLU A 1 577 ? -5.012 -30.469 66.965 1.00 79.75 577 GLU A O 1
ATOM 4824 N N . ASN A 1 578 ? -2.797 -30.156 66.936 1.00 79.25 578 ASN A N 1
ATOM 4825 C CA . ASN A 1 578 ? -2.867 -28.844 67.574 1.00 79.25 578 ASN A CA 1
ATOM 4826 C C . ASN A 1 578 ? -3.392 -27.777 66.606 1.00 79.25 578 ASN A C 1
ATOM 4828 O O . ASN A 1 578 ? -4.252 -26.979 66.980 1.00 79.25 578 ASN A O 1
ATOM 4832 N N . PHE A 1 579 ? -2.933 -27.798 65.355 1.00 81.31 579 PHE A N 1
ATOM 4833 C CA . PHE A 1 579 ? -3.424 -26.918 64.300 1.00 81.31 579 PHE A CA 1
ATOM 4834 C C . PHE A 1 579 ? -4.917 -27.115 64.023 1.00 81.31 579 PHE A C 1
ATOM 4836 O O . PHE A 1 579 ? -5.665 -26.140 63.993 1.00 81.31 579 PHE A O 1
ATOM 4843 N N . GLU A 1 580 ? -5.382 -28.357 63.913 1.00 80.94 580 GLU A N 1
ATOM 4844 C CA . GLU A 1 580 ? -6.786 -28.688 63.672 1.00 80.94 580 GLU A CA 1
ATOM 4845 C C . GLU A 1 580 ? -7.698 -28.115 64.762 1.00 80.94 580 GLU A C 1
ATOM 4847 O O . GLU A 1 580 ? -8.743 -27.526 64.464 1.00 80.94 580 GLU A O 1
ATOM 4852 N N . LYS A 1 581 ? -7.286 -28.215 66.032 1.00 80.19 581 LYS A N 1
ATOM 4853 C CA . LYS A 1 581 ? -8.015 -27.625 67.166 1.00 80.19 581 LYS A CA 1
ATOM 4854 C C . LYS A 1 581 ? -8.036 -26.099 67.106 1.00 80.19 581 LYS A C 1
ATOM 4856 O O . LYS A 1 581 ? -9.055 -25.496 67.446 1.00 80.19 581 LYS A O 1
ATOM 4861 N N . VAL A 1 582 ? -6.927 -25.472 66.712 1.00 79.56 582 VAL A N 1
ATOM 4862 C CA . VAL A 1 582 ? -6.815 -24.011 66.587 1.00 79.56 582 VAL A CA 1
ATOM 4863 C C . VAL A 1 582 ? -7.704 -23.500 65.455 1.00 79.56 582 VAL A C 1
ATOM 4865 O O . VAL A 1 582 ? -8.526 -22.612 65.678 1.00 79.56 582 VAL A O 1
ATOM 4868 N N . VAL A 1 583 ? -7.605 -24.097 64.269 1.00 81.19 583 VAL A N 1
ATOM 4869 C CA . VAL A 1 583 ? -8.355 -23.673 63.084 1.00 81.19 583 VAL A CA 1
ATOM 4870 C C . VAL A 1 583 ? -9.841 -23.984 63.209 1.00 81.19 583 VAL A C 1
ATOM 4872 O O . VAL A 1 583 ? -10.659 -23.148 62.840 1.00 81.19 583 VAL A O 1
ATOM 4875 N N . SER A 1 584 ? -10.226 -25.116 63.802 1.00 81.19 584 SER A N 1
ATOM 4876 C CA . SER A 1 584 ? -11.647 -25.418 64.025 1.00 81.19 584 SER A CA 1
ATOM 4877 C C . SER A 1 584 ? -12.314 -24.388 64.940 1.00 81.19 584 SER A C 1
ATOM 4879 O O . SER A 1 584 ? -13.404 -23.914 64.627 1.00 81.19 584 SER A O 1
ATOM 4881 N N . LYS A 1 585 ? -11.634 -23.953 66.011 1.00 79.19 585 LYS A N 1
ATOM 4882 C CA . LYS A 1 585 ? -12.126 -22.876 66.891 1.00 79.19 585 LYS A CA 1
ATOM 4883 C C . LYS A 1 585 ? -12.166 -21.513 66.198 1.00 79.19 585 LYS A C 1
ATOM 4885 O O . LYS A 1 585 ? -13.099 -20.741 66.426 1.00 79.19 585 LYS A O 1
ATOM 4890 N N . LEU A 1 586 ? -11.185 -21.229 65.340 1.00 80.31 586 LEU A N 1
ATOM 4891 C CA . LEU A 1 586 ? -11.175 -20.027 64.510 1.00 80.31 586 LEU A CA 1
ATOM 4892 C C . LEU A 1 586 ? -12.375 -20.019 63.554 1.00 80.31 586 LEU A C 1
ATOM 4894 O O . LEU A 1 586 ? -13.115 -19.043 63.515 1.00 80.31 586 LEU A O 1
ATOM 4898 N N . VAL A 1 587 ? -12.620 -21.116 62.835 1.00 80.12 587 VAL A N 1
ATOM 4899 C CA . VAL A 1 587 ? -13.743 -21.256 61.896 1.00 80.12 587 VAL A CA 1
ATOM 4900 C C . VAL A 1 587 ? -15.089 -21.165 62.613 1.00 80.12 587 VAL A C 1
ATOM 4902 O O . VAL A 1 587 ? -15.980 -20.466 62.141 1.00 80.12 587 VAL A O 1
ATOM 4905 N N . GLU A 1 588 ? -15.240 -21.792 63.782 1.00 77.94 588 GLU A N 1
ATOM 4906 C CA . GLU A 1 588 ? -16.419 -21.599 64.638 1.00 77.94 588 GLU A CA 1
ATOM 4907 C C . GLU A 1 588 ? -16.613 -20.133 65.046 1.00 77.94 588 GLU A C 1
ATOM 4909 O O . GLU A 1 588 ? -17.742 -19.648 65.077 1.00 77.94 588 GLU A O 1
ATOM 4914 N N . SER A 1 589 ? -15.529 -19.414 65.339 1.00 75.62 589 SER A N 1
ATOM 4915 C CA . SER A 1 589 ? -15.586 -17.995 65.704 1.00 75.62 589 SER A CA 1
ATOM 4916 C C . SER A 1 589 ? -15.952 -17.102 64.516 1.00 75.62 589 SER A C 1
ATOM 4918 O O . SER A 1 589 ? -16.726 -16.167 64.691 1.00 75.62 589 SER A O 1
ATOM 4920 N N . LEU A 1 590 ? -15.461 -17.417 63.313 1.00 74.81 590 LEU A N 1
ATOM 4921 C CA . LEU A 1 590 ? -15.770 -16.706 62.064 1.00 74.81 590 LEU A CA 1
ATOM 4922 C C . LEU A 1 590 ? -17.219 -16.902 61.593 1.00 74.81 590 LEU A C 1
ATOM 4924 O O . LEU A 1 590 ? -17.729 -16.090 60.822 1.00 74.81 590 LEU A O 1
ATOM 4928 N N . LEU A 1 591 ? -17.873 -17.982 62.029 1.00 70.94 591 LEU A N 1
ATOM 4929 C CA . LEU A 1 591 ? -19.224 -18.357 61.602 1.00 70.94 591 LEU A CA 1
ATOM 4930 C C . LEU A 1 591 ? -20.335 -17.890 62.546 1.00 70.94 591 LEU A C 1
ATOM 4932 O O . LEU A 1 591 ? -21.507 -17.938 62.171 1.00 70.94 591 LEU A O 1
ATOM 4936 N N . ARG A 1 592 ? -19.994 -17.397 63.742 1.00 67.56 592 ARG A N 1
ATOM 4937 C CA . ARG A 1 592 ? -20.964 -16.768 64.649 1.00 67.56 592 ARG A CA 1
ATOM 4938 C C . ARG A 1 592 ? -21.269 -15.337 64.198 1.00 67.56 592 ARG A C 1
ATOM 4940 O O . ARG A 1 592 ? -20.365 -14.574 63.886 1.00 67.56 592 ARG A O 1
ATOM 4947 N N . GLU A 1 593 ? -22.550 -14.962 64.215 1.00 52.19 593 GLU A N 1
ATOM 4948 C CA . GLU A 1 593 ? -23.016 -13.618 63.820 1.00 52.19 593 GLU A CA 1
ATOM 4949 C C . GLU A 1 593 ? -22.594 -12.496 64.786 1.00 52.19 593 GLU A C 1
ATOM 4951 O O . GLU A 1 593 ? -22.600 -11.330 64.398 1.00 52.19 593 GLU A O 1
ATOM 4956 N N . ASP A 1 594 ? -22.215 -12.822 66.028 1.00 56.16 594 ASP A N 1
ATOM 4957 C CA . ASP A 1 594 ? -21.767 -11.826 67.004 1.00 56.16 594 ASP A CA 1
ATOM 4958 C C . ASP A 1 594 ? -20.289 -11.480 66.776 1.00 56.16 594 ASP A C 1
ATOM 4960 O O . ASP A 1 594 ? -19.379 -12.186 67.223 1.00 56.16 594 ASP A O 1
ATOM 4964 N N . THR A 1 595 ? -20.064 -10.386 66.047 1.00 55.12 595 THR A N 1
ATOM 4965 C CA . THR A 1 595 ? -18.736 -9.860 65.708 1.00 55.12 595 THR A CA 1
ATOM 4966 C C . THR A 1 595 ? -18.003 -9.279 66.912 1.00 55.12 595 THR A C 1
ATOM 4968 O O . THR A 1 595 ? -16.804 -9.027 66.816 1.00 55.12 595 THR A O 1
ATOM 4971 N N . LYS A 1 596 ? -18.665 -9.101 68.065 1.00 53.81 596 LYS A N 1
ATOM 4972 C CA . LYS A 1 596 ? -17.997 -8.585 69.262 1.00 53.81 596 LYS A CA 1
ATOM 4973 C C . LYS A 1 596 ? -16.842 -9.500 69.675 1.00 53.81 596 LYS A C 1
ATOM 4975 O O . LYS A 1 596 ? -17.002 -10.708 69.898 1.00 53.81 596 LYS A O 1
ATOM 4980 N N . ASN A 1 597 ? -15.669 -8.883 69.793 1.00 57.62 597 ASN A N 1
ATOM 4981 C CA . ASN A 1 597 ? -14.402 -9.501 70.181 1.00 57.62 597 ASN A CA 1
ATOM 4982 C C . ASN A 1 597 ? -13.892 -10.549 69.176 1.00 57.62 597 ASN A C 1
ATOM 4984 O O . ASN A 1 597 ? -13.148 -11.452 69.557 1.00 57.62 597 ASN A O 1
ATOM 4988 N N . ILE A 1 598 ? -14.308 -10.491 67.904 1.00 65.81 598 ILE A N 1
ATOM 4989 C CA . ILE A 1 598 ? -13.786 -11.409 66.882 1.00 65.81 598 ILE A CA 1
ATOM 4990 C C . ILE A 1 598 ? -12.299 -11.165 66.615 1.00 65.81 598 ILE A C 1
ATOM 4992 O O . ILE A 1 598 ? -11.576 -12.135 66.440 1.00 65.81 598 ILE A O 1
ATOM 4996 N N . ASP A 1 599 ? -11.831 -9.917 66.700 1.00 63.47 599 ASP A N 1
ATOM 4997 C CA . ASP A 1 599 ? -10.412 -9.565 66.550 1.00 63.47 599 ASP A CA 1
ATOM 4998 C C . ASP A 1 599 ? -9.566 -10.203 67.656 1.00 63.47 599 ASP A C 1
ATOM 5000 O O . ASP A 1 599 ? -8.613 -10.916 67.366 1.00 63.47 599 ASP A O 1
ATOM 5004 N N . GLU A 1 600 ? -9.996 -10.084 68.917 1.00 65.00 600 GLU A N 1
ATOM 5005 C CA . GLU A 1 600 ? -9.342 -10.742 70.058 1.00 65.00 600 GLU A CA 1
ATOM 5006 C C . GLU A 1 600 ? -9.327 -12.274 69.910 1.00 65.00 600 GLU A C 1
ATOM 5008 O O . GLU A 1 600 ? -8.355 -12.932 70.283 1.00 65.00 600 GLU A O 1
ATOM 5013 N N . LYS A 1 601 ? -10.391 -12.864 69.345 1.00 67.25 601 LYS A N 1
ATOM 5014 C CA . LYS A 1 601 ? -10.459 -14.309 69.069 1.00 67.25 601 LYS A CA 1
ATOM 5015 C C . LYS A 1 601 ? -9.522 -14.700 67.927 1.00 67.25 601 LYS A C 1
ATOM 5017 O O . LYS A 1 601 ? -8.814 -15.692 68.054 1.00 67.25 601 LYS A O 1
ATOM 5022 N N . VAL A 1 602 ? -9.491 -13.935 66.836 1.00 68.38 602 VAL A N 1
ATOM 5023 C CA . VAL A 1 602 ? -8.604 -14.159 65.686 1.00 68.38 602 VAL A CA 1
ATOM 5024 C C . VAL A 1 602 ? -7.142 -14.029 66.125 1.00 68.38 602 VAL A C 1
ATOM 5026 O O . VAL A 1 602 ? -6.359 -14.945 65.883 1.00 68.38 602 VAL A O 1
ATOM 5029 N N . GLU A 1 603 ? -6.777 -12.974 66.856 1.00 69.75 603 GLU A N 1
ATOM 5030 C CA . GLU A 1 603 ? -5.429 -12.783 67.408 1.00 69.75 603 GLU A CA 1
ATOM 5031 C C . GLU A 1 603 ? -5.028 -13.904 68.374 1.00 69.75 603 GLU A C 1
ATOM 5033 O O . GLU A 1 603 ? -3.919 -14.437 68.272 1.00 69.75 603 GLU A O 1
AT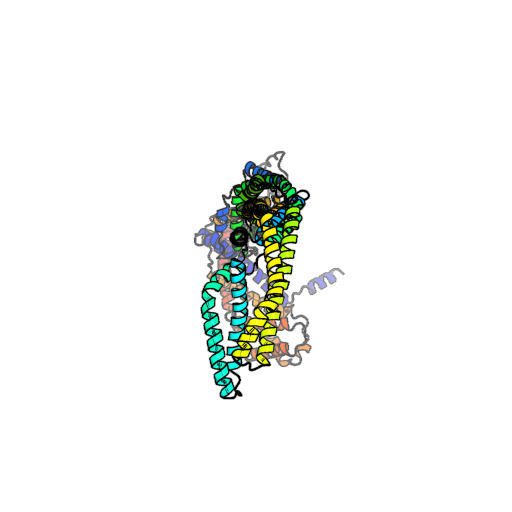OM 5038 N N . ALA A 1 604 ? -5.938 -14.344 69.250 1.00 69.50 604 ALA A N 1
ATOM 5039 C CA . ALA A 1 604 ? -5.698 -15.470 70.155 1.00 69.50 604 ALA A CA 1
ATOM 5040 C C . ALA A 1 604 ? -5.430 -16.797 69.418 1.00 69.50 604 ALA A C 1
ATOM 5042 O O . ALA A 1 604 ? -4.838 -17.714 69.994 1.00 69.50 604 ALA A O 1
ATOM 5043 N N . HIS A 1 605 ? -5.831 -16.912 68.148 1.00 71.75 605 HIS A N 1
ATOM 5044 C CA . HIS A 1 605 ? -5.558 -18.074 67.304 1.00 71.75 605 HIS A CA 1
ATOM 5045 C C . HIS A 1 605 ? -4.238 -17.969 66.517 1.00 71.75 605 HIS A C 1
ATOM 5047 O O . HIS A 1 605 ? -3.711 -19.007 66.118 1.00 71.75 605 HIS A O 1
ATOM 5053 N N . PHE A 1 606 ? -3.634 -16.782 66.386 1.00 72.25 606 PHE A N 1
ATOM 5054 C CA . PHE A 1 606 ? -2.365 -16.548 65.675 1.00 72.25 606 PHE A CA 1
ATOM 5055 C C . PHE A 1 606 ? -1.197 -16.176 66.612 1.00 72.25 606 PHE A C 1
ATOM 5057 O O . PHE A 1 606 ? -0.433 -15.247 66.338 1.00 72.25 606 PHE A O 1
ATOM 5064 N N . THR A 1 607 ? -1.023 -16.914 67.712 1.00 78.56 607 THR A N 1
ATOM 5065 C CA . THR A 1 607 ? 0.145 -16.780 68.604 1.00 78.56 607 THR A CA 1
ATOM 5066 C C . THR A 1 607 ? 1.445 -17.220 67.917 1.00 78.56 607 THR A C 1
ATOM 5068 O O . THR A 1 607 ? 1.415 -17.988 66.956 1.00 78.56 607 THR A O 1
ATOM 5071 N N . ASN A 1 608 ? 2.610 -16.795 68.429 1.00 74.50 608 ASN A N 1
ATOM 5072 C CA . ASN A 1 608 ? 3.917 -17.239 67.909 1.00 74.50 608 ASN A CA 1
ATOM 5073 C C . ASN A 1 608 ? 4.044 -18.772 67.860 1.00 74.50 608 ASN A C 1
ATOM 5075 O O . ASN A 1 608 ? 4.608 -19.309 66.914 1.00 74.50 608 ASN A O 1
ATOM 5079 N N . GLU A 1 609 ? 3.476 -19.474 68.842 1.00 77.25 609 GLU A N 1
ATOM 5080 C CA . GLU A 1 609 ? 3.444 -20.940 68.880 1.00 77.25 609 GLU A CA 1
ATOM 5081 C C . GLU A 1 609 ? 2.582 -21.523 67.749 1.00 77.25 609 GLU A C 1
ATOM 5083 O O . GLU A 1 609 ? 3.026 -22.424 67.041 1.00 77.25 609 GLU A O 1
ATOM 5088 N N . ASN A 1 610 ? 1.392 -20.966 67.506 1.00 77.38 610 ASN A N 1
ATOM 5089 C CA . ASN A 1 610 ? 0.505 -21.419 66.431 1.00 77.38 610 ASN A CA 1
ATOM 5090 C C . ASN A 1 610 ? 1.050 -21.090 65.035 1.00 77.38 610 ASN A C 1
ATOM 5092 O O . ASN A 1 610 ? 0.841 -21.860 64.103 1.00 77.38 610 ASN A O 1
ATOM 5096 N N . ILE A 1 611 ? 1.774 -19.980 64.882 1.00 77.31 611 ILE A N 1
ATOM 5097 C CA . ILE A 1 611 ? 2.442 -19.620 63.622 1.00 77.31 611 ILE A CA 1
ATOM 5098 C C . ILE A 1 611 ? 3.531 -20.641 63.291 1.00 77.31 611 ILE A C 1
ATOM 5100 O O . ILE A 1 611 ? 3.588 -21.117 62.164 1.00 77.31 611 ILE A O 1
ATOM 5104 N N . ILE A 1 612 ? 4.331 -21.053 64.279 1.00 81.44 612 ILE A N 1
ATOM 5105 C CA . ILE A 1 612 ? 5.344 -22.103 64.093 1.00 81.44 612 ILE A CA 1
ATOM 5106 C C . ILE A 1 612 ? 4.687 -23.428 63.672 1.00 81.44 612 ILE A C 1
ATOM 5108 O O . ILE A 1 612 ? 5.229 -24.142 62.825 1.00 81.44 612 ILE A O 1
ATOM 5112 N N . LEU A 1 613 ? 3.507 -23.752 64.217 1.00 80.69 613 LEU A N 1
ATOM 5113 C CA . LEU A 1 613 ? 2.724 -24.925 63.808 1.00 80.69 613 LEU A CA 1
ATOM 5114 C C . LEU A 1 613 ? 2.234 -24.809 62.356 1.00 80.69 613 LEU A C 1
ATOM 5116 O O . LEU A 1 613 ? 2.397 -25.754 61.584 1.00 80.69 613 LEU A O 1
ATOM 5120 N N . ILE A 1 614 ? 1.692 -23.649 61.971 1.00 80.56 614 ILE A N 1
ATOM 5121 C CA . ILE A 1 614 ? 1.254 -23.350 60.600 1.00 80.56 614 ILE A CA 1
ATOM 5122 C C . ILE A 1 614 ? 2.423 -23.470 59.618 1.00 80.56 614 ILE A C 1
ATOM 5124 O O . ILE A 1 614 ? 2.293 -24.162 58.612 1.00 80.56 614 ILE A O 1
ATOM 5128 N N . ASP A 1 615 ? 3.572 -22.867 59.924 1.00 82.75 615 ASP A N 1
ATOM 5129 C CA . ASP A 1 615 ? 4.766 -22.905 59.075 1.00 82.75 615 ASP A CA 1
ATOM 5130 C C . ASP A 1 615 ? 5.307 -24.329 58.919 1.00 82.75 615 ASP A C 1
ATOM 5132 O O . ASP A 1 615 ? 5.686 -24.732 57.818 1.00 82.75 615 ASP A O 1
ATOM 5136 N N . SER A 1 616 ? 5.278 -25.121 59.994 1.00 83.88 616 SER A N 1
ATOM 5137 C CA . SER A 1 616 ? 5.706 -26.525 59.975 1.00 83.88 616 SER A CA 1
ATOM 5138 C C . SER A 1 616 ? 4.809 -27.384 59.078 1.00 83.88 616 SER A C 1
ATOM 5140 O O . SER A 1 616 ? 5.311 -28.192 58.297 1.00 83.88 616 SER A O 1
ATOM 5142 N N . ILE A 1 617 ? 3.486 -27.184 59.134 1.00 84.56 617 ILE A N 1
ATOM 5143 C CA . ILE A 1 617 ? 2.536 -27.893 58.262 1.00 84.56 617 ILE A CA 1
ATOM 5144 C C . ILE A 1 617 ? 2.652 -27.382 56.822 1.00 84.56 617 ILE A C 1
ATOM 5146 O O . ILE A 1 617 ? 2.688 -28.182 55.893 1.00 84.56 617 ILE A O 1
ATOM 5150 N N . LYS A 1 618 ? 2.785 -26.067 56.610 1.00 86.12 618 LYS A N 1
ATOM 5151 C CA . LYS A 1 618 ? 2.984 -25.458 55.285 1.00 86.12 618 LYS A CA 1
ATOM 5152 C C . LYS A 1 618 ? 4.270 -25.961 54.627 1.00 86.12 618 LYS A C 1
ATOM 5154 O O . LYS A 1 618 ? 4.293 -26.163 53.415 1.00 86.12 618 LYS A O 1
ATOM 5159 N N . GLN A 1 619 ? 5.332 -26.168 55.406 1.00 87.81 619 GLN A N 1
ATOM 5160 C CA . GLN A 1 619 ? 6.580 -26.760 54.935 1.00 87.81 619 GLN A CA 1
ATOM 5161 C C . GLN A 1 619 ? 6.380 -28.228 54.557 1.00 87.81 619 GLN A C 1
ATOM 5163 O O . GLN A 1 619 ? 6.695 -28.579 53.426 1.00 87.81 619 GLN A O 1
ATOM 5168 N N . PHE A 1 620 ? 5.771 -29.036 55.429 1.00 87.88 620 PHE A N 1
ATOM 5169 C CA . PHE A 1 620 ? 5.437 -30.434 55.137 1.00 87.88 620 PHE A CA 1
ATOM 5170 C C . PHE A 1 620 ? 4.580 -30.584 53.870 1.00 87.88 620 PHE A C 1
ATOM 5172 O O . PHE A 1 620 ? 4.895 -31.398 53.009 1.00 87.88 620 PHE A O 1
ATOM 5179 N N . VAL A 1 621 ? 3.553 -29.745 53.691 1.00 85.12 621 VAL A N 1
ATOM 5180 C CA . VAL A 1 621 ? 2.697 -29.767 52.490 1.00 85.12 621 VAL A CA 1
ATOM 5181 C C . VAL A 1 621 ? 3.481 -29.450 51.212 1.00 85.12 621 VAL A C 1
ATOM 5183 O O . VAL A 1 621 ? 3.144 -29.943 50.139 1.00 85.12 621 VAL A O 1
ATOM 5186 N N . LYS A 1 622 ? 4.550 -28.650 51.306 1.00 87.31 622 LYS A N 1
ATOM 5187 C CA . LYS A 1 622 ? 5.428 -28.333 50.169 1.00 87.31 622 LYS A CA 1
ATOM 5188 C C . LYS A 1 622 ? 6.454 -29.421 49.867 1.00 87.31 622 LYS A C 1
ATOM 5190 O O . LYS A 1 622 ? 6.903 -29.486 48.724 1.00 87.31 622 LYS A O 1
ATOM 5195 N N . THR A 1 623 ? 6.890 -30.183 50.869 1.00 84.94 623 THR A N 1
ATOM 5196 C CA . THR A 1 623 ? 8.048 -31.083 50.749 1.00 84.94 623 THR A CA 1
ATOM 5197 C C . THR A 1 623 ? 7.681 -32.557 50.721 1.00 84.94 623 THR A C 1
ATOM 5199 O O . THR A 1 623 ? 8.270 -33.291 49.933 1.00 84.94 623 THR A O 1
ATOM 5202 N N . ASP A 1 624 ? 6.723 -32.977 51.547 1.00 83.56 624 ASP A N 1
ATOM 5203 C CA . ASP A 1 624 ? 6.528 -34.385 51.911 1.00 83.56 624 ASP A CA 1
ATOM 5204 C C . ASP A 1 624 ? 5.067 -34.866 51.793 1.00 83.56 624 ASP A C 1
ATOM 5206 O O . ASP A 1 624 ? 4.813 -36.064 51.890 1.00 83.56 624 ASP A O 1
ATOM 5210 N N . TYR A 1 625 ? 4.094 -33.970 51.586 1.00 82.50 625 TYR A N 1
ATOM 5211 C CA . TYR A 1 625 ? 2.686 -34.344 51.397 1.00 82.50 625 TYR A CA 1
ATOM 5212 C C . TYR A 1 625 ? 2.431 -34.887 49.983 1.00 82.50 625 TYR A C 1
ATOM 5214 O O . TYR A 1 625 ? 2.644 -34.194 48.988 1.00 82.50 625 TYR A O 1
ATOM 5222 N N . GLU A 1 626 ? 1.934 -36.123 49.897 1.00 76.44 626 GLU A N 1
ATOM 5223 C CA . GLU A 1 626 ? 1.722 -36.848 48.632 1.00 76.44 626 GLU A CA 1
ATOM 5224 C C . GLU A 1 626 ? 0.287 -36.716 48.075 1.00 76.44 626 GLU A C 1
ATOM 5226 O O . GLU A 1 626 ? -0.007 -37.205 46.981 1.00 76.44 626 GLU A O 1
ATOM 5231 N N . GLY A 1 627 ? -0.612 -36.041 48.802 1.00 76.19 627 GLY A N 1
ATOM 5232 C CA . GLY A 1 627 ? -2.008 -35.856 48.406 1.00 76.19 627 GLY A CA 1
ATOM 5233 C C . GLY A 1 627 ? -2.195 -34.867 47.247 1.00 76.19 627 GLY A C 1
ATOM 5234 O O . GLY A 1 627 ? -1.465 -33.887 47.079 1.00 76.19 627 GLY A O 1
ATOM 5235 N N . ASN A 1 628 ? -3.230 -35.090 46.436 1.00 78.38 628 ASN A N 1
ATOM 5236 C CA . ASN A 1 628 ? -3.537 -34.264 45.261 1.00 78.38 628 ASN A CA 1
ATOM 5237 C C . ASN A 1 628 ? -4.092 -32.862 45.599 1.00 78.38 628 ASN A C 1
ATOM 5239 O O . ASN A 1 628 ? -4.112 -32.012 44.712 1.00 78.38 628 ASN A O 1
ATOM 5243 N N . GLN A 1 629 ? -4.477 -32.611 46.856 1.00 76.75 629 GLN A N 1
ATOM 5244 C CA . GLN A 1 629 ? -5.032 -31.341 47.354 1.00 76.75 629 GLN A CA 1
ATOM 5245 C C . GLN A 1 629 ? -3.966 -30.327 47.822 1.00 76.75 629 GLN A C 1
ATOM 5247 O O . GLN A 1 629 ? -4.288 -29.297 48.419 1.00 76.75 629 GLN A O 1
ATOM 5252 N N . TRP A 1 630 ? -2.673 -30.596 47.597 1.00 82.31 630 TRP A N 1
ATOM 5253 C CA . TRP A 1 630 ? -1.572 -29.781 48.131 1.00 82.31 630 TRP A CA 1
ATOM 5254 C C . TRP A 1 630 ? -1.694 -28.287 47.783 1.00 82.31 630 TRP A C 1
ATOM 5256 O O . TRP A 1 630 ? -1.367 -27.424 48.597 1.00 82.31 630 TRP A O 1
ATOM 5266 N N . LYS A 1 631 ? -2.194 -27.952 46.587 1.00 82.50 631 LYS A N 1
ATOM 5267 C CA . LYS A 1 631 ? -2.311 -26.565 46.122 1.00 82.50 631 LYS A CA 1
ATOM 5268 C C . LYS A 1 631 ? -3.455 -25.834 46.818 1.00 82.50 631 LYS A C 1
ATOM 5270 O O . LYS A 1 631 ? -3.322 -24.663 47.165 1.00 82.50 631 LYS A O 1
ATOM 5275 N N . GLU A 1 632 ? -4.572 -26.513 47.015 1.00 83.12 632 GLU A N 1
ATOM 5276 C CA . GLU A 1 632 ? -5.742 -26.026 47.729 1.00 83.12 632 GLU A CA 1
ATOM 5277 C C . GLU A 1 632 ? -5.413 -25.793 49.208 1.00 83.12 632 GLU A C 1
ATOM 5279 O O . GLU A 1 632 ? -5.714 -24.724 49.739 1.00 83.12 632 GLU A O 1
ATOM 5284 N N . ILE A 1 633 ? -4.683 -26.723 49.830 1.00 82.06 633 ILE A N 1
ATOM 5285 C CA . ILE A 1 633 ? -4.190 -26.602 51.208 1.00 82.06 633 ILE A CA 1
ATOM 5286 C C . ILE A 1 633 ? -3.225 -25.411 51.347 1.00 82.06 633 ILE A C 1
ATOM 5288 O O . ILE A 1 633 ? -3.336 -24.628 52.290 1.00 82.06 633 ILE A O 1
ATOM 5292 N N . LEU A 1 634 ? -2.309 -25.203 50.394 1.00 83.38 634 LEU A N 1
ATOM 5293 C CA . LEU A 1 634 ? -1.433 -24.023 50.402 1.00 83.38 634 LEU A CA 1
ATOM 5294 C C . LEU A 1 634 ? -2.202 -22.709 50.219 1.00 83.38 634 LEU A C 1
ATOM 5296 O O . LEU A 1 634 ? -1.916 -21.745 50.928 1.00 83.38 634 LEU A O 1
ATOM 5300 N N . ASN A 1 635 ? -3.200 -22.673 49.332 1.00 86.81 635 ASN A N 1
ATOM 5301 C CA . ASN A 1 635 ? -4.064 -21.501 49.167 1.00 86.81 635 ASN A CA 1
ATOM 5302 C C . ASN A 1 635 ? -4.841 -21.180 50.451 1.00 86.81 635 ASN A C 1
ATOM 5304 O O . ASN A 1 635 ? -5.042 -20.009 50.761 1.00 86.81 635 ASN A O 1
ATOM 5308 N N . PHE A 1 636 ? -5.260 -22.200 51.201 1.00 86.75 636 PHE A N 1
ATOM 5309 C CA . PHE A 1 636 ? -5.908 -22.022 52.495 1.00 86.75 636 PHE A CA 1
ATOM 5310 C C . PHE A 1 636 ? -4.976 -21.395 53.532 1.00 86.75 636 PHE A C 1
ATOM 5312 O O . PHE A 1 636 ? -5.381 -20.470 54.234 1.00 86.75 636 PHE A O 1
ATOM 5319 N N . PHE A 1 637 ? -3.714 -21.829 53.597 1.00 85.06 637 PHE A N 1
ATOM 5320 C CA . PHE A 1 637 ? -2.717 -21.179 54.451 1.00 85.06 637 PHE A CA 1
ATOM 5321 C C . PHE A 1 637 ? -2.483 -19.719 54.058 1.00 85.06 637 PHE A C 1
ATOM 5323 O O . PHE A 1 637 ? -2.405 -18.857 54.931 1.00 85.06 637 PHE A O 1
ATOM 5330 N N . ASP A 1 638 ? -2.440 -19.423 52.761 1.00 85.44 638 ASP A N 1
ATOM 5331 C CA . ASP A 1 638 ? -2.331 -18.046 52.279 1.00 85.44 638 ASP A CA 1
ATOM 5332 C C . ASP A 1 638 ? -3.585 -17.219 52.623 1.00 85.44 638 ASP A C 1
ATOM 5334 O O . ASP A 1 638 ? -3.477 -16.038 52.943 1.00 85.44 638 ASP A O 1
ATOM 5338 N N . ASP A 1 639 ? -4.782 -17.814 52.606 1.00 86.56 639 ASP A N 1
ATOM 5339 C CA . ASP A 1 639 ? -6.018 -17.149 53.036 1.00 86.56 639 ASP A CA 1
ATOM 5340 C C . ASP A 1 639 ? -6.040 -16.890 54.558 1.00 86.56 639 ASP A C 1
ATOM 5342 O O . ASP A 1 639 ? -6.482 -15.821 54.984 1.00 86.56 639 ASP A O 1
ATOM 5346 N N . LEU A 1 640 ? -5.515 -17.810 55.380 1.00 83.56 640 LEU A N 1
ATOM 5347 C CA . LEU A 1 640 ? -5.319 -17.604 56.824 1.00 83.56 640 LEU A CA 1
ATOM 5348 C C . LEU A 1 640 ? -4.305 -16.482 57.105 1.00 83.56 640 LEU A C 1
ATOM 5350 O O . LEU A 1 640 ? -4.543 -15.630 57.962 1.00 83.56 640 LEU A O 1
ATOM 5354 N N . GLU A 1 641 ? -3.198 -16.438 56.362 1.00 80.75 641 GLU A N 1
ATOM 5355 C CA . GLU A 1 641 ? -2.219 -15.347 56.443 1.00 80.75 641 GLU A CA 1
ATOM 5356 C C . GLU A 1 641 ? -2.826 -14.007 56.018 1.00 80.75 641 GLU A C 1
ATOM 5358 O O . GLU A 1 641 ? -2.588 -12.994 56.674 1.00 80.75 641 GLU A O 1
ATOM 5363 N N . LYS A 1 642 ? -3.651 -13.980 54.965 1.00 82.88 642 LYS A N 1
ATOM 5364 C CA . LYS A 1 642 ? -4.386 -12.776 54.546 1.00 82.88 642 LYS A CA 1
ATOM 5365 C C . LYS A 1 642 ? -5.365 -12.300 55.604 1.00 82.88 642 LYS A C 1
ATOM 5367 O O . LYS A 1 642 ? -5.456 -11.096 55.827 1.00 82.88 642 LYS A O 1
ATOM 5372 N N . LEU A 1 643 ? -6.066 -13.216 56.274 1.00 80.44 643 LEU A N 1
ATOM 5373 C CA . LEU A 1 643 ? -6.980 -12.861 57.359 1.00 80.44 643 LEU A CA 1
ATOM 5374 C C . LEU A 1 643 ? -6.230 -12.098 58.457 1.00 80.44 643 LEU A C 1
ATOM 5376 O O . LEU A 1 643 ? -6.707 -11.066 58.914 1.00 80.44 643 LEU A O 1
ATOM 5380 N N . LYS A 1 644 ? -5.022 -12.552 58.804 1.00 75.69 644 LYS A N 1
ATOM 5381 C CA . LYS A 1 644 ? -4.154 -11.890 59.783 1.00 75.69 644 LYS A CA 1
ATOM 5382 C C . LYS A 1 644 ? -3.556 -10.571 59.274 1.00 75.69 644 LYS A C 1
ATOM 5384 O O . LYS A 1 644 ? -3.563 -9.574 59.987 1.00 75.69 644 LYS A O 1
ATOM 5389 N N . ASN A 1 645 ? -2.995 -10.568 58.066 1.00 74.44 645 ASN A N 1
ATOM 5390 C CA . ASN A 1 645 ? -2.145 -9.475 57.581 1.00 74.44 645 ASN A CA 1
ATOM 5391 C C . ASN A 1 645 ? -2.935 -8.343 56.904 1.00 74.44 645 ASN A C 1
ATOM 5393 O O . ASN A 1 645 ? -2.557 -7.180 57.012 1.00 74.44 645 ASN A O 1
ATOM 5397 N N . GLU A 1 646 ? -4.017 -8.663 56.190 1.00 70.31 646 GLU A N 1
ATOM 5398 C CA . GLU A 1 646 ? -4.818 -7.691 55.428 1.00 70.31 646 GLU A CA 1
ATOM 5399 C C . GLU A 1 646 ? -6.065 -7.217 56.203 1.00 70.31 646 GLU A C 1
ATOM 5401 O O . GLU A 1 646 ? -6.660 -6.179 55.883 1.00 70.31 646 GLU A O 1
ATOM 5406 N N . PHE A 1 647 ? -6.465 -7.948 57.250 1.00 68.56 647 PHE A N 1
ATOM 5407 C CA . PHE A 1 647 ? -7.643 -7.646 58.069 1.00 68.56 647 PHE A CA 1
ATOM 5408 C C . PHE A 1 647 ? -7.371 -7.710 59.587 1.00 68.56 647 PHE A C 1
ATOM 5410 O O . PHE A 1 647 ? -8.115 -8.388 60.287 1.00 68.56 647 PHE A O 1
ATOM 5417 N N . PRO A 1 648 ? -6.375 -6.970 60.118 1.00 65.50 648 PRO A N 1
ATOM 5418 C CA . PRO A 1 648 ? -6.109 -6.940 61.562 1.00 65.50 648 PRO A CA 1
ATOM 5419 C C . PRO A 1 648 ? -7.278 -6.357 62.382 1.00 65.50 648 PRO A C 1
ATOM 5421 O O . PRO A 1 648 ? -7.510 -6.798 63.498 1.00 65.50 648 PRO A O 1
ATOM 5424 N N . ASP A 1 649 ? -8.058 -5.436 61.799 1.00 71.69 649 ASP A N 1
ATOM 5425 C CA . ASP A 1 649 ? -9.253 -4.833 62.416 1.00 71.69 649 ASP A CA 1
ATOM 5426 C C . ASP A 1 649 ? -10.553 -5.406 61.809 1.00 71.69 649 ASP A C 1
ATOM 5428 O O . ASP A 1 649 ? -11.393 -4.675 61.261 1.00 71.69 649 ASP A O 1
ATOM 5432 N N . PHE A 1 650 ? -10.697 -6.731 61.798 1.00 72.12 650 PHE A N 1
ATOM 5433 C CA . PHE A 1 650 ? -11.822 -7.425 61.166 1.00 72.12 650 PHE A CA 1
ATOM 5434 C C . PHE A 1 650 ? -13.178 -7.012 61.774 1.00 72.12 650 PHE A C 1
ATOM 5436 O O . PHE A 1 650 ? -14.113 -6.728 61.018 1.00 72.12 650 PHE A O 1
ATOM 5443 N N . SER A 1 651 ? -13.283 -6.875 63.103 1.00 69.94 651 SER A N 1
ATOM 5444 C CA . SER A 1 651 ? -14.484 -6.384 63.799 1.00 69.94 651 SER A CA 1
ATOM 5445 C C . SER A 1 651 ? -14.810 -4.964 63.375 1.00 69.94 651 SER A C 1
ATOM 5447 O O . SER A 1 651 ? -15.937 -4.691 62.973 1.00 69.94 651 SER A O 1
ATOM 5449 N N . SER A 1 652 ? -13.814 -4.069 63.373 1.00 76.25 652 SER A N 1
ATOM 5450 C CA . SER A 1 652 ? -14.024 -2.666 62.997 1.00 76.25 652 SER A CA 1
ATOM 5451 C C . SER A 1 652 ? -14.526 -2.527 61.558 1.00 76.25 652 SER A C 1
ATOM 5453 O O . SER A 1 652 ? -15.397 -1.700 61.280 1.00 76.25 652 SER A O 1
ATOM 5455 N N . LYS A 1 653 ? -14.013 -3.340 60.624 1.00 81.06 653 LYS A N 1
ATOM 5456 C CA . LYS A 1 653 ? -14.460 -3.345 59.221 1.00 81.06 653 LYS A CA 1
ATOM 5457 C C . LYS A 1 653 ? -15.902 -3.842 59.080 1.00 81.06 653 LYS A C 1
ATOM 5459 O O . LYS A 1 653 ? -16.667 -3.254 58.316 1.00 81.06 653 LYS A O 1
ATOM 5464 N N . LEU A 1 654 ? -16.290 -4.886 59.816 1.00 78.31 654 LEU A N 1
ATOM 5465 C CA . LEU A 1 654 ? -17.666 -5.393 59.808 1.00 78.31 654 LEU A CA 1
ATOM 5466 C C . LEU A 1 654 ? -18.648 -4.453 60.518 1.00 78.31 654 LEU A C 1
ATOM 5468 O O . LEU A 1 654 ? -19.753 -4.260 60.019 1.00 78.31 654 LEU A O 1
ATOM 5472 N N . GLU A 1 655 ? -18.250 -3.844 61.634 1.00 78.81 655 GLU A N 1
ATOM 5473 C CA . GLU A 1 655 ? -19.038 -2.841 62.359 1.00 78.81 655 GLU A CA 1
ATOM 5474 C C . GLU A 1 655 ? -19.322 -1.633 61.472 1.00 78.81 655 GLU A C 1
ATOM 5476 O O . GLU A 1 655 ? -20.486 -1.313 61.243 1.00 78.81 655 GLU A O 1
ATOM 5481 N N . LYS A 1 656 ? -18.283 -1.044 60.867 1.00 83.12 656 LYS A N 1
ATOM 5482 C CA . LYS A 1 656 ? -18.433 0.070 59.921 1.00 83.12 656 LYS A CA 1
ATOM 5483 C C . LYS A 1 656 ? -19.315 -0.311 58.735 1.00 83.12 656 LYS A C 1
ATOM 5485 O O . LYS A 1 656 ? -20.217 0.436 58.384 1.00 83.12 656 LYS A O 1
ATOM 5490 N N . MET A 1 657 ? -19.113 -1.487 58.135 1.00 86.25 657 MET A N 1
ATOM 5491 C CA . MET A 1 657 ? -19.999 -1.980 57.075 1.00 86.25 657 MET A CA 1
ATOM 5492 C C . MET A 1 657 ? -21.460 -2.054 57.549 1.00 86.25 657 MET A C 1
ATOM 5494 O O . MET A 1 657 ? -22.347 -1.588 56.840 1.00 86.25 657 MET A O 1
ATOM 5498 N N . ASN A 1 658 ? -21.726 -2.621 58.729 1.00 79.81 658 ASN A N 1
ATOM 5499 C CA . ASN A 1 658 ? -23.079 -2.756 59.273 1.00 79.81 658 ASN A CA 1
ATOM 5500 C C . ASN A 1 658 ? -23.715 -1.398 59.609 1.00 79.81 658 ASN A C 1
ATOM 5502 O O . ASN A 1 658 ? -24.916 -1.223 59.391 1.00 79.81 658 ASN A O 1
ATOM 5506 N N . GLU A 1 659 ? -22.936 -0.434 60.100 1.00 84.81 659 GLU A N 1
ATOM 5507 C CA . GLU A 1 659 ? -23.373 0.949 60.315 1.00 84.81 659 GLU A CA 1
ATOM 5508 C C . GLU A 1 659 ? -23.823 1.591 58.998 1.00 84.81 659 GLU A C 1
ATOM 5510 O O . GLU A 1 659 ? -24.941 2.104 58.908 1.00 84.81 659 GLU A O 1
ATOM 5515 N N . GLU A 1 660 ? -23.004 1.502 57.947 1.00 89.06 660 GLU A N 1
ATOM 5516 C CA . GLU A 1 660 ? -23.341 2.077 56.640 1.00 89.06 660 GLU A CA 1
ATOM 5517 C C . GLU A 1 660 ? -24.514 1.341 55.963 1.00 89.06 660 GLU A C 1
ATOM 5519 O O . GLU A 1 660 ? -25.404 1.972 55.385 1.00 89.06 660 GLU A O 1
ATOM 5524 N N . ILE A 1 661 ? -24.599 0.012 56.092 1.00 85.06 661 ILE A N 1
ATOM 5525 C CA . ILE A 1 661 ? -25.756 -0.773 55.626 1.00 85.06 661 ILE A CA 1
ATOM 5526 C C . ILE A 1 661 ? -27.028 -0.379 56.378 1.00 85.06 661 ILE A C 1
ATOM 5528 O O . ILE A 1 661 ? -28.102 -0.323 55.775 1.00 85.06 661 ILE A O 1
ATOM 5532 N N . SER A 1 662 ? -26.935 -0.083 57.674 1.00 83.81 662 SER A N 1
ATOM 5533 C CA . SER A 1 662 ? -28.084 0.360 58.468 1.00 83.81 662 SER A CA 1
ATOM 5534 C C . SER A 1 662 ? -28.603 1.706 57.969 1.00 83.81 662 SER A C 1
ATOM 5536 O O . SER A 1 662 ? -29.803 1.825 57.719 1.00 83.81 662 SER A O 1
ATOM 5538 N N . LYS A 1 663 ? -27.707 2.672 57.705 1.00 88.69 663 LYS A N 1
ATOM 5539 C CA . LYS A 1 663 ? -28.065 3.962 57.085 1.00 88.69 663 LYS A CA 1
ATOM 5540 C C . LYS A 1 663 ? -28.734 3.769 55.722 1.00 88.69 663 LYS A C 1
ATOM 5542 O O . LYS A 1 663 ? -29.763 4.385 55.451 1.00 88.69 663 LYS A O 1
ATOM 5547 N N . PHE A 1 664 ? -28.190 2.887 54.878 1.00 88.81 664 PHE A N 1
ATOM 5548 C CA . PHE A 1 664 ? -28.798 2.546 53.589 1.00 88.81 664 PHE A CA 1
ATOM 5549 C C . PHE A 1 664 ? -30.204 1.964 53.755 1.00 88.81 664 PHE A C 1
ATOM 5551 O O . PHE A 1 664 ? -31.136 2.400 53.088 1.00 88.81 664 PHE A O 1
ATOM 5558 N N . THR A 1 665 ? -30.363 0.991 54.652 1.00 84.88 665 THR A N 1
ATOM 5559 C CA . THR A 1 665 ? -31.621 0.258 54.853 1.00 84.88 665 THR A CA 1
ATOM 5560 C C . THR A 1 665 ? -32.710 1.161 55.430 1.00 84.88 665 THR A C 1
ATOM 5562 O O . THR A 1 665 ? -33.880 1.038 55.072 1.00 84.88 665 THR A O 1
ATOM 5565 N N . GLU A 1 666 ? -32.347 2.084 56.322 1.00 87.44 666 GLU A N 1
ATOM 5566 C CA . GLU A 1 666 ? -33.263 3.090 56.861 1.00 87.44 666 GLU A CA 1
ATOM 5567 C C . GLU A 1 666 ? -33.724 4.067 55.775 1.00 87.44 666 GLU A C 1
ATOM 5569 O O . GLU A 1 666 ? -34.923 4.295 55.614 1.00 87.44 666 GLU A O 1
ATOM 5574 N N . TRP A 1 667 ? -32.796 4.563 54.956 1.00 90.06 667 TRP A N 1
ATOM 5575 C CA . TRP A 1 667 ? -33.128 5.411 53.814 1.00 90.06 667 TRP A CA 1
ATOM 5576 C C . TRP A 1 667 ? -33.968 4.681 52.753 1.00 90.06 667 TRP A C 1
ATOM 5578 O O . TRP A 1 667 ? -34.943 5.241 52.251 1.00 90.06 667 TRP A O 1
ATOM 5588 N N . GLU A 1 668 ? -33.667 3.413 52.451 1.00 83.75 668 GLU A N 1
ATOM 5589 C CA . GLU A 1 668 ? -34.416 2.602 51.479 1.00 83.75 668 GLU A CA 1
ATOM 5590 C C . GLU A 1 668 ? -35.877 2.407 51.934 1.00 83.75 668 GLU A C 1
ATOM 5592 O O . GLU A 1 668 ? -36.791 2.450 51.110 1.00 83.75 668 GLU A O 1
ATOM 5597 N N . LYS A 1 669 ? -36.133 2.291 53.247 1.00 84.62 669 LYS A N 1
ATOM 5598 C CA . LYS A 1 669 ? -37.498 2.269 53.810 1.00 84.62 669 LYS A CA 1
ATOM 5599 C C . LYS A 1 669 ? -38.244 3.587 53.596 1.00 84.62 669 LYS A C 1
ATOM 5601 O O . LYS A 1 669 ? -39.412 3.544 53.220 1.00 84.62 669 LYS A O 1
ATOM 5606 N N . ILE A 1 670 ? -37.590 4.731 53.812 1.00 81.69 670 ILE A N 1
ATOM 5607 C CA . ILE A 1 670 ? -38.183 6.066 53.598 1.00 81.69 670 ILE A CA 1
ATOM 5608 C C . ILE A 1 670 ? -38.535 6.251 52.119 1.00 81.69 670 ILE A C 1
ATOM 5610 O O . ILE A 1 670 ? -39.658 6.619 51.785 1.00 81.69 670 ILE A O 1
ATOM 5614 N N . LYS A 1 671 ? -37.603 5.905 51.229 1.00 81.06 671 LYS A N 1
ATOM 5615 C CA . LYS A 1 671 ? -37.801 5.956 49.779 1.00 81.06 671 LYS A CA 1
ATOM 5616 C C . LYS A 1 671 ? -38.992 5.098 49.327 1.00 81.06 671 LYS A C 1
ATOM 5618 O O . LYS A 1 671 ? -39.837 5.563 48.570 1.00 81.06 671 LYS A O 1
ATOM 5623 N N . ASN A 1 672 ? -39.092 3.865 49.824 1.00 76.38 672 ASN A N 1
ATOM 5624 C CA . ASN A 1 672 ? -40.200 2.964 49.492 1.00 76.38 672 ASN A CA 1
ATOM 5625 C C . ASN A 1 672 ? -41.545 3.406 50.104 1.00 76.38 672 ASN A C 1
ATOM 5627 O O . ASN A 1 672 ? -42.597 3.047 49.577 1.00 76.38 672 ASN A O 1
ATOM 5631 N N . ALA A 1 673 ? -41.535 4.163 51.206 1.00 68.25 673 ALA A N 1
ATOM 5632 C CA . ALA A 1 673 ? -42.743 4.743 51.787 1.00 68.25 673 ALA A CA 1
ATOM 5633 C C . ALA A 1 673 ? -43.307 5.877 50.911 1.00 68.25 673 ALA A C 1
ATOM 5635 O O . ALA A 1 673 ? -44.508 5.890 50.655 1.00 68.25 673 ALA A O 1
ATOM 5636 N N . GLU A 1 674 ? -42.454 6.753 50.367 1.00 59.72 674 GLU A N 1
ATOM 5637 C CA . GLU A 1 674 ? -42.885 7.795 49.419 1.00 59.72 674 GLU A CA 1
ATOM 5638 C C . GLU A 1 674 ? -43.388 7.218 48.081 1.00 59.72 674 GLU A C 1
ATOM 5640 O O . GLU A 1 674 ? -44.378 7.705 47.532 1.00 59.72 674 GLU A O 1
ATOM 5645 N N . ASP A 1 675 ? -42.780 6.132 47.585 1.00 55.25 675 ASP A N 1
ATOM 5646 C CA . ASP A 1 675 ? -43.249 5.427 46.377 1.00 55.25 675 ASP A CA 1
ATOM 5647 C C . ASP A 1 675 ? -44.639 4.771 46.571 1.00 55.25 675 ASP A C 1
ATOM 5649 O O . ASP A 1 675 ? -45.386 4.587 45.601 1.00 55.25 675 ASP A O 1
ATOM 5653 N N . ASN A 1 676 ? -45.009 4.425 47.812 1.00 52.31 676 ASN A N 1
ATOM 5654 C CA . ASN A 1 676 ? -46.313 3.845 48.155 1.00 52.31 676 ASN A CA 1
ATOM 5655 C C . ASN A 1 676 ? -47.427 4.897 48.288 1.00 52.31 676 ASN A C 1
ATOM 5657 O O . ASN A 1 676 ? -48.581 4.574 48.009 1.00 52.31 676 ASN A O 1
ATOM 5661 N N . ASP A 1 677 ? -47.106 6.148 48.631 1.00 49.41 677 ASP A N 1
ATOM 5662 C CA . ASP A 1 677 ? -48.096 7.233 48.722 1.00 49.41 677 ASP A CA 1
ATOM 5663 C C . ASP A 1 677 ? -48.556 7.751 47.341 1.00 49.41 677 ASP A C 1
ATOM 5665 O O . ASP A 1 677 ? -49.620 8.365 47.228 1.00 49.41 677 ASP A O 1
ATOM 5669 N N . GLN A 1 678 ? -47.817 7.461 46.259 1.00 44.06 678 GLN A N 1
ATOM 5670 C CA . GLN A 1 678 ? -48.192 7.845 44.885 1.00 44.06 678 GLN A CA 1
ATOM 5671 C C . GLN A 1 678 ? -48.808 6.722 44.038 1.00 44.06 678 GLN A C 1
ATOM 5673 O O . GLN A 1 678 ? -49.434 6.998 43.008 1.00 44.06 678 GLN A O 1
ATOM 5678 N N . LYS A 1 679 ? -48.695 5.454 44.443 1.00 40.72 679 LYS A N 1
ATOM 5679 C CA . LYS A 1 679 ? -49.318 4.346 43.709 1.00 40.72 679 LYS A CA 1
ATOM 5680 C C . LYS A 1 679 ? -50.694 4.045 44.289 1.00 40.72 679 LYS A C 1
ATOM 5682 O O . LYS A 1 679 ? -50.820 3.402 45.326 1.00 40.72 679 LYS A O 1
ATOM 5687 N N . LYS A 1 680 ? -51.751 4.447 43.564 1.00 38.09 680 LYS A N 1
ATOM 5688 C CA . LYS A 1 680 ? -53.086 3.853 43.760 1.00 38.09 680 LYS A CA 1
ATOM 5689 C C . LYS A 1 680 ? -52.926 2.326 43.774 1.00 38.09 680 LYS A C 1
ATOM 5691 O O . LYS A 1 680 ? -52.203 1.810 42.915 1.00 38.09 680 LYS A O 1
ATOM 5696 N N . PRO A 1 681 ? -53.575 1.608 44.706 1.00 38.59 681 PRO A N 1
ATOM 5697 C CA . PRO A 1 681 ? -53.466 0.161 44.760 1.00 38.59 681 PRO A CA 1
ATOM 5698 C C . PRO A 1 681 ? -53.828 -0.420 43.395 1.00 38.59 681 PRO A C 1
ATOM 5700 O O . PRO A 1 681 ? -54.786 0.026 42.757 1.00 38.59 681 PRO A O 1
ATOM 5703 N N . PHE A 1 682 ? -53.054 -1.406 42.942 1.00 37.78 682 PHE A N 1
ATOM 5704 C CA . PHE A 1 682 ? -53.458 -2.235 41.816 1.00 37.78 682 PHE A CA 1
ATOM 5705 C C . PHE A 1 682 ? -54.755 -2.937 42.228 1.00 37.78 682 PHE A C 1
ATOM 5707 O O . PHE A 1 682 ? -54.749 -3.855 43.046 1.00 37.78 682 PHE A O 1
ATOM 5714 N N . VAL A 1 683 ? -55.884 -2.445 41.721 1.00 43.19 683 VAL A N 1
ATOM 5715 C CA . VAL A 1 683 ? -57.170 -3.114 41.881 1.00 43.19 683 VAL A CA 1
ATOM 5716 C C . VAL A 1 683 ? -57.211 -4.206 40.829 1.00 43.19 683 VAL A C 1
ATOM 5718 O O . VAL A 1 683 ? -57.367 -3.935 39.640 1.00 43.19 683 VAL A O 1
ATOM 5721 N N . ASP A 1 684 ? -57.051 -5.447 41.269 1.00 38.81 684 ASP A N 1
ATOM 5722 C CA . ASP A 1 684 ? -57.404 -6.597 40.455 1.00 38.81 684 ASP A CA 1
ATOM 5723 C C . ASP A 1 684 ? -58.936 -6.621 40.284 1.00 38.81 684 ASP A C 1
ATOM 5725 O O . ASP A 1 684 ? -59.682 -7.074 41.158 1.00 38.81 684 ASP A O 1
ATOM 5729 N N . CYS A 1 685 ? -59.433 -6.086 39.161 1.00 44.91 685 CYS A N 1
ATOM 5730 C CA . CYS A 1 685 ? -60.864 -6.124 38.833 1.00 44.91 685 CYS A CA 1
ATOM 5731 C C . CYS A 1 685 ? -61.364 -7.566 38.569 1.00 44.91 685 CYS A C 1
ATOM 5733 O O . CYS A 1 685 ? -62.555 -7.739 38.321 1.00 44.91 685 CYS A O 1
ATOM 5735 N N . SER A 1 686 ? -60.517 -8.607 38.629 1.00 44.72 686 SER A N 1
ATOM 5736 C CA . SER A 1 686 ? -60.968 -10.002 38.530 1.00 44.72 686 SER A CA 1
ATOM 5737 C C . SER A 1 686 ? -61.548 -10.559 39.838 1.00 44.72 686 SER A C 1
ATOM 5739 O O . SER A 1 686 ? -62.266 -11.558 39.793 1.00 44.72 686 SER A O 1
ATOM 5741 N N . GLN A 1 687 ? -61.301 -9.911 40.989 1.00 40.66 687 GLN A N 1
ATOM 5742 C CA . GLN A 1 687 ? -61.723 -10.421 42.305 1.00 40.66 687 GLN A CA 1
ATOM 5743 C C . GLN A 1 687 ? -62.576 -9.467 43.157 1.00 40.66 687 GLN A C 1
ATOM 5745 O O . GLN A 1 687 ? -62.897 -9.800 44.297 1.00 40.66 687 GLN A O 1
ATOM 5750 N N . SER A 1 688 ? -63.007 -8.310 42.644 1.00 38.88 688 SER A N 1
ATOM 5751 C CA . SER A 1 688 ? -63.892 -7.410 43.401 1.00 38.88 688 SER A CA 1
ATOM 5752 C C . SER A 1 688 ? -65.253 -7.226 42.726 1.00 38.88 688 SER A C 1
ATOM 5754 O O . SER A 1 688 ? -65.355 -6.862 41.561 1.00 38.88 688 SER A O 1
ATOM 5756 N N . HIS A 1 689 ? -66.329 -7.433 43.491 1.00 43.53 689 HIS A N 1
ATOM 5757 C CA . HIS A 1 689 ? -67.719 -7.144 43.104 1.00 43.53 689 HIS A CA 1
ATOM 5758 C C . HIS A 1 689 ? -68.031 -5.630 43.026 1.00 43.53 689 HIS A C 1
ATOM 5760 O O . HIS A 1 689 ? -69.180 -5.217 43.176 1.00 43.53 689 HIS A O 1
ATOM 5766 N N . LEU A 1 690 ? -67.021 -4.780 42.825 1.00 42.97 690 LEU A N 1
ATOM 5767 C CA . LEU A 1 690 ? -67.164 -3.330 42.727 1.00 42.97 690 LEU A CA 1
ATOM 5768 C C . LEU A 1 690 ? -67.019 -2.917 41.258 1.00 42.97 690 LEU A C 1
ATOM 5770 O O . LEU A 1 690 ? -65.984 -3.142 40.642 1.00 42.97 690 LEU A O 1
ATOM 5774 N N . ASN A 1 691 ? -68.085 -2.331 40.706 1.00 45.31 691 ASN A N 1
ATOM 5775 C CA . ASN A 1 691 ? -68.222 -1.879 39.317 1.00 45.31 691 ASN A CA 1
ATOM 5776 C C . ASN A 1 691 ? -66.996 -1.092 38.789 1.00 45.31 691 ASN A C 1
ATOM 5778 O O . ASN A 1 691 ? -66.945 0.134 38.904 1.00 45.31 691 ASN A O 1
ATOM 5782 N N . CYS A 1 692 ? -66.053 -1.771 38.123 1.00 45.91 692 CYS A N 1
ATOM 5783 C CA . CYS A 1 692 ? -65.052 -1.151 37.247 1.00 45.91 692 CYS A CA 1
ATOM 5784 C C . CYS A 1 692 ? -65.738 -0.771 35.912 1.00 45.91 692 CYS A C 1
ATOM 5786 O O . CYS A 1 692 ? -65.698 -1.523 34.944 1.00 45.91 692 CYS A O 1
ATOM 5788 N N . ASN A 1 693 ? -66.414 0.381 35.857 1.00 43.06 693 ASN A N 1
ATOM 5789 C CA . ASN A 1 693 ? -67.261 0.793 34.724 1.00 43.06 693 ASN A CA 1
ATOM 5790 C C . ASN A 1 693 ? -66.511 1.512 33.579 1.00 43.06 693 ASN A C 1
ATOM 5792 O O . ASN A 1 693 ? -67.062 2.409 32.947 1.00 43.06 693 ASN A O 1
ATOM 5796 N N . ASN A 1 694 ? -65.265 1.123 33.291 1.00 40.91 694 ASN A N 1
ATOM 5797 C CA . ASN A 1 694 ? -64.497 1.691 32.180 1.00 40.91 694 ASN A CA 1
ATOM 5798 C C . ASN A 1 694 ? -64.184 0.598 31.152 1.00 40.91 694 ASN A C 1
ATOM 5800 O O . ASN A 1 694 ? -63.314 -0.242 31.368 1.00 40.91 694 ASN A O 1
ATOM 5804 N N . GLN A 1 695 ? -64.896 0.619 30.022 1.00 36.53 695 GLN A N 1
ATOM 5805 C CA . GLN A 1 695 ? -64.533 -0.164 28.841 1.00 36.53 695 GLN A CA 1
ATOM 5806 C C . GLN A 1 695 ? -63.136 0.250 28.366 1.00 36.53 695 GLN A C 1
ATOM 5808 O O . GLN A 1 695 ? -62.928 1.376 27.920 1.00 36.53 695 GLN A O 1
ATOM 5813 N N . VAL A 1 696 ? -62.180 -0.675 28.438 1.00 34.19 696 VAL A N 1
ATOM 5814 C CA . VAL A 1 696 ? -60.892 -0.542 27.756 1.00 34.19 696 VAL A CA 1
ATOM 5815 C C . VAL A 1 696 ? -61.120 -0.890 26.286 1.00 34.19 696 VAL A C 1
ATOM 5817 O O . VAL A 1 696 ? -61.250 -2.059 25.930 1.00 34.19 696 VAL A O 1
ATOM 5820 N N . THR A 1 697 ? -61.200 0.112 25.416 1.00 32.84 697 THR A N 1
ATOM 5821 C CA . THR A 1 697 ? -61.114 -0.104 23.966 1.00 32.84 697 THR A CA 1
ATOM 5822 C C . THR A 1 697 ? -59.655 -0.283 23.564 1.00 32.84 697 THR A C 1
ATOM 5824 O O . THR A 1 697 ? -58.842 0.621 23.752 1.00 32.84 697 THR A O 1
ATOM 5827 N N . LEU A 1 698 ? -59.331 -1.447 22.996 1.00 30.69 698 LEU A N 1
ATOM 5828 C CA . LEU A 1 698 ? -58.065 -1.682 22.301 1.00 30.69 698 LEU A CA 1
ATOM 5829 C C . LEU A 1 698 ? -57.920 -0.687 21.132 1.00 30.69 698 LEU A C 1
ATOM 5831 O O . LEU A 1 698 ? -58.921 -0.392 20.471 1.00 30.69 698 LEU A O 1
ATOM 5835 N N . PRO A 1 699 ? -56.709 -0.185 20.832 1.00 32.16 699 PRO A N 1
ATOM 5836 C CA . PRO A 1 699 ? -56.493 0.597 19.623 1.00 32.16 699 PRO A CA 1
ATOM 5837 C C . PRO A 1 699 ? -56.784 -0.274 18.394 1.00 32.16 699 PRO A C 1
ATOM 5839 O O . PRO A 1 699 ? -56.368 -1.432 18.324 1.00 32.16 699 PRO A O 1
ATOM 5842 N N . ALA A 1 700 ? -57.528 0.279 17.433 1.00 36.88 700 ALA A N 1
ATOM 5843 C CA . ALA A 1 700 ? -57.856 -0.408 16.192 1.00 36.88 700 ALA A CA 1
ATOM 5844 C C . ALA A 1 700 ? -56.569 -0.787 15.443 1.00 36.88 700 ALA A C 1
ATOM 5846 O O . ALA A 1 700 ? -55.737 0.070 15.141 1.00 36.88 700 ALA A O 1
ATOM 5847 N N . ALA A 1 701 ? -56.413 -2.076 15.145 1.00 35.53 701 ALA A N 1
ATOM 5848 C CA . ALA A 1 701 ? -55.326 -2.573 14.318 1.00 35.53 701 ALA A CA 1
ATOM 5849 C C . ALA A 1 701 ? -55.494 -2.041 12.886 1.00 35.53 701 ALA A C 1
ATOM 5851 O O . ALA A 1 701 ? -56.462 -2.373 12.201 1.00 35.53 701 ALA A O 1
ATOM 5852 N N . GLY A 1 702 ? -54.560 -1.201 12.438 1.00 37.44 702 GLY A N 1
ATOM 5853 C CA . GLY A 1 702 ? -54.423 -0.870 11.023 1.00 37.44 702 GLY A CA 1
ATOM 5854 C C . GLY A 1 702 ? -53.953 -2.106 10.236 1.00 37.44 702 GLY A C 1
ATOM 5855 O O . GLY A 1 702 ? -53.157 -2.881 10.769 1.00 37.44 702 GLY A O 1
ATOM 5856 N N . PRO A 1 703 ? -54.416 -2.307 8.991 1.00 43.19 703 PRO A N 1
ATOM 5857 C CA . PRO A 1 703 ? -54.223 -3.552 8.240 1.00 43.19 703 PRO A CA 1
ATOM 5858 C C . PRO A 1 703 ? -52.770 -3.914 7.862 1.00 43.19 703 PRO A C 1
ATOM 5860 O O . PRO A 1 703 ? -52.562 -5.024 7.386 1.00 43.19 703 PRO A O 1
ATOM 5863 N N . ASP A 1 704 ? -51.768 -3.060 8.123 1.00 41.31 704 ASP A N 1
ATOM 5864 C CA . ASP A 1 704 ? -50.405 -3.221 7.575 1.00 41.31 704 ASP A CA 1
ATOM 5865 C C . ASP A 1 704 ? -49.250 -3.263 8.605 1.00 41.31 704 ASP A C 1
ATOM 5867 O O . ASP A 1 704 ? -48.088 -3.071 8.244 1.00 41.31 704 ASP A O 1
ATOM 5871 N N . ALA A 1 705 ? -49.501 -3.542 9.890 1.00 32.38 705 ALA A N 1
ATOM 5872 C CA . ALA A 1 705 ? -48.419 -3.707 10.877 1.00 32.38 705 ALA A CA 1
ATOM 5873 C C . ALA A 1 705 ? -48.072 -5.198 11.117 1.00 32.38 705 ALA A C 1
ATOM 5875 O O . ALA A 1 705 ? -48.909 -5.934 11.646 1.00 32.38 705 ALA A O 1
ATOM 5876 N N . PRO A 1 706 ? -46.855 -5.685 10.786 1.00 33.03 706 PRO A N 1
ATOM 5877 C CA . PRO A 1 706 ? -46.473 -7.069 11.049 1.00 33.03 706 PRO A CA 1
ATOM 5878 C C . PRO A 1 706 ? -46.204 -7.299 12.543 1.00 33.03 706 PRO A C 1
ATOM 5880 O O . PRO A 1 706 ? -45.355 -6.657 13.161 1.00 33.03 706 PRO A O 1
ATOM 5883 N N . VAL A 1 707 ? -46.924 -8.267 13.109 1.00 31.42 707 VAL A N 1
ATOM 5884 C CA . VAL A 1 707 ? -46.783 -8.753 14.486 1.00 31.42 707 VAL A CA 1
ATOM 5885 C C . VAL A 1 707 ? -45.399 -9.388 14.666 1.00 31.42 707 VAL A C 1
ATOM 5887 O O . VAL A 1 707 ? -45.135 -10.474 14.147 1.00 31.42 707 VAL A O 1
ATOM 5890 N N . LYS A 1 708 ? -44.499 -8.745 15.421 1.00 28.44 708 LYS A N 1
ATOM 5891 C CA . LYS A 1 708 ? -43.301 -9.422 15.942 1.00 28.44 708 LYS A CA 1
ATOM 5892 C C . LYS A 1 708 ? -43.744 -10.410 17.023 1.00 28.44 708 LYS A C 1
ATOM 5894 O O . LYS A 1 708 ? -44.246 -10.001 18.067 1.00 28.44 708 LYS A O 1
ATOM 5899 N N . LYS A 1 709 ? -43.567 -11.707 16.755 1.00 25.86 709 LYS A N 1
ATOM 5900 C CA . LYS A 1 709 ? -43.669 -12.773 17.758 1.00 25.86 709 LYS A CA 1
ATOM 5901 C C . LYS A 1 709 ? -42.729 -12.460 18.925 1.00 25.86 709 LYS A C 1
ATOM 5903 O O . LYS A 1 709 ? -41.526 -12.330 18.718 1.00 25.86 709 LYS A O 1
ATOM 5908 N N . PHE A 1 710 ? -43.287 -12.387 20.125 1.00 26.25 710 PHE A N 1
ATOM 5909 C CA . PHE A 1 710 ? -42.547 -12.655 21.351 1.00 26.25 710 PHE A CA 1
ATOM 5910 C C . PHE A 1 710 ? -42.559 -14.173 21.552 1.00 26.25 710 PHE A C 1
ATOM 5912 O O . PHE A 1 710 ? -43.633 -14.775 21.585 1.00 26.25 710 PHE A O 1
ATOM 5919 N N . GLU A 1 711 ? -41.384 -14.790 21.622 1.00 26.80 711 GLU A N 1
ATOM 5920 C CA . GLU A 1 711 ? -41.238 -16.146 22.154 1.00 26.80 711 GLU A CA 1
ATOM 5921 C C . GLU A 1 711 ? -40.906 -16.034 23.647 1.00 26.80 711 GLU A C 1
ATOM 5923 O O . GLU A 1 711 ? -40.136 -15.156 24.043 1.00 26.80 711 GLU A O 1
ATOM 5928 N N . LEU A 1 712 ? -41.602 -16.858 24.437 1.00 29.19 712 LEU A N 1
ATOM 5929 C CA . LEU A 1 712 ? -41.577 -16.932 25.902 1.00 29.19 712 LEU A CA 1
ATOM 5930 C C . LEU A 1 712 ? -40.267 -17.506 26.442 1.00 29.19 712 LEU A C 1
ATOM 5932 O O . LEU A 1 712 ? -39.775 -18.488 25.839 1.00 29.19 712 LEU A O 1
#

Foldseek 3Di:
DVVVVVCVVVVVPDPPVLVVLLVVLVVVLVVLVVLLLVLVVLQVQLCQLVVVDFLVCVLCVFWPVPQDLCLLVVLQPPDFVPPPVLVVLVVVLLVVLVVQPCDDPNVVVLLVLLVLVVVLLCVLVVADLVCPVLVCVVVVLLVVLLVPPCDPVVLVLVLLQLVLVLLVLVLVLLVVCVPDPDDDPVLVVLSVVVNVVSVVSNVVSVVSNVVVCSNPPPDCPDDVLVSLLVVQVVVVVSVVSLVCNVVNLVVLVSVLVSLVSLVCLLPSPSNVSLLVLLVSLVVSVVSLVSTDQGDPPPNPDPLVVLSNVLSVLSVVLNVLLVVLCVQCVVVSVLSVLLNVLSVVCNCQSVLLSCLCPVLPPPDDCPVLNVVSVVLVVLVVQLVVLVVQLVVLSVVVSVVSSVVVVVDSDDPVVVVVVVVVCSVPSCPRSVVSVCSNSVSSNVSVVSVVVVSVVVVSVVVVSSSVSSVSDDPCSSVSVVSNSVSSNCSVVDPVVSSSVSSVVSSVSSNVSSVSSCVSSPDRDDDDPLSNPSPDDPVLSVLSVLLSVLSVLLSLLLCCLPPVPPDPPLVLCVVVNVLVVVLNVLSVQLNVLSSDPPLVCNLVSLVVSDDPVNVVSLVVVLVCLVPPRPDPCSVVSNVSSVSSVCNVPVCSPNSVSNVSSVVSSVSSVVSVVVVVVVVVVPDDDPDPPVPDPDDPPDDDDDPDDDPDDDDDDDDD